Protein AF-A0A8C1YTW6-F1 (afdb_monomer)

Solvent-accessible surface area (backbone atoms only — not comparable to full-atom values): 27393 Å² total; per-residue (Å²): 134,82,88,84,87,88,88,83,82,86,83,86,79,90,76,94,68,85,80,75,81,76,72,83,77,84,70,56,96,55,48,64,56,38,46,74,73,62,38,57,69,71,49,34,52,55,51,37,53,41,43,73,69,62,79,46,56,80,86,48,50,44,72,66,43,57,54,58,47,62,77,43,56,71,69,58,38,44,52,41,50,50,55,55,68,74,44,89,55,91,40,35,84,53,51,27,63,34,50,49,39,45,46,52,42,51,58,53,34,64,76,66,73,58,76,89,70,82,79,67,78,68,77,62,60,71,50,46,50,52,47,31,67,74,65,58,42,54,58,42,46,48,53,51,33,40,32,40,38,63,72,44,40,70,90,81,47,80,72,76,86,58,62,95,62,9,32,25,35,38,32,63,41,60,47,88,62,48,66,65,65,49,48,71,62,51,50,77,37,35,64,59,26,28,36,39,40,33,33,32,57,84,70,69,33,42,67,24,37,34,39,38,31,20,64,38,47,66,26,25,55,40,32,30,71,70,45,36,66,33,71,80,47,96,95,40,48,26,43,39,39,78,36,77,78,62,16,40,32,30,36,33,68,44,69,35,79,56,51,63,68,59,49,50,57,58,49,55,78,76,33,63,58,75,71,48,68,52,70,49,55,32,92,92,40,74,81,27,35,64,28,40,39,32,43,32,27,79,36,48,66,41,29,51,51,37,49,53,50,46,63,62,72,80,45,56,63,95,83,33,72,50,47,73,46,76,40,82,74,79,82,77,70,55,69,76,58,57,71,70,51,28,35,35,34,37,32,55,45,32,84,83,66,48,59,68,57,49,49,66,67,52,44,81,46,38,64,64,76,44,74,47,65,74,71,47,33,34,41,42,31,33,77,41,52,66,29,41,51,50,41,42,72,70,46,42,65,38,73,47,90,90,25,56,24,45,54,44,77,45,78,76,88,56,66,68,56,56,52,51,50,51,52,52,51,51,49,52,52,50,51,52,50,50,52,51,53,51,51,52,51,52,50,51,53,51,53,50,50,50,52,50,52,51,51,51,50,52,53,49,50,52,49,51,51,52,51,51,54,51,51,54,52,54,53,51,56,52,55,60,60,61,71,70,75,116

Structure (mmCIF, N/CA/C/O backbone):
data_AF-A0A8C1YTW6-F1
#
_entry.id   AF-A0A8C1YTW6-F1
#
loop_
_atom_site.group_PDB
_atom_site.id
_atom_site.type_symbol
_atom_site.label_atom_id
_atom_site.label_alt_id
_atom_site.label_comp_id
_atom_site.label_asym_id
_atom_site.label_entity_id
_atom_site.label_seq_id
_atom_site.pdbx_PDB_ins_code
_atom_site.Cartn_x
_atom_site.Cartn_y
_atom_site.Cartn_z
_atom_site.occupancy
_atom_site.B_iso_or_equiv
_atom_site.auth_seq_id
_atom_site.auth_comp_id
_atom_site.auth_asym_id
_atom_site.auth_atom_id
_atom_site.pdbx_PDB_model_num
ATOM 1 N N . MET A 1 1 ? 42.750 31.427 -76.241 1.00 35.47 1 MET A N 1
ATOM 2 C CA . MET A 1 1 ? 43.604 32.323 -75.435 1.00 35.47 1 MET A CA 1
ATOM 3 C C . MET A 1 1 ? 44.108 31.563 -74.214 1.00 35.47 1 MET A C 1
ATOM 5 O O . MET A 1 1 ? 43.351 31.377 -73.280 1.00 35.47 1 MET A O 1
ATOM 9 N N . GLN A 1 2 ? 45.336 31.040 -74.332 1.00 31.22 2 GLN A N 1
ATOM 10 C CA . GLN A 1 2 ? 46.362 30.913 -73.280 1.00 31.22 2 GLN A CA 1
ATOM 11 C C . GLN A 1 2 ? 45.922 30.334 -71.916 1.00 31.22 2 GLN A C 1
ATOM 13 O O . GLN A 1 2 ? 45.273 31.005 -71.130 1.00 31.22 2 GLN A O 1
ATOM 18 N N . ALA A 1 3 ? 46.152 29.042 -71.655 1.00 28.44 3 ALA A N 1
ATOM 19 C CA . ALA A 1 3 ? 47.428 28.448 -71.211 1.00 28.44 3 ALA A CA 1
ATOM 20 C C . ALA A 1 3 ? 47.817 28.885 -69.793 1.00 28.44 3 ALA A C 1
ATOM 22 O O . ALA A 1 3 ? 48.071 30.060 -69.593 1.00 28.44 3 ALA A O 1
ATOM 23 N N . TYR A 1 4 ? 47.925 27.934 -68.861 1.00 31.52 4 TYR A N 1
ATOM 24 C CA . TYR A 1 4 ? 49.149 27.704 -68.086 1.00 31.52 4 TYR A CA 1
ATOM 25 C C . TYR A 1 4 ? 49.096 26.317 -67.434 1.00 31.52 4 TYR A C 1
ATOM 27 O O . TYR A 1 4 ? 48.138 25.955 -66.755 1.00 31.52 4 TYR A O 1
ATOM 35 N N . MET A 1 5 ? 50.133 25.537 -67.730 1.00 33.69 5 MET A N 1
ATOM 36 C CA . MET A 1 5 ? 50.450 24.250 -67.130 1.00 33.69 5 MET A CA 1
ATOM 37 C C . MET A 1 5 ? 51.163 24.451 -65.793 1.00 33.69 5 MET A C 1
ATOM 39 O O . MET A 1 5 ? 51.965 25.374 -65.672 1.00 33.69 5 MET A O 1
ATOM 43 N N . ALA A 1 6 ? 50.968 23.519 -64.863 1.00 31.36 6 ALA A N 1
ATOM 44 C CA . ALA A 1 6 ? 52.001 23.121 -63.912 1.00 31.36 6 ALA A CA 1
ATOM 45 C C . ALA A 1 6 ? 51.742 21.674 -63.466 1.00 31.36 6 ALA A C 1
ATOM 47 O O . ALA A 1 6 ? 50.793 21.385 -62.742 1.00 31.36 6 ALA A O 1
ATOM 48 N N . THR A 1 7 ? 52.583 20.768 -63.954 1.00 28.36 7 THR A N 1
ATOM 49 C CA . THR A 1 7 ? 52.774 19.402 -63.460 1.00 28.36 7 THR A CA 1
ATOM 50 C C . THR A 1 7 ? 54.086 19.372 -62.689 1.00 28.36 7 THR A C 1
ATOM 52 O O . THR A 1 7 ? 55.115 19.714 -63.269 1.00 28.36 7 THR A O 1
ATOM 55 N N . GLU A 1 8 ? 54.074 18.905 -61.442 1.00 29.70 8 GLU A N 1
ATOM 56 C CA . GLU A 1 8 ? 55.278 18.435 -60.751 1.00 29.70 8 GLU A CA 1
ATOM 57 C C . GLU A 1 8 ? 55.043 17.046 -60.150 1.00 29.70 8 GLU A C 1
ATOM 59 O O . GLU A 1 8 ? 53.951 16.696 -59.703 1.00 29.70 8 GLU A O 1
ATOM 64 N N . HIS A 1 9 ? 56.096 16.240 -60.239 1.00 29.41 9 HIS A N 1
ATOM 65 C CA . HIS A 1 9 ? 56.154 14.816 -59.959 1.00 29.41 9 HIS A CA 1
ATOM 66 C C . HIS A 1 9 ? 56.339 14.499 -58.463 1.00 29.41 9 HIS A C 1
ATOM 68 O O . HIS A 1 9 ? 57.165 15.098 -57.789 1.00 29.41 9 HIS A O 1
ATOM 74 N N . ILE A 1 10 ? 55.603 13.475 -58.019 1.00 31.27 10 ILE A N 1
ATOM 75 C CA . ILE A 1 10 ? 56.001 12.312 -57.198 1.00 31.27 10 ILE A CA 1
ATOM 76 C C . ILE A 1 10 ? 57.083 12.532 -56.121 1.00 31.27 10 ILE A C 1
ATOM 78 O O . ILE A 1 10 ? 58.268 12.626 -56.422 1.00 31.27 10 ILE A O 1
ATOM 82 N N . ASN A 1 11 ? 56.687 12.339 -54.860 1.00 30.56 11 ASN A N 1
ATOM 83 C CA . ASN A 1 11 ? 57.452 11.493 -53.942 1.00 30.56 11 ASN A CA 1
ATOM 84 C C . ASN A 1 11 ? 56.492 10.740 -53.017 1.00 30.56 11 ASN A C 1
ATOM 86 O O . ASN A 1 11 ? 55.753 11.339 -52.239 1.00 30.56 11 ASN A O 1
ATOM 90 N N . GLY A 1 12 ? 56.482 9.416 -53.158 1.00 31.84 12 GLY A N 1
ATOM 91 C CA . GLY A 1 12 ? 55.765 8.520 -52.268 1.00 31.84 12 GLY A CA 1
ATOM 92 C C . GLY A 1 12 ? 56.524 8.351 -50.960 1.00 31.84 12 GLY A C 1
ATOM 93 O O . GLY A 1 12 ? 57.737 8.159 -50.957 1.00 31.84 12 GLY A O 1
ATOM 94 N N . ASN A 1 13 ? 55.790 8.360 -49.856 1.00 30.56 13 ASN A N 1
ATOM 95 C CA . ASN A 1 13 ? 56.159 7.564 -48.703 1.00 30.56 13 ASN A CA 1
ATOM 96 C C . ASN A 1 13 ? 54.863 7.033 -48.095 1.00 30.56 13 ASN A C 1
ATOM 98 O O . ASN A 1 13 ? 54.037 7.800 -47.603 1.00 30.56 13 ASN A O 1
ATOM 102 N N . GLY A 1 14 ? 54.654 5.729 -48.253 1.00 32.44 14 GLY A N 1
ATOM 103 C CA . GLY A 1 14 ? 53.517 5.027 -47.689 1.00 32.44 14 GLY A CA 1
ATOM 104 C C . GLY A 1 14 ? 53.680 4.884 -46.183 1.00 32.44 14 GLY A C 1
ATOM 105 O O . GLY A 1 14 ? 54.730 4.471 -45.694 1.00 32.44 14 GLY A O 1
ATOM 106 N N . THR A 1 15 ? 52.608 5.179 -45.469 1.00 31.58 15 THR A N 1
ATOM 107 C CA . THR A 1 15 ? 52.301 4.561 -44.184 1.00 31.58 15 THR A CA 1
ATOM 108 C C . THR A 1 15 ? 50.869 4.072 -44.308 1.00 31.58 15 THR A C 1
ATOM 110 O O . THR A 1 15 ? 49.940 4.879 -44.342 1.00 31.58 15 THR A O 1
ATOM 113 N N . ASP A 1 16 ? 50.733 2.758 -44.490 1.00 35.62 16 ASP A N 1
ATOM 114 C CA . ASP A 1 16 ? 49.475 2.023 -44.413 1.00 35.62 16 ASP A CA 1
ATOM 115 C C . ASP A 1 16 ? 48.858 2.240 -43.025 1.00 35.62 16 ASP A C 1
ATOM 117 O O . ASP A 1 16 ? 49.250 1.605 -42.048 1.00 35.62 16 ASP A O 1
ATOM 121 N N . GLU A 1 17 ? 47.894 3.150 -42.940 1.00 35.75 17 GLU A N 1
ATOM 122 C CA . GLU A 1 17 ? 46.926 3.209 -41.848 1.00 35.75 17 GLU A CA 1
ATOM 123 C C . GLU A 1 17 ? 45.644 2.538 -42.365 1.00 35.75 17 GLU A C 1
ATOM 125 O O . GLU A 1 17 ? 45.154 2.907 -43.441 1.00 35.75 17 GLU A O 1
ATOM 130 N N . PRO A 1 18 ? 45.096 1.525 -41.670 1.00 37.06 18 PRO A N 1
ATOM 131 C CA . PRO A 1 18 ? 43.894 0.855 -42.127 1.00 37.06 18 PRO A CA 1
ATOM 132 C C . PRO A 1 18 ? 42.730 1.844 -42.050 1.00 37.06 18 PRO A C 1
ATOM 134 O O . PRO A 1 18 ? 42.347 2.301 -40.976 1.00 37.06 18 PRO A O 1
ATOM 137 N N . VAL A 1 19 ? 42.164 2.172 -43.210 1.00 36.97 19 VAL A N 1
ATOM 138 C CA . VAL A 1 19 ? 40.908 2.912 -43.317 1.00 36.97 19 VAL A CA 1
ATOM 139 C C . VAL A 1 19 ? 39.821 2.054 -42.674 1.00 36.97 19 VAL A C 1
ATOM 141 O O . VAL A 1 19 ? 39.296 1.132 -43.299 1.00 36.97 19 VAL A O 1
ATOM 144 N N . GLU A 1 20 ? 39.502 2.334 -41.409 1.00 37.69 20 GLU A N 1
ATOM 145 C CA . GLU A 1 20 ? 38.266 1.869 -40.792 1.00 37.69 20 GLU A CA 1
ATOM 146 C C . GLU A 1 20 ? 37.116 2.360 -41.669 1.00 37.69 20 GLU A C 1
ATOM 148 O O . GLU A 1 20 ? 36.866 3.558 -41.819 1.00 37.69 20 GLU A O 1
ATOM 153 N N . SER A 1 21 ? 36.442 1.405 -42.303 1.00 34.78 21 SER A N 1
ATOM 154 C CA . SER A 1 21 ? 35.217 1.625 -43.046 1.00 34.78 21 SER A CA 1
ATOM 155 C C . SER A 1 21 ? 34.184 2.240 -42.104 1.00 34.78 21 SER A C 1
ATOM 157 O O . SER A 1 21 ? 33.555 1.531 -41.314 1.00 34.78 21 SER A O 1
ATOM 159 N N . SER A 1 22 ? 34.013 3.559 -42.174 1.00 41.16 22 SER A N 1
ATOM 160 C CA . SER A 1 22 ? 32.929 4.261 -41.504 1.00 41.16 22 SER A CA 1
ATOM 161 C C . SER A 1 22 ? 31.615 3.842 -42.157 1.00 41.16 22 SER A C 1
ATOM 163 O O . SER A 1 22 ? 31.149 4.408 -43.146 1.00 41.16 22 SER A O 1
ATOM 165 N N . VAL A 1 23 ? 31.004 2.795 -41.607 1.00 41.78 23 VAL A N 1
ATOM 166 C CA . VAL A 1 23 ? 29.581 2.545 -41.817 1.00 41.78 23 VAL A CA 1
ATOM 167 C C . VAL A 1 23 ? 28.884 3.818 -41.352 1.00 41.78 23 VAL A C 1
ATOM 169 O O . VAL A 1 23 ? 29.011 4.195 -40.188 1.00 41.78 23 VAL A O 1
ATOM 172 N N . ALA A 1 24 ? 28.232 4.533 -42.267 1.00 45.06 24 ALA A N 1
ATOM 173 C CA . ALA A 1 24 ? 27.483 5.734 -41.933 1.00 45.06 24 ALA A CA 1
ATOM 174 C C . ALA A 1 24 ? 26.399 5.349 -40.918 1.00 45.06 24 ALA A C 1
ATOM 176 O O . ALA A 1 24 ? 25.388 4.749 -41.279 1.00 45.06 24 ALA A O 1
ATOM 177 N N . VAL A 1 25 ? 26.646 5.627 -39.636 1.00 58.00 25 VAL A N 1
ATOM 178 C CA . VAL A 1 25 ? 25.674 5.381 -38.573 1.00 58.00 25 VAL A CA 1
ATOM 179 C C . VAL A 1 25 ? 24.550 6.384 -38.789 1.00 58.00 25 VAL A C 1
ATOM 181 O O . VAL A 1 25 ? 24.727 7.589 -38.613 1.00 58.00 25 VAL A O 1
ATOM 184 N N . THR A 1 26 ? 23.408 5.896 -39.265 1.00 74.38 26 THR A N 1
ATOM 185 C CA . THR A 1 26 ? 22.200 6.703 -39.415 1.00 74.38 26 THR A CA 1
ATOM 186 C C . THR A 1 26 ? 21.686 7.029 -38.021 1.00 74.38 26 THR A C 1
ATOM 188 O O . THR A 1 26 ? 21.089 6.174 -37.373 1.00 74.38 26 THR A O 1
ATOM 191 N N . HIS A 1 27 ? 21.975 8.236 -37.551 1.00 82.12 27 HIS A N 1
ATOM 192 C CA . HIS A 1 27 ? 21.492 8.745 -36.273 1.00 82.12 27 HIS A CA 1
ATOM 193 C C . HIS A 1 27 ? 20.057 9.261 -36.388 1.00 82.12 27 HIS A C 1
ATOM 195 O O . HIS A 1 27 ? 19.658 9.729 -37.459 1.00 82.12 27 HIS A O 1
ATOM 201 N N . SER A 1 28 ? 19.284 9.208 -35.299 1.00 81.31 28 SER A N 1
ATOM 202 C CA . SER A 1 28 ? 17.970 9.860 -35.294 1.00 81.31 28 SER A CA 1
ATOM 203 C C . SER A 1 28 ? 18.116 11.386 -35.326 1.00 81.31 28 SER A C 1
ATOM 205 O O . SER A 1 28 ? 19.153 11.946 -34.961 1.00 81.31 28 SER A O 1
ATOM 207 N N . GLU A 1 29 ? 17.051 12.082 -35.729 1.00 81.88 29 GLU A N 1
ATOM 208 C CA . GLU A 1 29 ? 17.005 13.552 -35.807 1.00 81.88 29 GLU A CA 1
ATOM 209 C C . GLU A 1 29 ? 17.284 14.259 -34.466 1.00 81.88 29 GLU A C 1
ATOM 211 O O . GLU A 1 29 ? 17.653 15.430 -34.428 1.00 81.88 29 GLU A O 1
ATOM 216 N N . HIS A 1 30 ? 17.176 13.525 -33.362 1.00 82.19 30 HIS A N 1
ATOM 217 C CA . HIS A 1 30 ? 17.332 14.014 -31.997 1.00 82.19 30 HIS A CA 1
ATOM 218 C C . HIS A 1 30 ? 18.677 13.635 -31.356 1.00 82.19 30 HIS A C 1
ATOM 220 O O . HIS A 1 30 ? 18.929 13.976 -30.199 1.00 82.19 30 HIS A O 1
ATOM 226 N N . PHE A 1 31 ? 19.570 12.952 -32.081 1.00 88.62 31 PHE A N 1
ATOM 227 C CA . PHE A 1 31 ? 20.891 12.583 -31.565 1.00 88.62 31 PHE A CA 1
ATOM 228 C C . PHE A 1 31 ? 21.692 13.804 -31.090 1.00 88.62 31 PHE A C 1
ATOM 230 O O . PHE A 1 31 ? 22.331 13.762 -30.038 1.00 88.62 31 PHE A O 1
ATOM 237 N N . GLN A 1 32 ? 21.599 14.925 -31.814 1.00 89.12 32 GLN A N 1
ATOM 238 C CA . GLN A 1 32 ? 22.257 16.169 -31.412 1.00 89.12 32 GLN A CA 1
ATOM 239 C C . GLN A 1 32 ? 21.700 16.705 -30.085 1.00 89.12 32 GLN A C 1
ATOM 241 O O . GLN A 1 32 ? 22.471 17.123 -29.228 1.00 89.12 32 GLN A O 1
ATOM 246 N N . THR A 1 33 ? 20.389 16.597 -29.857 1.00 87.69 33 THR A N 1
ATOM 247 C CA . THR A 1 33 ? 19.748 17.002 -28.597 1.00 87.69 33 THR A CA 1
ATOM 248 C C . THR A 1 33 ? 20.271 16.202 -27.400 1.00 87.69 33 THR A C 1
ATOM 250 O O . THR A 1 33 ? 20.442 16.762 -26.320 1.00 87.69 33 THR A O 1
ATOM 253 N N . LEU A 1 34 ? 20.592 14.914 -27.579 1.00 89.00 34 LEU A N 1
ATOM 254 C CA . LEU A 1 34 ? 21.196 14.086 -26.524 1.00 89.00 34 LEU A CA 1
ATOM 255 C C . LEU A 1 34 ? 22.610 14.557 -26.151 1.00 89.00 34 LEU A C 1
ATOM 257 O O . LEU A 1 34 ? 22.974 14.551 -24.972 1.00 89.00 34 LEU A O 1
ATOM 261 N N . LEU A 1 35 ? 23.401 14.974 -27.144 1.00 90.69 35 LEU A N 1
ATOM 262 C CA . LEU A 1 35 ? 24.732 15.543 -26.920 1.00 90.69 35 LEU A CA 1
ATOM 263 C C . LEU A 1 35 ? 24.640 16.913 -26.241 1.00 90.69 35 LEU A C 1
ATOM 265 O O . LEU A 1 35 ? 25.367 17.166 -25.282 1.00 90.69 35 LEU A O 1
ATOM 269 N N . ASP A 1 36 ? 23.709 17.759 -26.684 1.00 89.06 36 ASP A N 1
ATOM 270 C CA . ASP A 1 36 ? 23.474 19.089 -26.115 1.00 89.06 36 ASP A CA 1
ATOM 271 C C . ASP A 1 36 ? 22.957 19.006 -24.665 1.00 89.06 36 ASP A C 1
ATOM 273 O O . ASP A 1 36 ? 23.284 19.855 -23.835 1.00 89.06 36 ASP A O 1
ATOM 277 N N . ALA A 1 37 ? 22.228 17.938 -24.316 1.00 86.88 37 ALA A N 1
ATOM 278 C CA . ALA A 1 37 ? 21.841 17.621 -22.938 1.00 86.88 37 ALA A CA 1
ATOM 279 C C . ALA A 1 37 ? 23.037 17.221 -22.042 1.00 86.88 37 ALA A C 1
ATOM 281 O O . ALA A 1 37 ? 22.910 17.149 -20.813 1.00 86.88 37 ALA A O 1
ATOM 282 N N . GLY A 1 38 ? 24.214 16.991 -22.633 1.00 89.38 38 GLY A N 1
ATOM 283 C CA . GLY A 1 38 ? 25.464 16.688 -21.940 1.00 89.38 38 GLY A CA 1
ATOM 284 C C . GLY A 1 38 ? 25.703 15.201 -21.684 1.00 89.38 38 GLY A C 1
ATOM 285 O O . GLY A 1 38 ? 26.458 14.867 -20.770 1.00 89.38 38 GLY A O 1
ATOM 286 N N . LEU A 1 39 ? 25.064 14.299 -22.440 1.00 91.19 39 LEU A N 1
ATOM 287 C CA . LEU A 1 39 ? 25.384 12.871 -22.375 1.00 91.19 39 LEU A CA 1
ATOM 288 C C . LEU A 1 39 ? 26.732 12.575 -23.062 1.00 91.19 39 LEU A C 1
ATOM 290 O O . LEU A 1 39 ? 27.011 13.131 -24.129 1.00 91.19 39 LEU A O 1
ATOM 294 N N . PRO A 1 40 ? 27.557 11.656 -22.517 1.00 93.44 40 PRO A N 1
ATOM 295 C CA . PRO A 1 40 ? 28.730 11.150 -23.225 1.00 93.44 40 PRO A CA 1
ATOM 296 C C . PRO A 1 40 ? 28.342 10.576 -24.592 1.00 93.44 40 PRO A C 1
ATOM 298 O O . PRO A 1 40 ? 27.305 9.922 -24.718 1.00 93.44 40 PRO A O 1
ATOM 301 N N . ARG A 1 41 ? 29.184 10.778 -25.614 1.00 92.62 41 ARG A N 1
ATOM 302 C CA . ARG A 1 41 ? 28.868 10.400 -27.004 1.00 92.62 41 ARG A CA 1
ATOM 303 C C . ARG A 1 41 ? 28.460 8.931 -27.137 1.00 92.62 41 ARG A C 1
ATOM 305 O O . ARG A 1 41 ? 27.486 8.635 -27.813 1.00 92.62 41 ARG A O 1
ATOM 312 N N . THR A 1 42 ? 29.167 8.022 -26.479 1.00 94.19 42 THR A N 1
ATOM 313 C CA . THR A 1 42 ? 28.877 6.576 -26.476 1.00 94.19 42 THR A CA 1
ATOM 314 C C . THR A 1 42 ? 27.512 6.250 -25.865 1.00 94.19 42 THR A C 1
ATOM 316 O O . THR A 1 42 ? 26.762 5.448 -26.417 1.00 94.19 42 THR A O 1
ATOM 319 N N . VAL A 1 43 ? 27.153 6.911 -24.762 1.00 94.25 43 VAL A N 1
ATOM 320 C CA . VAL A 1 43 ? 25.851 6.773 -24.094 1.00 94.25 43 VAL A CA 1
ATOM 321 C C . VAL A 1 43 ? 24.736 7.336 -24.974 1.00 94.25 43 VAL A C 1
ATOM 323 O O . VAL A 1 43 ? 23.698 6.694 -25.123 1.00 94.25 43 VAL A O 1
ATOM 326 N N . ALA A 1 44 ? 24.964 8.491 -25.607 1.00 93.69 44 ALA A N 1
ATOM 327 C CA . ALA A 1 44 ? 24.030 9.083 -26.560 1.00 93.69 44 ALA A CA 1
ATOM 328 C C . ALA A 1 44 ? 23.798 8.163 -27.768 1.00 93.69 44 ALA A C 1
ATOM 330 O O . ALA A 1 44 ? 22.650 7.950 -28.139 1.00 93.69 44 ALA A O 1
ATOM 331 N N . VAL A 1 45 ? 24.854 7.555 -28.328 1.00 94.25 45 VAL A N 1
ATOM 332 C CA . VAL A 1 45 ? 24.738 6.572 -29.425 1.00 94.25 45 VAL A CA 1
ATOM 333 C C . VAL A 1 45 ? 23.899 5.380 -28.979 1.00 94.25 45 VAL A C 1
ATOM 335 O O . VAL A 1 45 ? 22.999 4.955 -29.697 1.00 94.25 45 VAL A O 1
ATOM 338 N N . LYS A 1 46 ? 24.138 4.866 -27.768 1.00 94.12 46 LYS A N 1
ATOM 339 C CA . LYS A 1 46 ? 23.385 3.719 -27.260 1.00 94.12 46 LYS A CA 1
ATOM 340 C C . LYS A 1 46 ? 21.906 4.027 -27.054 1.00 94.12 46 LYS A C 1
ATOM 342 O O . LYS A 1 46 ? 21.069 3.174 -27.322 1.00 94.12 46 LYS A O 1
ATOM 347 N N . LEU A 1 47 ? 21.583 5.224 -26.575 1.00 93.62 47 LEU A N 1
ATOM 348 C CA . LEU A 1 47 ? 20.199 5.655 -26.420 1.00 93.62 47 LEU A CA 1
ATOM 349 C C . LEU A 1 47 ? 19.530 5.902 -27.785 1.00 93.62 47 LEU A C 1
ATOM 351 O O . LEU A 1 47 ? 18.380 5.521 -27.980 1.00 93.62 47 LEU A O 1
ATOM 355 N N . ASP A 1 48 ? 20.272 6.445 -28.749 1.00 93.12 48 ASP A N 1
ATOM 356 C CA . ASP A 1 48 ? 19.831 6.632 -30.135 1.00 93.12 48 ASP A CA 1
ATOM 357 C C . ASP A 1 48 ? 19.491 5.304 -30.829 1.00 93.12 48 ASP A C 1
ATOM 359 O O . ASP A 1 48 ? 18.450 5.193 -31.471 1.00 93.12 48 ASP A O 1
ATOM 363 N N . GLU A 1 49 ? 20.283 4.248 -30.605 1.00 92.62 49 GLU A N 1
ATOM 364 C CA . GLU A 1 49 ? 19.959 2.889 -31.068 1.00 92.62 49 GLU A CA 1
ATOM 365 C C . GLU A 1 49 ? 18.603 2.392 -30.542 1.00 92.62 49 GLU A C 1
ATOM 367 O O . GLU A 1 49 ? 17.891 1.679 -31.250 1.00 92.62 49 GLU A O 1
ATOM 372 N N . ILE A 1 50 ? 18.244 2.735 -29.300 1.00 92.31 50 ILE A N 1
ATOM 373 C CA . ILE A 1 50 ? 16.970 2.328 -28.690 1.00 92.31 50 ILE A CA 1
ATOM 374 C C . ILE A 1 50 ? 15.805 3.081 -29.352 1.00 92.31 50 ILE A C 1
ATOM 376 O O . ILE A 1 50 ? 14.767 2.469 -29.617 1.00 92.31 50 ILE A O 1
ATOM 380 N N . TYR A 1 51 ? 15.987 4.367 -29.671 1.00 92.81 51 TYR A N 1
ATOM 381 C CA . TYR A 1 51 ? 15.002 5.152 -30.421 1.00 92.81 51 TYR A CA 1
ATOM 382 C C . TYR A 1 51 ? 14.822 4.637 -31.853 1.00 92.81 51 TYR A C 1
ATOM 384 O O . TYR A 1 51 ? 13.694 4.445 -32.299 1.00 92.81 51 TYR A O 1
ATOM 392 N N . ILE A 1 52 ? 15.919 4.347 -32.559 1.00 91.25 52 ILE A N 1
ATOM 393 C CA . ILE A 1 52 ? 15.888 3.807 -33.928 1.00 91.25 52 ILE A CA 1
ATOM 394 C C . ILE A 1 52 ? 15.227 2.425 -33.964 1.00 91.25 52 ILE A C 1
ATOM 396 O O . ILE A 1 52 ? 14.480 2.121 -34.892 1.00 91.25 52 ILE A O 1
ATOM 400 N N . ALA A 1 53 ? 15.450 1.598 -32.938 1.00 89.50 53 ALA A N 1
ATOM 401 C CA . ALA A 1 53 ? 14.779 0.308 -32.795 1.00 89.50 53 ALA A CA 1
ATOM 402 C C . ALA A 1 53 ? 13.262 0.431 -32.539 1.00 89.50 53 ALA A C 1
ATOM 404 O O . ALA A 1 53 ? 12.568 -0.584 -32.541 1.00 89.50 53 ALA A O 1
ATOM 405 N N . GLY A 1 54 ? 12.746 1.642 -32.297 1.00 88.94 54 GLY A N 1
ATOM 406 C CA . GLY A 1 54 ? 11.330 1.895 -32.038 1.00 88.94 54 GLY A CA 1
ATOM 407 C C . GLY A 1 54 ? 10.845 1.383 -30.681 1.00 88.94 54 GLY A C 1
ATOM 408 O O . GLY A 1 54 ? 9.640 1.271 -30.472 1.00 88.94 54 GLY A O 1
ATOM 409 N N . LEU A 1 55 ? 11.757 1.061 -29.754 1.00 87.94 55 LEU A N 1
ATOM 410 C CA . LEU A 1 55 ? 11.400 0.573 -28.415 1.00 87.94 55 LEU A CA 1
ATOM 411 C C . LEU A 1 55 ? 10.776 1.676 -27.551 1.00 87.94 55 LEU A C 1
ATOM 413 O O . LEU A 1 55 ? 9.901 1.408 -26.725 1.00 87.94 55 LEU A O 1
ATOM 417 N N . VAL A 1 56 ? 11.241 2.911 -27.740 1.00 90.69 56 VAL A N 1
ATOM 418 C CA . VAL A 1 56 ? 10.681 4.133 -27.157 1.00 90.69 56 VAL A CA 1
ATOM 419 C C . VAL A 1 56 ? 10.790 5.279 -28.162 1.00 90.69 56 VAL A C 1
ATOM 421 O O . VAL A 1 56 ? 11.612 5.241 -29.075 1.00 90.69 56 VAL A O 1
ATOM 424 N N . THR A 1 57 ? 9.969 6.304 -27.982 1.00 90.19 57 THR A N 1
ATOM 425 C CA . THR A 1 57 ? 10.025 7.588 -28.689 1.00 90.19 57 THR A CA 1
ATOM 426 C C . THR A 1 57 ? 10.737 8.640 -27.838 1.00 90.19 57 THR A C 1
ATOM 428 O O . THR A 1 57 ? 10.853 8.495 -26.620 1.00 90.19 57 THR A O 1
ATOM 431 N N . HIS A 1 58 ? 11.174 9.743 -28.449 1.00 85.81 58 HIS A N 1
ATOM 432 C CA . HIS A 1 58 ? 11.828 10.843 -27.722 1.00 85.81 58 HIS A CA 1
ATOM 433 C C . HIS A 1 58 ? 10.941 11.480 -26.650 1.00 85.81 58 HIS A C 1
ATOM 435 O O . HIS A 1 58 ? 11.446 11.929 -25.629 1.00 85.81 58 HIS A O 1
ATOM 441 N N . SER A 1 59 ? 9.618 11.466 -26.829 1.00 88.94 59 SER A N 1
ATOM 442 C CA . SER A 1 59 ? 8.665 11.955 -25.825 1.00 88.94 59 SER A CA 1
ATOM 443 C C . SER A 1 59 ? 8.440 11.001 -24.647 1.00 88.94 59 SER A C 1
ATOM 445 O O . SER A 1 59 ? 7.877 11.417 -23.635 1.00 88.94 59 SER A O 1
ATOM 447 N N . ASP A 1 60 ? 8.855 9.735 -24.748 1.00 91.44 60 ASP A N 1
ATOM 448 C CA . ASP A 1 60 ? 8.653 8.745 -23.680 1.00 91.44 60 ASP A CA 1
ATOM 449 C C . ASP A 1 60 ? 9.647 8.907 -22.515 1.00 91.44 60 ASP A C 1
ATOM 451 O O . ASP A 1 60 ? 9.391 8.435 -21.392 1.00 91.44 60 ASP A O 1
ATOM 455 N N . LEU A 1 61 ? 10.788 9.557 -22.775 1.00 92.56 61 LEU A N 1
ATOM 456 C CA . LEU A 1 61 ? 11.853 9.821 -21.809 1.00 92.56 61 LEU A CA 1
ATOM 457 C C . LEU A 1 61 ? 11.916 11.317 -21.472 1.00 92.56 61 LEU A C 1
ATOM 459 O O . LEU A 1 61 ? 12.313 12.132 -22.294 1.00 92.56 61 LEU A O 1
ATOM 463 N N . ASP A 1 62 ? 11.527 11.671 -20.244 1.00 92.19 62 ASP A N 1
ATOM 464 C CA . ASP A 1 62 ? 11.555 13.048 -19.756 1.00 92.19 62 ASP A CA 1
ATOM 465 C C . ASP A 1 62 ? 12.983 13.515 -19.427 1.00 92.19 62 ASP A C 1
ATOM 467 O O . ASP A 1 62 ? 13.880 12.716 -19.135 1.00 92.19 62 ASP A O 1
ATOM 471 N N . ASP A 1 63 ? 13.186 14.835 -19.403 1.00 90.12 63 ASP A N 1
ATOM 472 C CA . ASP A 1 63 ? 14.493 15.444 -19.116 1.00 90.12 63 ASP A CA 1
ATOM 473 C C . ASP A 1 63 ? 15.089 14.962 -17.787 1.00 90.12 63 ASP A C 1
ATOM 475 O O . ASP A 1 63 ? 16.304 14.886 -17.627 1.00 90.12 63 ASP A O 1
ATOM 479 N N . ARG A 1 64 ? 14.244 14.594 -16.814 1.00 90.69 64 ARG A N 1
ATOM 480 C CA . ARG A 1 64 ? 14.703 14.091 -15.512 1.00 90.69 64 ARG A CA 1
ATOM 481 C C . ARG A 1 64 ? 15.310 12.698 -15.625 1.00 90.69 64 ARG A C 1
ATOM 483 O O . ARG A 1 64 ? 16.271 12.413 -14.913 1.00 90.69 64 ARG A O 1
ATOM 490 N N . ALA A 1 65 ? 14.760 11.827 -16.470 1.00 92.25 65 ALA A N 1
ATOM 491 C CA . ALA A 1 65 ? 15.341 10.522 -16.752 1.00 92.25 65 ALA A CA 1
ATOM 492 C C . ALA A 1 65 ? 16.687 10.670 -17.472 1.00 92.25 65 ALA A C 1
ATOM 494 O O . ALA A 1 65 ? 17.649 9.991 -17.110 1.00 92.25 65 ALA A O 1
ATOM 495 N N . ILE A 1 66 ? 16.781 11.603 -18.423 1.00 92.81 66 ILE A N 1
ATOM 496 C CA . ILE A 1 66 ? 18.037 11.911 -19.118 1.00 92.81 66 ILE A CA 1
ATOM 497 C C . ILE A 1 66 ? 19.078 12.485 -18.146 1.00 92.81 66 ILE A C 1
ATOM 499 O O . ILE A 1 66 ? 20.217 12.021 -18.113 1.00 92.81 66 ILE A O 1
ATOM 503 N N . GLU A 1 67 ? 18.685 13.414 -17.271 1.00 91.56 67 GLU A N 1
ATOM 504 C CA . GLU A 1 67 ? 19.581 13.978 -16.257 1.00 91.56 67 GLU A CA 1
ATOM 505 C C . GLU A 1 67 ? 20.063 12.916 -15.260 1.00 91.56 67 GLU A C 1
ATOM 507 O O . GLU A 1 67 ? 21.231 12.891 -14.876 1.00 91.56 67 GLU A O 1
ATOM 512 N N . ALA A 1 68 ? 19.198 11.970 -14.888 1.00 92.62 68 ALA A N 1
ATOM 513 C CA . ALA A 1 68 ? 19.577 10.873 -14.007 1.00 92.62 68 ALA A CA 1
ATOM 514 C C . ALA A 1 68 ? 20.633 9.936 -14.627 1.00 92.62 68 ALA A C 1
ATOM 516 O O . ALA A 1 68 ? 21.449 9.392 -13.878 1.00 92.62 68 ALA A O 1
ATOM 517 N N . LEU A 1 69 ? 20.658 9.762 -15.959 1.00 92.62 69 LEU A N 1
ATOM 518 C CA . LEU A 1 69 ? 21.704 8.989 -16.651 1.00 92.62 69 LEU A CA 1
ATOM 519 C C . LEU A 1 69 ? 23.078 9.655 -16.535 1.00 92.62 69 LEU A C 1
ATOM 521 O O . LEU A 1 69 ? 24.078 8.954 -16.401 1.00 92.62 69 LEU A O 1
ATOM 525 N N . LYS A 1 70 ? 23.134 10.992 -16.521 1.00 92.12 70 LYS A N 1
ATOM 526 C CA . LYS A 1 70 ? 24.389 11.759 -16.415 1.00 92.12 70 LYS A CA 1
ATOM 527 C C . LYS A 1 70 ? 25.093 11.589 -15.072 1.00 92.12 70 LYS A C 1
ATOM 529 O O . LYS A 1 70 ? 26.295 11.804 -14.974 1.00 92.12 70 LYS A O 1
ATOM 534 N N . GLU A 1 71 ? 24.365 11.190 -14.032 1.00 91.62 71 GLU A N 1
ATOM 535 C CA . GLU A 1 71 ? 24.950 10.900 -12.720 1.00 91.62 71 GLU A CA 1
ATOM 536 C C . GLU A 1 71 ? 25.762 9.585 -12.692 1.00 91.62 71 GLU A C 1
ATOM 538 O O . GLU A 1 71 ? 26.417 9.297 -11.688 1.00 91.62 71 GLU A O 1
ATOM 543 N N . PHE A 1 72 ? 25.689 8.756 -13.739 1.00 92.56 72 PHE A N 1
ATOM 544 C CA . PHE A 1 72 ? 26.463 7.518 -13.854 1.00 92.56 72 PHE A CA 1
ATOM 545 C C . PHE A 1 72 ? 27.797 7.767 -14.560 1.00 92.56 72 PHE A C 1
ATOM 547 O O . PHE A 1 72 ? 27.936 8.680 -15.370 1.00 92.56 72 PHE A O 1
ATOM 554 N N . ASN A 1 73 ? 28.782 6.912 -14.282 1.00 93.06 73 ASN A N 1
ATOM 555 C CA . ASN A 1 73 ? 29.930 6.800 -15.174 1.00 93.06 73 ASN A CA 1
ATOM 556 C C . ASN A 1 73 ? 29.493 6.182 -16.516 1.00 93.06 73 ASN A C 1
ATOM 558 O O . ASN A 1 73 ? 28.428 5.572 -16.626 1.00 93.06 73 ASN A O 1
ATOM 562 N N . GLU A 1 74 ? 30.330 6.339 -17.537 1.00 92.44 74 GLU A N 1
ATOM 563 C CA . GLU A 1 74 ? 30.017 5.915 -18.904 1.00 92.44 74 GLU A CA 1
ATOM 564 C C . GLU A 1 74 ? 29.664 4.422 -18.992 1.00 92.44 74 GLU A C 1
ATOM 566 O O . GLU A 1 74 ? 28.627 4.058 -19.544 1.00 92.44 74 GLU A O 1
ATOM 571 N N . GLU A 1 75 ? 30.465 3.561 -18.361 1.00 92.25 75 GLU A N 1
ATOM 572 C CA . GLU A 1 75 ? 30.228 2.115 -18.324 1.00 92.25 75 GLU A CA 1
ATOM 573 C C . GLU A 1 75 ? 28.890 1.762 -17.654 1.00 92.25 75 GLU A C 1
ATOM 575 O O . GLU A 1 75 ? 28.104 0.990 -18.203 1.00 92.25 75 GLU A O 1
ATOM 580 N N . GLY A 1 76 ? 28.582 2.368 -16.503 1.00 92.69 76 GLY A N 1
ATOM 581 C CA . GLY A 1 76 ? 27.333 2.118 -15.791 1.00 92.69 76 GLY A CA 1
ATOM 582 C C . GLY A 1 76 ? 26.105 2.602 -16.559 1.00 92.69 76 GLY A C 1
ATOM 583 O O . GLY A 1 76 ? 25.092 1.902 -16.595 1.00 92.69 76 GLY A O 1
ATOM 584 N N . ALA A 1 77 ? 26.194 3.754 -17.230 1.00 94.25 77 ALA A N 1
ATOM 585 C CA . ALA A 1 77 ? 25.123 4.254 -18.090 1.00 94.25 77 ALA A CA 1
ATOM 586 C C . ALA A 1 77 ? 24.850 3.301 -19.267 1.00 94.25 77 ALA A C 1
ATOM 588 O O . ALA A 1 77 ? 23.692 2.990 -19.551 1.00 94.25 77 ALA A O 1
ATOM 589 N N . LEU A 1 78 ? 25.901 2.773 -19.906 1.00 94.38 78 LEU A N 1
ATOM 590 C CA . LEU A 1 78 ? 25.768 1.794 -20.988 1.00 94.38 78 LEU A CA 1
ATOM 591 C C . LEU A 1 78 ? 25.116 0.489 -20.513 1.00 94.38 78 LEU A C 1
ATOM 593 O O . LEU A 1 78 ? 24.233 -0.030 -21.195 1.00 94.38 78 LEU A O 1
ATOM 597 N N . GLN A 1 79 ? 25.491 -0.018 -19.334 1.00 92.75 79 GLN A N 1
ATOM 598 C CA . GLN A 1 79 ? 24.878 -1.219 -18.750 1.00 92.75 79 GLN A CA 1
ATOM 599 C C . GLN A 1 79 ? 23.398 -1.009 -18.401 1.00 92.75 79 GLN A C 1
ATOM 601 O O . GLN A 1 79 ? 22.569 -1.886 -18.642 1.00 92.75 79 GLN A O 1
ATOM 606 N N . VAL A 1 80 ? 23.043 0.167 -17.873 1.00 94.19 80 VAL A N 1
ATOM 607 C CA . VAL A 1 80 ? 21.644 0.544 -17.616 1.00 94.19 80 VAL A CA 1
ATOM 608 C C . VAL A 1 80 ? 20.835 0.560 -18.912 1.00 94.19 80 VAL A C 1
ATOM 610 O O . VAL A 1 80 ? 19.742 -0.005 -18.946 1.00 94.19 80 VAL A O 1
ATOM 613 N N . LEU A 1 81 ? 21.354 1.190 -19.970 1.00 95.25 81 LEU A N 1
ATOM 614 C CA . LEU A 1 81 ? 20.670 1.270 -21.263 1.00 95.25 81 LEU A CA 1
ATOM 615 C C . LEU A 1 81 ? 20.550 -0.099 -21.936 1.00 95.25 81 LEU A C 1
ATOM 617 O O . LEU A 1 81 ? 19.511 -0.390 -22.523 1.00 95.25 81 LEU A O 1
ATOM 621 N N . LEU A 1 82 ? 21.565 -0.956 -21.807 1.00 92.00 82 LEU A N 1
ATOM 622 C CA . LEU A 1 82 ? 21.502 -2.334 -22.287 1.00 92.00 82 LEU A CA 1
ATOM 623 C C . LEU A 1 82 ? 20.394 -3.115 -21.569 1.00 92.00 82 LEU A C 1
ATOM 625 O O . LEU A 1 82 ? 19.522 -3.677 -22.221 1.00 92.00 82 LEU A O 1
ATOM 629 N N . GLN A 1 83 ? 20.351 -3.061 -20.233 1.00 89.81 83 GLN A N 1
ATOM 630 C CA . GLN A 1 83 ? 19.285 -3.710 -19.467 1.00 89.81 83 GLN A CA 1
ATOM 631 C C . GLN A 1 83 ? 17.895 -3.153 -19.824 1.00 89.81 83 GLN A C 1
ATOM 633 O O . GLN A 1 83 ? 16.920 -3.902 -19.859 1.00 89.81 83 GLN A O 1
ATOM 638 N N . PHE A 1 84 ? 17.783 -1.845 -20.064 1.00 92.56 84 PHE A N 1
ATOM 639 C CA . PHE A 1 84 ? 16.527 -1.221 -20.478 1.00 92.56 84 PHE A CA 1
ATOM 640 C C . PHE A 1 84 ? 16.076 -1.701 -21.864 1.00 92.56 84 PHE A C 1
ATOM 642 O O . PHE A 1 84 ? 14.900 -2.009 -22.031 1.00 92.56 84 PHE A O 1
ATOM 649 N N . LYS A 1 85 ? 17.009 -1.824 -22.816 1.00 90.69 85 LYS A N 1
ATOM 650 C CA . LYS A 1 85 ? 16.763 -2.360 -24.162 1.00 90.69 85 LYS A CA 1
ATOM 651 C C . LYS A 1 85 ? 16.285 -3.814 -24.134 1.00 90.69 85 LYS A C 1
ATOM 653 O O . LYS A 1 85 ? 15.377 -4.158 -24.879 1.00 90.69 85 LYS A O 1
ATOM 658 N N . ASP A 1 86 ? 16.883 -4.639 -23.279 1.00 88.31 86 ASP A N 1
ATOM 659 C CA . ASP A 1 86 ? 16.576 -6.074 -23.182 1.00 88.31 86 ASP A CA 1
ATOM 660 C C . ASP A 1 86 ? 15.314 -6.368 -22.343 1.00 88.31 86 ASP A C 1
ATOM 662 O O . ASP A 1 86 ? 14.912 -7.522 -22.192 1.00 88.31 86 ASP A O 1
ATOM 666 N N . SER A 1 87 ? 14.693 -5.340 -21.756 1.00 88.44 87 SER A N 1
ATOM 667 C CA . SER A 1 87 ? 13.458 -5.481 -20.981 1.00 88.44 87 SER A CA 1
ATOM 668 C C . SER A 1 87 ? 12.227 -5.483 -21.890 1.00 88.44 87 SER A C 1
ATOM 670 O O . SER A 1 87 ? 12.155 -4.712 -22.843 1.00 88.44 87 SER A O 1
ATOM 672 N N . ASP A 1 88 ? 11.201 -6.264 -21.539 1.00 86.56 88 ASP A N 1
ATOM 673 C CA . ASP A 1 88 ? 9.883 -6.130 -22.168 1.00 86.56 88 ASP A CA 1
ATOM 674 C C . ASP A 1 88 ? 9.215 -4.823 -21.715 1.00 86.56 88 ASP A C 1
ATOM 676 O O . ASP A 1 88 ? 8.857 -4.639 -20.545 1.00 86.56 88 ASP A O 1
ATOM 680 N N . LEU A 1 89 ? 9.062 -3.899 -22.663 1.00 88.44 89 LEU A N 1
ATOM 681 C CA . LEU A 1 89 ? 8.443 -2.599 -22.442 1.00 88.44 89 LEU A CA 1
ATOM 682 C C . LEU A 1 89 ? 6.969 -2.566 -22.860 1.00 88.44 89 LEU A C 1
ATOM 684 O O . LEU A 1 89 ? 6.332 -1.539 -22.635 1.00 88.44 89 LEU A O 1
ATOM 688 N N . SER A 1 90 ? 6.399 -3.634 -23.424 1.00 87.94 90 SER A N 1
ATOM 689 C CA . SER A 1 90 ? 5.059 -3.634 -24.044 1.00 87.94 90 SER A CA 1
ATOM 690 C C . SER A 1 90 ? 3.960 -3.161 -23.090 1.00 87.94 90 SER A C 1
ATOM 692 O O . SER A 1 90 ? 3.056 -2.422 -23.473 1.00 87.94 90 SER A O 1
ATOM 694 N N . HIS A 1 91 ? 4.090 -3.512 -21.811 1.00 89.88 91 HIS A N 1
ATOM 695 C CA . HIS A 1 91 ? 3.131 -3.180 -20.755 1.00 89.88 91 HIS A CA 1
ATOM 696 C C . HIS A 1 91 ? 3.624 -2.092 -19.789 1.00 89.88 91 HIS A C 1
ATOM 698 O O . HIS A 1 91 ? 3.054 -1.889 -18.721 1.00 89.88 91 HIS A O 1
ATOM 704 N N . VAL A 1 92 ? 4.699 -1.381 -20.132 1.00 91.25 92 VAL A N 1
ATOM 705 C CA . VAL A 1 92 ? 5.236 -0.286 -19.315 1.00 91.25 92 VAL A CA 1
ATOM 706 C C . VAL A 1 92 ? 4.582 1.024 -19.743 1.00 91.25 92 VAL A C 1
ATOM 708 O O . VAL A 1 92 ? 4.901 1.542 -20.815 1.00 91.25 92 VAL A O 1
ATOM 711 N N . GLN A 1 93 ? 3.709 1.597 -18.912 1.00 89.75 93 GLN A N 1
ATOM 712 C CA . GLN A 1 93 ? 3.036 2.859 -19.253 1.00 89.75 93 GLN A CA 1
ATOM 713 C C . GLN A 1 93 ? 3.972 4.072 -19.183 1.00 89.75 93 GLN A C 1
ATOM 715 O O . GLN A 1 93 ? 3.912 4.955 -20.030 1.00 89.75 93 GLN A O 1
ATOM 720 N N . ASN A 1 94 ? 4.853 4.124 -18.179 1.00 92.06 94 ASN A N 1
ATOM 721 C CA . ASN A 1 94 ? 5.778 5.240 -17.979 1.00 92.06 94 ASN A CA 1
ATOM 722 C C . ASN A 1 94 ? 7.231 4.779 -18.169 1.00 92.06 94 ASN A C 1
ATOM 724 O O . ASN A 1 94 ? 7.871 4.290 -17.230 1.00 92.06 94 ASN A O 1
ATOM 728 N N . LYS A 1 95 ? 7.748 4.941 -19.394 1.00 94.12 95 LYS A N 1
ATOM 729 C CA . LYS A 1 95 ? 9.101 4.504 -19.776 1.00 94.12 95 LYS A CA 1
ATOM 730 C C . LYS A 1 95 ? 10.188 5.222 -18.973 1.00 94.12 95 LYS A C 1
ATOM 732 O O . LYS A 1 95 ? 11.104 4.568 -18.478 1.00 94.12 95 LYS A O 1
ATOM 737 N N . SER A 1 96 ? 10.037 6.529 -18.743 1.00 94.38 96 SER A N 1
ATOM 738 C CA . SER A 1 96 ? 10.937 7.336 -17.899 1.00 94.38 96 SER A CA 1
ATOM 739 C C . SER A 1 96 ? 11.084 6.765 -16.486 1.00 94.38 96 SER A C 1
ATOM 741 O O . SER A 1 96 ? 12.191 6.570 -15.975 1.00 94.38 96 SER A O 1
ATOM 743 N N . ALA A 1 97 ? 9.957 6.456 -15.839 1.00 91.25 97 ALA A N 1
ATOM 744 C CA . ALA A 1 97 ? 9.936 5.909 -14.489 1.00 91.25 97 ALA A CA 1
ATOM 745 C C . ALA A 1 97 ? 10.532 4.497 -14.439 1.00 91.25 97 ALA A C 1
ATOM 747 O O . ALA A 1 97 ? 11.230 4.166 -13.474 1.00 91.25 97 ALA A O 1
ATOM 748 N N . PHE A 1 98 ? 10.290 3.685 -15.472 1.00 93.25 98 PHE A N 1
ATOM 749 C CA . PHE A 1 98 ? 10.879 2.357 -15.599 1.00 93.25 98 PHE A CA 1
ATOM 750 C C . PHE A 1 98 ? 12.400 2.433 -15.744 1.00 93.25 98 PHE A C 1
ATOM 752 O O . PHE A 1 98 ? 13.107 1.809 -14.952 1.00 93.25 98 PHE A O 1
ATOM 759 N N . LEU A 1 99 ? 12.909 3.268 -16.655 1.00 94.69 99 LEU A N 1
ATOM 760 C CA . LEU A 1 99 ? 14.342 3.511 -16.839 1.00 94.69 99 LEU A CA 1
ATOM 761 C C . LEU A 1 99 ? 15.000 4.019 -15.542 1.00 94.69 99 LEU A C 1
ATOM 763 O O . LEU A 1 99 ? 16.025 3.492 -15.105 1.00 94.69 99 LEU A O 1
ATOM 767 N N . CYS A 1 100 ? 14.365 4.960 -14.836 1.00 93.44 100 CYS A N 1
ATOM 768 C CA . CYS A 1 100 ? 14.813 5.387 -13.506 1.00 93.44 100 CYS A CA 1
ATOM 769 C C . CYS A 1 100 ? 14.813 4.235 -12.479 1.00 93.44 100 CYS A C 1
ATOM 771 O O . CYS A 1 100 ? 15.614 4.216 -11.541 1.00 93.44 100 CYS A O 1
ATOM 773 N N . GLY A 1 101 ? 13.893 3.279 -12.612 1.00 90.62 101 GLY A N 1
ATOM 774 C CA . GLY A 1 101 ? 13.860 2.044 -11.833 1.00 90.62 101 GLY A CA 1
ATOM 775 C C . GLY A 1 101 ? 15.050 1.130 -12.132 1.00 90.62 101 GLY A C 1
ATOM 776 O O . GLY A 1 101 ? 15.656 0.605 -11.193 1.00 90.62 101 GLY A O 1
ATOM 777 N N . VAL A 1 102 ? 15.422 0.984 -13.407 1.00 92.12 102 VAL A N 1
ATOM 778 C CA . VAL A 1 102 ? 16.607 0.229 -13.849 1.00 92.12 102 VAL A CA 1
ATOM 779 C C . VAL A 1 102 ? 17.873 0.861 -13.268 1.00 92.12 102 VAL A C 1
ATOM 781 O O . VAL A 1 102 ? 18.639 0.182 -12.586 1.00 92.12 102 VAL A O 1
ATOM 784 N N . MET A 1 103 ? 18.021 2.183 -13.388 1.00 94.19 103 MET A N 1
ATOM 785 C CA . MET A 1 103 ? 19.112 2.956 -12.777 1.00 94.19 103 MET A CA 1
ATOM 786 C C . MET A 1 103 ? 19.241 2.727 -11.264 1.00 94.19 103 MET A C 1
ATOM 788 O O . MET A 1 103 ? 20.332 2.480 -10.745 1.00 94.19 103 MET A O 1
ATOM 792 N N . LYS A 1 104 ? 18.125 2.784 -10.526 1.00 90.31 104 LYS A N 1
ATOM 793 C CA . LYS A 1 104 ? 18.121 2.532 -9.072 1.00 90.31 104 LYS A CA 1
ATOM 794 C C . LYS A 1 104 ? 18.577 1.115 -8.740 1.00 90.31 104 LYS A C 1
ATOM 796 O O . LYS A 1 104 ? 19.332 0.928 -7.786 1.00 90.31 104 LYS A O 1
ATOM 801 N N . THR A 1 105 ? 18.124 0.145 -9.526 1.00 88.38 105 THR A N 1
ATOM 802 C CA . THR A 1 105 ? 18.477 -1.269 -9.371 1.00 88.38 105 THR A CA 1
ATOM 803 C C . THR A 1 105 ? 19.968 -1.478 -9.624 1.00 88.38 105 THR A C 1
ATOM 805 O O . THR A 1 105 ? 20.635 -2.110 -8.808 1.00 88.38 105 THR A O 1
ATOM 808 N N . TYR A 1 106 ? 20.517 -0.869 -10.679 1.00 89.75 106 TYR A N 1
ATOM 809 C CA . TYR A 1 106 ? 21.948 -0.898 -10.980 1.00 89.75 106 TYR A CA 1
ATOM 810 C C . TYR A 1 106 ? 22.786 -0.335 -9.820 1.00 89.75 106 TYR A C 1
ATOM 812 O O . TYR A 1 106 ? 23.630 -1.045 -9.273 1.00 89.75 106 TYR A O 1
ATOM 820 N N . ARG A 1 107 ? 22.474 0.878 -9.327 1.00 90.00 107 ARG A N 1
ATOM 821 C CA . ARG A 1 107 ? 23.175 1.473 -8.164 1.00 90.00 107 ARG A CA 1
ATOM 822 C C . ARG A 1 107 ? 23.103 0.591 -6.920 1.00 90.00 107 ARG A C 1
ATOM 824 O O . ARG A 1 107 ? 24.016 0.585 -6.095 1.00 90.00 107 ARG A O 1
ATOM 831 N N . GLN A 1 108 ? 21.987 -0.113 -6.730 1.00 85.31 108 GLN A N 1
ATOM 832 C CA . GLN A 1 108 ? 21.817 -1.024 -5.605 1.00 85.31 108 GLN A CA 1
ATOM 833 C C . GLN A 1 108 ? 22.676 -2.290 -5.755 1.00 85.31 108 GLN A C 1
ATOM 835 O O . GLN A 1 108 ? 23.234 -2.737 -4.751 1.00 85.31 108 GLN A O 1
ATOM 840 N N . ARG A 1 109 ? 22.811 -2.838 -6.972 1.00 84.38 109 ARG A N 1
ATOM 841 C CA . ARG A 1 109 ? 23.684 -3.987 -7.274 1.00 84.38 109 ARG A CA 1
ATOM 842 C C . ARG A 1 109 ? 25.155 -3.650 -7.060 1.00 84.38 109 ARG A C 1
ATOM 844 O O . ARG A 1 109 ? 25.840 -4.411 -6.379 1.00 84.38 109 ARG A O 1
ATOM 851 N N . GLU A 1 110 ? 25.608 -2.491 -7.540 1.00 84.25 110 GLU A N 1
ATOM 852 C CA . GLU A 1 110 ? 26.996 -2.045 -7.350 1.00 84.25 110 GLU A CA 1
ATOM 853 C C . GLU A 1 110 ? 27.369 -1.954 -5.867 1.00 84.25 110 GLU A C 1
ATOM 855 O O . GLU A 1 110 ? 28.410 -2.456 -5.450 1.00 84.25 110 GLU A O 1
ATOM 860 N N . LYS A 1 111 ? 26.474 -1.410 -5.032 1.00 83.62 111 LYS A N 1
ATOM 861 C CA . LYS A 1 111 ? 26.686 -1.341 -3.576 1.00 83.62 111 LYS A CA 1
ATOM 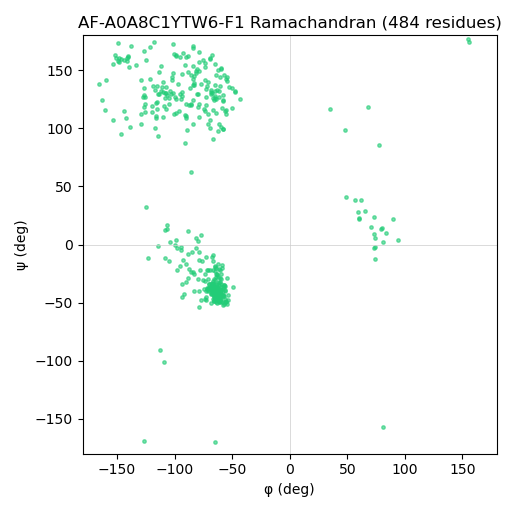862 C C . LYS A 1 111 ? 26.761 -2.710 -2.895 1.00 83.62 111 LYS A C 1
ATOM 864 O O . LYS A 1 111 ? 27.371 -2.811 -1.836 1.00 83.62 111 LYS A O 1
ATOM 869 N N . GLN A 1 112 ? 26.113 -3.734 -3.452 1.00 78.50 112 GLN A N 1
ATOM 870 C CA . GLN A 1 112 ? 26.082 -5.091 -2.893 1.00 78.50 112 GLN A CA 1
ATOM 871 C C . GLN A 1 112 ? 27.158 -6.014 -3.489 1.00 78.50 112 GLN A C 1
ATOM 873 O O . GLN A 1 112 ? 27.248 -7.168 -3.078 1.00 78.50 112 GLN A O 1
ATOM 878 N N . GLY A 1 113 ? 27.963 -5.544 -4.454 1.00 72.69 113 GLY A N 1
ATOM 879 C CA . GLY A 1 113 ? 29.009 -6.346 -5.103 1.00 72.69 113 GLY A CA 1
ATOM 880 C C . GLY A 1 113 ? 28.484 -7.596 -5.824 1.00 72.69 113 GLY A C 1
ATOM 881 O O . GLY A 1 113 ? 29.221 -8.563 -6.005 1.00 72.69 113 GLY A O 1
ATOM 882 N N . THR A 1 114 ? 27.199 -7.615 -6.189 1.00 64.50 114 THR A N 1
ATOM 883 C CA . THR A 1 114 ? 26.538 -8.783 -6.789 1.00 64.50 114 THR A CA 1
ATOM 884 C C . THR A 1 114 ? 26.665 -8.730 -8.311 1.00 64.50 114 THR A C 1
ATOM 886 O O . THR A 1 114 ? 26.216 -7.765 -8.928 1.00 64.50 114 THR A O 1
ATOM 889 N N . LYS A 1 115 ? 27.272 -9.759 -8.919 1.00 56.44 115 LYS A N 1
ATOM 890 C CA . LYS A 1 115 ? 27.358 -9.901 -10.384 1.00 56.44 115 LYS A CA 1
ATOM 891 C C . LYS A 1 115 ? 26.005 -10.300 -10.983 1.00 56.44 115 LYS A C 1
ATOM 893 O O . LYS A 1 115 ? 25.196 -10.942 -10.318 1.00 56.44 115 LYS A O 1
ATOM 898 N N . VAL A 1 116 ? 25.791 -9.918 -12.242 1.00 49.81 116 VAL A N 1
ATOM 899 C CA . VAL A 1 116 ? 24.611 -10.268 -13.047 1.00 49.81 116 VAL A CA 1
ATOM 900 C C . VAL A 1 116 ? 24.504 -11.792 -13.146 1.00 49.81 116 VAL A C 1
ATOM 902 O O . VAL A 1 116 ? 25.412 -12.439 -13.661 1.00 49.81 116 VAL A O 1
ATOM 905 N N . SER A 1 117 ? 23.428 -12.371 -12.616 1.00 48.41 117 SER A N 1
ATOM 906 C CA . SER A 1 117 ? 23.018 -13.731 -12.970 1.00 48.41 117 SER A CA 1
ATOM 907 C C . SER A 1 117 ? 22.137 -13.658 -14.210 1.00 48.41 117 SER A C 1
ATOM 909 O O . SER A 1 117 ? 21.226 -12.824 -14.232 1.00 48.41 117 SER A O 1
ATOM 911 N N . ASP A 1 118 ? 22.378 -14.527 -15.192 1.00 47.19 118 ASP A N 1
ATOM 912 C CA . ASP A 1 118 ? 21.521 -14.653 -16.372 1.00 47.19 118 ASP A CA 1
ATOM 913 C C . ASP A 1 118 ? 20.054 -14.805 -15.964 1.00 47.19 118 ASP A C 1
ATOM 915 O O . ASP A 1 118 ? 19.712 -15.512 -15.009 1.00 47.19 118 ASP A O 1
ATOM 919 N N . SER A 1 119 ? 19.201 -14.060 -16.661 1.00 49.31 119 SER A N 1
ATOM 920 C CA . SER A 1 119 ? 17.790 -13.890 -16.355 1.00 49.31 119 SER A CA 1
ATOM 921 C C . SER A 1 119 ? 17.066 -15.236 -16.275 1.00 49.31 119 SER A C 1
ATOM 923 O O . SER A 1 119 ? 16.909 -15.979 -17.243 1.00 49.31 119 SER A O 1
ATOM 925 N N . THR A 1 120 ? 16.569 -15.548 -15.080 1.00 54.12 120 THR A N 1
ATOM 926 C CA . THR A 1 120 ? 15.532 -16.565 -14.907 1.00 54.12 120 THR A CA 1
ATOM 927 C C . THR A 1 120 ? 14.301 -16.105 -15.690 1.00 54.12 120 THR A C 1
ATOM 929 O O . THR A 1 120 ? 13.873 -14.963 -15.521 1.00 54.12 120 THR A O 1
ATOM 932 N N . LYS A 1 121 ? 13.778 -16.976 -16.564 1.00 67.44 121 LYS A N 1
ATOM 933 C CA . LYS A 1 121 ? 12.675 -16.699 -17.498 1.00 67.44 121 LYS A CA 1
ATOM 934 C C . LYS A 1 121 ? 11.551 -15.903 -16.822 1.00 67.44 121 LYS A C 1
ATOM 936 O O . LYS A 1 121 ? 11.045 -16.316 -15.779 1.00 67.44 121 LYS A O 1
ATOM 941 N N . GLY A 1 122 ? 11.208 -14.763 -17.422 1.00 75.06 122 GLY A N 1
ATOM 942 C CA . GLY A 1 122 ? 10.051 -13.957 -17.047 1.00 75.06 122 GLY A CA 1
ATOM 943 C C . GLY A 1 122 ? 8.723 -14.691 -17.297 1.00 75.06 122 GLY A C 1
ATOM 944 O O . GLY A 1 122 ? 8.722 -15.896 -17.561 1.00 75.06 122 GLY A O 1
ATOM 945 N N . PRO A 1 123 ?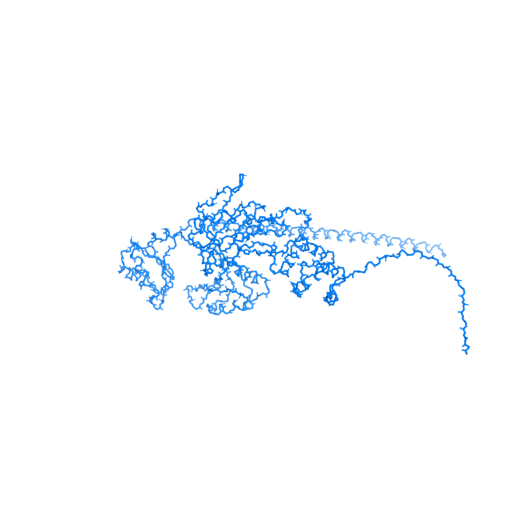 7.586 -13.988 -17.196 1.00 85.25 123 PRO A N 1
ATOM 946 C CA . PRO A 1 123 ? 6.282 -14.579 -17.476 1.00 85.25 123 PRO A CA 1
ATOM 947 C C . PRO A 1 123 ? 6.202 -15.103 -18.915 1.00 85.25 123 PRO A C 1
ATOM 949 O O . PRO A 1 123 ? 6.848 -14.579 -19.820 1.00 85.25 123 PRO A O 1
ATOM 952 N N . ASP A 1 124 ? 5.379 -16.127 -19.123 1.00 88.69 124 ASP A N 1
ATOM 953 C CA . ASP A 1 124 ? 5.066 -16.643 -20.455 1.00 88.69 124 ASP A CA 1
ATOM 954 C C . ASP A 1 124 ? 4.190 -15.627 -21.204 1.00 88.69 124 ASP A C 1
ATOM 956 O O . ASP A 1 124 ? 2.997 -15.486 -20.927 1.00 88.69 124 ASP A O 1
ATOM 960 N N . GLU A 1 125 ? 4.799 -14.891 -22.134 1.00 87.94 125 GLU A N 1
ATOM 961 C CA . GLU A 1 125 ? 4.155 -13.797 -22.866 1.00 87.94 125 GLU A CA 1
ATOM 962 C C . GLU A 1 125 ? 2.882 -14.243 -23.590 1.00 87.94 125 GLU A C 1
ATOM 964 O O . GLU A 1 125 ? 1.873 -13.543 -23.537 1.00 87.94 125 GLU A O 1
ATOM 969 N N . ALA A 1 126 ? 2.877 -15.437 -24.192 1.00 91.12 126 ALA A N 1
ATOM 970 C CA . ALA A 1 126 ? 1.713 -15.941 -24.914 1.00 91.12 126 ALA A CA 1
ATOM 971 C C . ALA A 1 126 ? 0.518 -16.160 -23.974 1.00 91.12 126 ALA A C 1
ATOM 973 O O . ALA A 1 126 ? -0.624 -15.860 -24.328 1.00 91.12 126 ALA A O 1
ATOM 974 N N . LYS A 1 127 ? 0.772 -16.636 -22.749 1.00 93.94 127 LYS A N 1
ATOM 975 C CA . LYS A 1 127 ? -0.280 -16.801 -21.737 1.00 93.94 127 LYS A CA 1
ATOM 976 C C . LYS A 1 127 ? -0.768 -15.473 -21.186 1.00 93.94 127 LYS A C 1
ATOM 978 O O . LYS A 1 127 ? -1.963 -15.337 -20.932 1.00 93.94 127 LYS A O 1
ATOM 983 N N . ILE A 1 128 ? 0.128 -14.504 -21.009 1.00 93.94 128 ILE A N 1
ATOM 984 C CA . ILE A 1 128 ? -0.257 -13.159 -20.579 1.00 93.94 128 ILE A CA 1
ATOM 985 C C . ILE A 1 128 ? -1.133 -12.501 -21.646 1.00 93.94 128 ILE A C 1
ATOM 987 O O . ILE A 1 128 ? -2.208 -12.015 -21.309 1.00 93.94 128 ILE A O 1
ATOM 991 N N . ILE A 1 129 ? -0.746 -12.555 -22.922 1.00 92.69 129 ILE A N 1
ATOM 992 C CA . ILE A 1 129 ? -1.552 -12.027 -24.033 1.00 92.69 129 ILE A CA 1
ATOM 993 C C . ILE A 1 129 ? -2.934 -12.690 -24.049 1.00 92.69 129 ILE A C 1
ATOM 995 O O . ILE A 1 129 ? -3.944 -11.992 -23.984 1.00 92.69 129 ILE A O 1
ATOM 999 N N . ALA A 1 130 ? -2.990 -14.026 -24.017 1.00 95.25 130 ALA A N 1
ATOM 1000 C CA . ALA A 1 130 ? -4.255 -14.760 -23.995 1.00 95.25 130 ALA A CA 1
ATOM 1001 C C . ALA A 1 130 ? -5.127 -14.404 -22.777 1.00 95.25 130 ALA A C 1
ATOM 1003 O O . ALA A 1 130 ? -6.352 -14.322 -22.886 1.00 95.25 130 ALA A O 1
ATOM 1004 N N . LEU A 1 131 ? -4.515 -14.171 -21.609 1.00 95.31 131 LEU A N 1
ATOM 1005 C CA . LEU A 1 131 ? -5.225 -13.716 -20.418 1.00 95.31 131 LEU A CA 1
ATOM 1006 C C . LEU A 1 131 ? -5.845 -12.332 -20.643 1.00 95.31 131 LEU A C 1
ATOM 1008 O O . LEU A 1 131 ? -7.032 -12.168 -20.364 1.00 95.31 131 LEU A O 1
ATOM 1012 N N . LEU A 1 132 ? -5.067 -11.359 -21.125 1.00 94.06 132 LEU A N 1
ATOM 1013 C CA . LEU A 1 132 ? -5.529 -9.982 -21.326 1.00 94.06 132 LEU A CA 1
ATOM 1014 C C . LEU A 1 132 ? -6.601 -9.895 -22.420 1.00 94.06 132 LEU A C 1
ATOM 1016 O O . LEU A 1 132 ? -7.584 -9.182 -22.243 1.00 94.06 132 LEU A O 1
ATOM 1020 N N . GLU A 1 133 ? -6.472 -10.664 -23.502 1.00 93.81 133 GLU A N 1
ATOM 1021 C CA . GLU A 1 133 ? -7.494 -10.759 -24.553 1.00 93.81 133 GLU A CA 1
ATOM 1022 C C . GLU A 1 133 ? -8.794 -11.380 -24.030 1.00 93.81 133 GLU A C 1
ATOM 1024 O O . GLU A 1 133 ? -9.880 -10.860 -24.287 1.00 93.81 133 GLU A O 1
ATOM 1029 N N . ARG A 1 134 ? -8.695 -12.467 -23.250 1.00 94.50 134 ARG A N 1
ATOM 1030 C CA . ARG A 1 134 ? -9.857 -13.151 -22.660 1.00 94.50 134 ARG A CA 1
ATOM 1031 C C . ARG A 1 134 ? -10.631 -12.238 -21.716 1.00 94.50 134 ARG A C 1
ATOM 1033 O O . ARG A 1 134 ? -11.858 -12.294 -21.682 1.00 94.50 134 ARG A O 1
ATOM 1040 N N . THR A 1 135 ? -9.926 -11.474 -20.886 1.00 92.88 135 THR A N 1
ATOM 1041 C CA . THR A 1 135 ? -10.555 -10.721 -19.796 1.00 92.88 135 THR A CA 1
ATOM 1042 C C . THR A 1 135 ? -10.819 -9.264 -20.150 1.00 92.88 135 THR A C 1
ATOM 1044 O O . THR A 1 135 ? -11.669 -8.644 -19.514 1.00 92.88 135 THR A O 1
ATOM 1047 N N . GLY A 1 136 ? -10.108 -8.707 -21.132 1.00 91.56 136 GLY A N 1
ATOM 1048 C CA . GLY A 1 136 ? -10.141 -7.291 -21.497 1.00 91.56 136 GLY A CA 1
ATOM 1049 C C . GLY A 1 136 ? -9.422 -6.369 -20.505 1.00 91.56 136 GLY A C 1
ATOM 1050 O O . GLY A 1 136 ? -9.568 -5.151 -20.591 1.00 91.56 136 GLY A O 1
ATOM 1051 N N . TYR A 1 137 ? -8.688 -6.919 -19.533 1.00 93.50 137 TYR A N 1
ATOM 1052 C CA . TYR A 1 137 ? -7.961 -6.130 -18.536 1.00 93.50 137 TYR A CA 1
ATOM 1053 C C . TYR A 1 137 ? -6.652 -5.581 -19.107 1.00 93.50 137 TYR A C 1
ATOM 1055 O O . TYR A 1 137 ? -6.069 -6.130 -20.038 1.00 93.50 137 TYR A O 1
ATOM 1063 N N . THR A 1 138 ? -6.156 -4.508 -18.497 1.00 93.06 138 THR A N 1
ATOM 1064 C CA . THR A 1 138 ? -4.827 -3.963 -18.781 1.00 93.06 138 THR A CA 1
ATOM 1065 C C . THR A 1 138 ? -3.766 -4.582 -17.873 1.00 93.06 138 THR A C 1
ATOM 1067 O O . THR A 1 138 ? -4.066 -5.126 -16.808 1.00 93.06 138 THR A O 1
ATOM 1070 N N . LEU A 1 139 ? -2.505 -4.462 -18.280 1.00 94.19 139 LEU A N 1
ATOM 1071 C CA . LEU A 1 139 ? -1.341 -4.790 -17.466 1.00 94.19 139 LEU A CA 1
ATOM 1072 C C . LEU A 1 139 ? -0.400 -3.580 -17.458 1.00 94.19 139 LEU A C 1
ATOM 1074 O O . LEU A 1 139 ? -0.053 -3.075 -18.522 1.00 94.19 139 LEU A O 1
ATOM 1078 N N . ASP A 1 140 ? -0.014 -3.121 -16.268 1.00 93.31 140 ASP A N 1
ATOM 1079 C CA . ASP A 1 140 ? 0.989 -2.072 -16.058 1.00 93.31 140 ASP A CA 1
ATOM 1080 C C . ASP A 1 140 ? 2.209 -2.650 -15.332 1.00 93.31 140 ASP A C 1
ATOM 1082 O O . ASP A 1 140 ? 2.100 -3.233 -14.245 1.00 93.31 140 ASP A O 1
ATOM 1086 N N . VAL A 1 141 ? 3.382 -2.517 -15.948 1.00 92.19 141 VAL A N 1
ATOM 1087 C CA . VAL A 1 141 ? 4.638 -3.102 -15.478 1.00 92.19 141 VAL A CA 1
ATOM 1088 C C . VAL A 1 141 ? 5.618 -2.009 -15.067 1.00 92.19 141 VAL A C 1
ATOM 1090 O O . VAL A 1 141 ? 5.949 -1.090 -15.811 1.00 92.19 141 VAL A O 1
ATOM 1093 N N . THR A 1 142 ? 6.154 -2.163 -13.861 1.00 90.69 142 THR A N 1
ATOM 1094 C CA . THR A 1 142 ? 7.272 -1.383 -13.327 1.00 90.69 142 THR A CA 1
ATOM 1095 C C . THR A 1 142 ? 8.358 -2.333 -12.830 1.00 90.69 142 THR A C 1
ATOM 1097 O O . THR A 1 142 ? 8.107 -3.517 -12.606 1.00 90.69 142 THR A O 1
ATOM 1100 N N . THR A 1 143 ? 9.562 -1.829 -12.555 1.00 87.56 143 THR A N 1
ATOM 1101 C CA . THR A 1 143 ? 10.663 -2.679 -12.063 1.00 87.56 143 THR A CA 1
ATOM 1102 C C . THR A 1 143 ? 10.368 -3.385 -10.734 1.00 87.56 143 THR A C 1
ATOM 1104 O O . THR A 1 143 ? 10.996 -4.392 -10.423 1.00 87.56 143 THR A O 1
ATOM 1107 N N . GLY A 1 144 ? 9.431 -2.872 -9.930 1.00 89.75 144 GLY A N 1
ATOM 1108 C CA . GLY A 1 144 ? 9.088 -3.427 -8.615 1.00 89.75 144 GLY A CA 1
ATOM 1109 C C . GLY A 1 144 ? 7.677 -4.000 -8.501 1.00 89.75 144 GLY A C 1
ATOM 1110 O O . GLY A 1 144 ? 7.306 -4.470 -7.423 1.00 89.75 144 GLY A O 1
ATOM 1111 N N . GLN A 1 145 ? 6.869 -3.933 -9.557 1.00 92.69 145 GLN A N 1
ATOM 1112 C CA . GLN A 1 145 ? 5.464 -4.326 -9.502 1.00 92.69 145 GLN A CA 1
ATOM 1113 C C . GLN A 1 145 ? 4.916 -4.617 -10.893 1.00 92.69 145 GLN A C 1
ATOM 1115 O O . GLN A 1 145 ? 5.188 -3.872 -11.831 1.00 92.69 145 GLN A O 1
ATOM 1120 N N . ARG A 1 146 ? 4.072 -5.643 -10.976 1.00 94.50 146 ARG A N 1
ATOM 1121 C CA . ARG A 1 146 ? 3.205 -5.921 -12.118 1.00 94.50 146 ARG A CA 1
ATOM 1122 C C . ARG A 1 146 ? 1.756 -5.806 -11.657 1.00 94.50 146 ARG A C 1
ATOM 1124 O O . ARG A 1 146 ? 1.368 -6.440 -10.671 1.00 94.50 146 ARG A O 1
ATOM 1131 N N . LYS A 1 147 ? 0.990 -4.921 -12.289 1.00 95.00 147 LYS A N 1
ATOM 1132 C CA . LYS A 1 147 ? -0.394 -4.613 -11.924 1.00 95.00 147 LYS A CA 1
ATOM 1133 C C . LYS A 1 147 ? -1.326 -5.016 -13.058 1.00 95.00 147 LYS A C 1
ATOM 1135 O O . LYS A 1 147 ? -1.368 -4.355 -14.087 1.00 95.00 147 LYS A O 1
ATOM 1140 N N . TYR A 1 148 ? -2.093 -6.071 -12.836 1.00 95.94 148 TYR A N 1
ATOM 1141 C CA . TYR A 1 148 ? -3.197 -6.475 -13.694 1.00 95.94 148 TYR A CA 1
ATOM 1142 C C . TYR A 1 148 ? -4.463 -5.713 -13.274 1.00 95.94 148 TYR A C 1
ATOM 1144 O O . TYR A 1 148 ? -4.894 -5.810 -12.123 1.00 95.94 148 TYR A O 1
ATOM 1152 N N . GLY A 1 149 ? -5.059 -4.951 -14.190 1.00 91.50 149 GLY A N 1
ATOM 1153 C CA . GLY A 1 149 ? -6.319 -4.238 -13.986 1.00 91.50 149 GLY A CA 1
ATOM 1154 C C . GLY A 1 149 ? -6.264 -2.903 -13.250 1.00 91.50 149 GLY A C 1
ATOM 1155 O O . GLY A 1 149 ? -5.240 -2.222 -13.164 1.00 91.50 149 GLY A O 1
ATOM 1156 N N . GLY A 1 150 ? -7.424 -2.555 -12.685 1.00 78.50 150 GLY A N 1
ATOM 1157 C CA . GLY A 1 150 ? -7.686 -1.335 -11.931 1.00 78.50 150 GLY A CA 1
ATOM 1158 C C . GLY A 1 150 ? -7.883 -0.106 -12.822 1.00 78.50 150 GLY A C 1
ATOM 1159 O O . GLY A 1 150 ? -6.911 0.643 -12.976 1.00 78.50 150 GLY A O 1
ATOM 1160 N N . PRO A 1 151 ? -9.107 0.165 -13.333 1.00 82.69 151 PRO A N 1
ATOM 1161 C CA . PRO A 1 151 ? -10.397 -0.505 -13.067 1.00 82.69 151 PRO A CA 1
ATOM 1162 C C . PRO A 1 151 ? -10.695 -1.719 -13.980 1.00 82.69 151 PRO A C 1
ATOM 1164 O O . PRO A 1 151 ? -10.069 -1.864 -15.030 1.00 82.69 151 PRO A O 1
ATOM 1167 N N . PRO A 1 152 ? -11.642 -2.599 -13.598 1.00 84.69 152 PRO A N 1
ATOM 1168 C CA . PRO A 1 152 ? -12.119 -3.682 -14.455 1.00 84.69 152 PRO A CA 1
ATOM 1169 C C . PRO A 1 152 ? -12.853 -3.139 -15.700 1.00 84.69 152 PRO A C 1
ATOM 1171 O O . PRO A 1 152 ? -13.406 -2.037 -15.650 1.00 84.69 152 PRO A O 1
ATOM 1174 N N . PRO A 1 153 ? -12.911 -3.897 -16.811 1.00 83.75 153 PRO A N 1
ATOM 1175 C CA . PRO A 1 153 ? -13.699 -3.525 -17.983 1.00 83.75 153 PRO A CA 1
ATOM 1176 C C . PRO A 1 153 ? -15.172 -3.332 -17.619 1.00 83.75 153 PRO A C 1
ATOM 1178 O O . PRO A 1 153 ? -15.713 -4.063 -16.784 1.00 83.75 153 PRO A O 1
ATOM 1181 N N . GLY A 1 154 ? -15.843 -2.384 -18.280 1.00 73.88 154 GLY A N 1
ATOM 1182 C CA . GLY A 1 154 ? -17.242 -2.043 -17.984 1.00 73.88 154 GLY A CA 1
ATOM 1183 C C . GLY A 1 154 ? -18.228 -3.212 -18.131 1.00 73.88 154 GLY A C 1
ATOM 1184 O O . GLY A 1 154 ? -19.295 -3.183 -17.526 1.00 73.88 154 GLY A O 1
ATOM 1185 N N . SER A 1 155 ? -17.859 -4.257 -18.878 1.00 69.94 155 SER A N 1
ATOM 1186 C CA . SER A 1 155 ? -18.599 -5.520 -18.987 1.00 69.94 155 SER A CA 1
ATOM 1187 C C . SER A 1 155 ? -18.547 -6.380 -17.718 1.00 69.94 155 SER A C 1
ATOM 1189 O O . SER A 1 155 ? -19.489 -7.122 -17.453 1.00 69.94 155 SER A O 1
ATOM 1191 N N . THR A 1 156 ? -17.469 -6.292 -16.938 1.00 75.25 156 THR A N 1
ATOM 1192 C CA . THR A 1 156 ? -17.234 -7.114 -15.741 1.00 75.25 156 THR A CA 1
ATOM 1193 C C . THR A 1 156 ? -17.770 -6.436 -14.485 1.00 75.25 156 THR A C 1
ATOM 1195 O O . THR A 1 156 ? -18.381 -7.086 -13.636 1.00 75.25 156 THR A O 1
ATOM 1198 N N . HIS A 1 157 ? -17.545 -5.128 -14.347 1.00 74.62 157 HIS A N 1
ATOM 1199 C CA . HIS A 1 157 ? -18.061 -4.347 -13.227 1.00 74.62 157 HIS A CA 1
ATOM 1200 C C . HIS A 1 157 ? -18.078 -2.854 -13.572 1.00 74.62 157 HIS A C 1
ATOM 1202 O O . HIS A 1 157 ? -17.032 -2.235 -13.752 1.00 74.62 157 HIS A O 1
ATOM 1208 N N . ALA A 1 158 ? -19.268 -2.259 -13.620 1.00 67.25 158 ALA A N 1
ATOM 1209 C CA . ALA A 1 158 ? -19.441 -0.814 -13.709 1.00 67.25 158 ALA A CA 1
ATOM 1210 C C . ALA A 1 158 ? -19.545 -0.249 -12.286 1.00 67.25 158 ALA A C 1
ATOM 1212 O O . ALA A 1 158 ? -20.636 -0.166 -11.725 1.00 67.25 158 ALA A O 1
ATOM 1213 N N . GLY A 1 159 ? -18.411 0.068 -11.661 1.00 65.38 159 GLY A N 1
ATOM 1214 C CA . GLY A 1 159 ? -18.407 0.497 -10.265 1.00 65.38 159 GLY A CA 1
ATOM 1215 C C . GLY A 1 159 ? -17.270 1.432 -9.889 1.00 65.38 159 GLY A C 1
ATOM 1216 O O . GLY A 1 159 ? -16.274 1.573 -10.595 1.00 65.38 159 GLY A O 1
ATOM 1217 N N . VAL A 1 160 ? -17.471 2.093 -8.751 1.00 76.00 160 VAL A N 1
ATOM 1218 C CA . VAL A 1 160 ? -16.501 2.970 -8.087 1.00 76.00 160 VAL A CA 1
ATOM 1219 C C . VAL A 1 160 ? -15.404 2.114 -7.446 1.00 76.00 160 VAL A C 1
ATOM 1221 O O . VAL A 1 160 ? -15.625 0.942 -7.143 1.00 76.00 160 VAL A O 1
ATOM 1224 N N . GLN A 1 161 ? -14.226 2.700 -7.231 1.00 79.38 161 GLN A N 1
ATOM 1225 C CA . GLN A 1 161 ? -13.102 2.038 -6.574 1.00 79.38 161 GLN A CA 1
ATOM 1226 C C . GLN A 1 161 ? -13.526 1.311 -5.275 1.00 79.38 161 GLN A C 1
ATOM 1228 O O . GLN A 1 161 ? -14.206 1.910 -4.436 1.00 79.38 161 GLN A O 1
ATOM 1233 N N . PRO A 1 162 ? -13.125 0.039 -5.087 1.00 82.75 162 PRO A N 1
ATOM 1234 C CA . PRO A 1 162 ? -13.510 -0.759 -3.934 1.00 82.75 162 PRO A CA 1
ATOM 1235 C C . PRO A 1 162 ? -13.043 -0.153 -2.611 1.00 82.75 162 PRO A C 1
ATOM 1237 O O . PRO A 1 162 ? -11.956 0.414 -2.502 1.00 82.75 162 PRO A O 1
ATOM 1240 N N . THR A 1 163 ? -13.871 -0.306 -1.577 1.00 75.38 163 THR A N 1
ATOM 1241 C CA . THR A 1 163 ? -13.607 0.231 -0.232 1.00 75.38 163 THR A CA 1
ATOM 1242 C C . THR A 1 163 ? -12.721 -0.699 0.605 1.00 75.38 163 THR A C 1
ATOM 1244 O O . THR A 1 163 ? -12.464 -1.847 0.241 1.00 75.38 163 THR A O 1
ATOM 1247 N N . VAL A 1 164 ? -12.261 -0.227 1.770 1.00 78.75 164 VAL A N 1
ATOM 1248 C CA . VAL A 1 164 ? -11.444 -1.013 2.715 1.00 78.75 164 VAL A CA 1
ATOM 1249 C C . VAL A 1 164 ? -12.108 -2.356 3.057 1.00 78.75 164 VAL A C 1
ATOM 1251 O O . VAL A 1 164 ? -13.303 -2.416 3.352 1.00 78.75 164 VAL A O 1
ATOM 1254 N N . GLY A 1 165 ? -11.315 -3.432 3.054 1.00 79.69 165 GLY A N 1
ATOM 1255 C CA . GLY A 1 165 ? -11.772 -4.802 3.326 1.00 79.69 165 GLY A CA 1
ATOM 1256 C C . GLY A 1 165 ? -12.138 -5.615 2.079 1.00 79.69 165 GLY A C 1
ATOM 1257 O O . GLY A 1 165 ? -12.595 -6.745 2.211 1.00 79.69 165 GLY A O 1
ATOM 1258 N N . THR A 1 166 ? -11.935 -5.060 0.883 1.00 89.81 166 THR A N 1
ATOM 1259 C CA . THR A 1 166 ? -12.088 -5.757 -0.410 1.00 89.81 166 THR A CA 1
ATOM 1260 C C . THR A 1 166 ? -10.777 -6.340 -0.942 1.00 89.81 166 THR A C 1
ATOM 1262 O O . THR A 1 166 ? -10.764 -7.025 -1.960 1.00 89.81 166 THR A O 1
ATOM 1265 N N . GLU A 1 167 ? -9.661 -6.089 -0.261 1.00 90.88 167 GLU A N 1
ATOM 1266 C CA . GLU A 1 167 ? -8.338 -6.552 -0.666 1.00 90.88 167 GLU A CA 1
ATOM 1267 C C . GLU A 1 167 ? -7.897 -7.760 0.165 1.00 90.88 167 GLU A C 1
ATOM 1269 O O . GLU A 1 167 ? -8.102 -7.805 1.379 1.00 90.88 167 GLU A O 1
ATOM 1274 N N . ILE A 1 168 ? -7.237 -8.721 -0.479 1.00 92.31 168 ILE A N 1
ATOM 1275 C CA . ILE A 1 168 ? -6.556 -9.848 0.161 1.00 92.31 168 ILE A CA 1
ATOM 1276 C C . ILE A 1 168 ? -5.042 -9.757 -0.033 1.00 92.31 168 ILE A C 1
ATOM 1278 O O . ILE A 1 168 ? -4.549 -9.278 -1.055 1.00 92.31 168 ILE A O 1
ATOM 1282 N N . PHE A 1 169 ? -4.303 -10.256 0.953 1.00 93.62 169 PHE A N 1
ATOM 1283 C CA . PHE A 1 169 ? -2.883 -10.551 0.837 1.00 93.62 169 PHE A CA 1
ATOM 1284 C C . PHE A 1 169 ? -2.712 -12.028 0.486 1.00 93.62 169 PHE A C 1
ATOM 1286 O O . PHE A 1 169 ? -3.246 -12.907 1.168 1.00 93.62 169 PHE A O 1
ATOM 1293 N N . VAL A 1 170 ? -1.921 -12.293 -0.549 1.00 95.19 170 VAL A N 1
ATOM 1294 C CA . V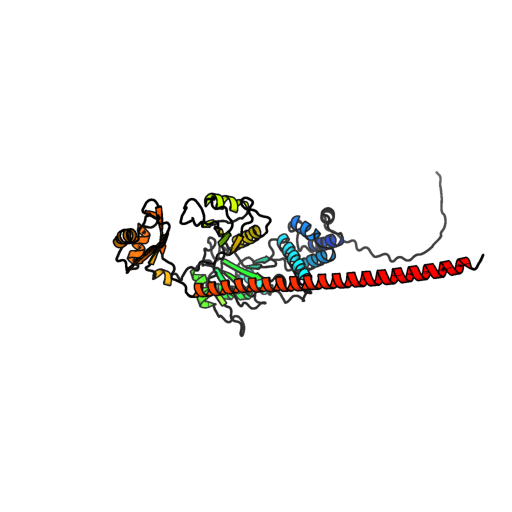AL A 1 170 ? -1.549 -13.639 -0.984 1.00 95.19 170 VAL A CA 1
ATOM 1295 C C . VAL A 1 170 ? -0.051 -13.793 -0.784 1.00 95.19 170 VAL A C 1
ATOM 1297 O O . VAL A 1 170 ? 0.728 -13.081 -1.404 1.00 95.19 170 VAL A O 1
ATOM 1300 N N . GLY A 1 171 ? 0.369 -14.702 0.088 1.00 94.00 171 GLY A N 1
ATOM 1301 C CA . GLY A 1 171 ? 1.770 -14.982 0.394 1.00 94.00 171 GLY A CA 1
ATOM 1302 C C . GLY A 1 171 ? 2.175 -16.413 0.056 1.00 94.00 171 GLY A C 1
ATOM 1303 O O . GLY A 1 171 ? 1.343 -17.250 -0.290 1.00 94.00 171 GLY A O 1
ATOM 1304 N N . LYS A 1 172 ? 3.473 -16.705 0.208 1.00 92.75 172 LYS A N 1
ATOM 1305 C CA . LYS A 1 172 ? 4.089 -17.999 -0.153 1.00 92.75 172 LYS A CA 1
ATOM 1306 C C . LYS A 1 172 ? 3.917 -18.353 -1.637 1.00 92.75 172 LYS A C 1
ATOM 1308 O O . LYS A 1 172 ? 3.907 -19.526 -2.000 1.00 92.75 172 LYS A O 1
ATOM 1313 N N . ILE A 1 173 ? 3.809 -17.336 -2.487 1.00 95.50 173 ILE A N 1
ATOM 1314 C CA . ILE A 1 173 ? 3.735 -17.513 -3.936 1.00 95.50 173 ILE A CA 1
ATOM 1315 C C . ILE A 1 173 ? 5.098 -18.048 -4.425 1.00 95.50 173 ILE A C 1
ATOM 1317 O O . ILE A 1 173 ? 6.136 -17.504 -4.028 1.00 95.50 173 ILE A O 1
ATOM 1321 N N . PRO A 1 174 ? 5.141 -19.120 -5.237 1.00 94.19 174 PRO A N 1
ATOM 1322 C CA . PRO A 1 174 ? 6.359 -19.534 -5.933 1.00 94.19 174 PRO A CA 1
ATOM 1323 C C . PRO A 1 174 ? 6.946 -18.377 -6.753 1.00 94.19 174 PRO A C 1
ATOM 1325 O O . PRO A 1 174 ? 6.206 -17.600 -7.344 1.00 94.19 174 PRO A O 1
ATOM 1328 N N . ARG A 1 175 ? 8.275 -18.234 -6.772 1.00 91.38 175 ARG A N 1
ATOM 1329 C CA . ARG A 1 175 ? 8.976 -17.040 -7.296 1.00 91.38 175 ARG A CA 1
ATOM 1330 C C . ARG A 1 175 ? 8.811 -16.802 -8.801 1.00 91.38 175 ARG A C 1
ATOM 1332 O O . ARG A 1 175 ? 9.023 -15.690 -9.270 1.00 91.38 175 ARG A O 1
ATOM 1339 N N . ASP A 1 176 ? 8.434 -17.848 -9.511 1.00 89.69 176 ASP A N 1
ATOM 1340 C CA . ASP A 1 176 ? 8.257 -17.962 -10.955 1.00 89.69 176 ASP A CA 1
ATOM 1341 C C . ASP A 1 176 ? 6.773 -18.024 -11.361 1.00 89.69 176 ASP A C 1
ATOM 1343 O O . ASP A 1 176 ? 6.447 -18.495 -12.444 1.00 89.69 176 ASP A O 1
ATOM 1347 N N . LEU A 1 177 ? 5.866 -17.632 -10.464 1.00 93.00 177 LEU A N 1
ATOM 1348 C CA . LEU A 1 177 ? 4.425 -17.642 -10.696 1.00 93.00 177 LEU A CA 1
ATOM 1349 C C . LEU A 1 177 ? 3.928 -16.215 -10.959 1.00 93.00 177 LEU A C 1
ATOM 1351 O O . LEU A 1 177 ? 4.282 -15.288 -10.223 1.00 93.00 177 LEU A O 1
ATOM 1355 N N . PHE A 1 178 ? 3.125 -16.043 -12.007 1.00 94.94 178 PHE A N 1
ATOM 1356 C CA . PHE A 1 178 ? 2.707 -14.737 -12.516 1.00 94.94 178 PHE A CA 1
ATOM 1357 C C . PHE A 1 178 ? 1.181 -14.623 -12.641 1.00 94.94 178 PHE A C 1
ATOM 1359 O O . PHE A 1 178 ? 0.422 -15.413 -12.073 1.00 94.94 178 PHE A O 1
ATOM 1366 N N . GLU A 1 179 ? 0.717 -13.563 -13.301 1.00 95.44 179 GLU A N 1
ATOM 1367 C CA . GLU A 1 179 ? -0.703 -13.228 -13.399 1.00 95.44 179 GLU A CA 1
ATOM 1368 C C . GLU A 1 179 ? -1.520 -14.313 -14.117 1.00 95.44 179 GLU A C 1
ATOM 1370 O O . GLU A 1 179 ? -2.671 -14.540 -13.749 1.00 95.44 179 GLU A O 1
ATOM 1375 N N . ASP A 1 180 ? -0.919 -15.018 -15.078 1.00 94.62 180 ASP A N 1
ATOM 1376 C CA . ASP A 1 180 ? -1.531 -16.108 -15.845 1.00 94.62 180 ASP A CA 1
ATOM 1377 C C . ASP A 1 180 ? -2.002 -17.278 -14.971 1.00 94.62 180 ASP A C 1
ATOM 1379 O O . ASP A 1 180 ? -3.034 -17.877 -15.259 1.00 94.62 180 ASP A O 1
ATOM 1383 N N . GLU A 1 181 ? -1.295 -17.576 -13.879 1.00 94.50 181 GLU A N 1
ATOM 1384 C CA . GLU A 1 181 ? -1.680 -18.623 -12.924 1.00 94.50 181 GLU A CA 1
ATOM 1385 C C . GLU A 1 181 ? -2.501 -18.071 -11.744 1.00 94.50 181 GLU A C 1
ATOM 1387 O O . GLU A 1 181 ? -3.398 -18.750 -11.237 1.00 94.50 181 GLU A O 1
ATOM 1392 N N . LEU A 1 182 ? -2.228 -16.838 -11.293 1.00 96.00 182 LEU A N 1
ATOM 1393 C CA . LEU A 1 182 ? -2.942 -16.242 -10.156 1.00 96.00 182 LEU A CA 1
ATOM 1394 C C . LEU A 1 182 ? -4.368 -15.820 -10.516 1.00 96.00 182 LEU A C 1
ATOM 1396 O O . LEU A 1 182 ? -5.295 -16.106 -9.758 1.00 96.00 182 LEU A O 1
ATOM 1400 N N . VAL A 1 183 ? -4.564 -15.133 -11.645 1.00 96.62 183 VAL A N 1
ATOM 1401 C CA . VAL A 1 183 ? -5.876 -14.574 -12.008 1.00 96.62 183 VAL A CA 1
ATOM 1402 C C . VAL A 1 183 ? -6.939 -15.677 -12.131 1.00 96.62 183 VAL A C 1
ATOM 1404 O O . VAL A 1 183 ? -7.961 -15.557 -11.449 1.00 96.62 183 VAL A O 1
ATOM 1407 N N . PRO A 1 184 ? -6.706 -16.799 -12.847 1.00 95.44 184 PRO A N 1
ATOM 1408 C CA . PRO A 1 184 ? -7.686 -17.885 -12.941 1.00 95.44 184 PRO A CA 1
ATOM 1409 C C . PRO A 1 184 ? -8.016 -18.570 -11.610 1.00 95.44 184 PRO A C 1
ATOM 1411 O O . PRO A 1 184 ? -9.091 -19.154 -11.454 1.00 95.44 184 PRO A O 1
ATOM 1414 N N . LEU A 1 185 ? -7.101 -18.539 -10.637 1.00 95.44 185 LEU A N 1
ATOM 1415 C CA . LEU A 1 185 ? -7.359 -19.089 -9.309 1.00 95.44 185 LEU A CA 1
ATOM 1416 C C . LEU A 1 185 ? -8.321 -18.194 -8.519 1.00 95.44 185 LEU A C 1
ATOM 1418 O O . LEU A 1 185 ? -9.285 -18.692 -7.938 1.00 95.44 185 LEU A O 1
ATOM 1422 N N . PHE A 1 186 ? -8.065 -16.886 -8.508 1.00 96.75 186 PHE A N 1
ATOM 1423 C CA . PHE A 1 186 ? -8.797 -15.938 -7.670 1.00 96.75 186 PHE A CA 1
ATOM 1424 C C . PHE A 1 186 ? -10.093 -15.420 -8.302 1.00 96.75 186 PHE A C 1
ATOM 1426 O O . PHE A 1 186 ? -11.017 -15.091 -7.560 1.00 96.75 186 PHE A O 1
ATOM 1433 N N . GLU A 1 187 ? -10.229 -15.433 -9.634 1.00 95.00 187 GLU A N 1
ATOM 1434 C CA . GLU A 1 187 ? -11.480 -15.047 -10.314 1.00 95.00 187 GLU A CA 1
ATOM 1435 C C . GLU A 1 187 ? -12.665 -15.961 -9.940 1.00 95.00 187 GLU A C 1
ATOM 1437 O O . GLU A 1 187 ? -13.818 -15.542 -9.994 1.00 95.00 187 GLU A O 1
ATOM 1442 N N . LYS A 1 188 ? -12.388 -17.181 -9.448 1.00 94.69 188 LYS A N 1
ATOM 1443 C CA . LYS A 1 188 ? -13.396 -18.120 -8.919 1.00 94.69 188 LYS A CA 1
ATOM 1444 C C . LYS A 1 188 ? -14.113 -17.610 -7.668 1.00 94.69 188 LYS A C 1
ATOM 1446 O O . LYS A 1 188 ? -15.216 -18.062 -7.376 1.00 94.69 188 LYS A O 1
ATOM 1451 N N . ALA A 1 189 ? -13.480 -16.723 -6.901 1.00 95.31 189 ALA A N 1
ATOM 1452 C CA . ALA A 1 189 ? -14.073 -16.144 -5.699 1.00 95.31 189 ALA A CA 1
ATOM 1453 C C . ALA A 1 189 ? -14.968 -14.932 -6.004 1.00 95.31 189 ALA A C 1
ATOM 1455 O O . ALA A 1 189 ? -15.858 -14.615 -5.216 1.00 95.31 189 ALA A O 1
ATOM 1456 N N . GLY A 1 190 ? -14.735 -14.262 -7.135 1.00 93.62 190 GLY A N 1
ATOM 1457 C CA . GLY A 1 190 ? -15.495 -13.103 -7.582 1.00 93.62 190 GLY A CA 1
ATOM 1458 C C . GLY A 1 190 ? -14.690 -12.189 -8.514 1.00 93.62 190 GLY A C 1
ATOM 1459 O O . GLY A 1 190 ? -13.504 -12.426 -8.754 1.00 93.62 190 GLY A O 1
ATOM 1460 N N . PRO A 1 191 ? -15.320 -11.121 -9.033 1.00 93.31 191 PRO A N 1
ATOM 1461 C CA . PRO A 1 191 ? -14.686 -10.207 -9.977 1.00 93.31 191 PRO A CA 1
ATOM 1462 C C . PRO A 1 191 ? -13.532 -9.432 -9.324 1.00 93.31 191 PRO A C 1
ATOM 1464 O O . PRO A 1 191 ? -13.706 -8.736 -8.315 1.00 93.31 191 PRO A O 1
ATOM 1467 N N . ILE A 1 192 ? -12.351 -9.539 -9.933 1.00 95.38 192 ILE A N 1
ATOM 1468 C CA . ILE A 1 192 ? -11.128 -8.857 -9.501 1.00 95.38 192 ILE A CA 1
ATOM 1469 C C . ILE A 1 192 ? -11.167 -7.406 -9.985 1.00 95.38 192 ILE A C 1
ATOM 1471 O O . ILE A 1 192 ? -11.384 -7.139 -11.163 1.00 95.38 192 ILE A O 1
ATOM 1475 N N . TRP A 1 193 ? -10.925 -6.461 -9.084 1.00 94.06 193 TRP A N 1
ATOM 1476 C CA . TRP A 1 193 ? -10.703 -5.062 -9.432 1.00 94.06 193 TRP A CA 1
ATOM 1477 C C . TRP A 1 193 ? -9.279 -4.844 -9.946 1.00 94.06 193 TRP A C 1
ATOM 1479 O O . TRP A 1 193 ? -9.084 -4.334 -11.049 1.00 94.06 193 TRP A O 1
ATOM 1489 N N . ASP A 1 194 ? -8.287 -5.264 -9.157 1.00 94.56 194 ASP A N 1
ATOM 1490 C CA . ASP A 1 194 ? -6.886 -5.318 -9.566 1.00 94.56 194 ASP A CA 1
ATOM 1491 C C . ASP A 1 194 ? -6.124 -6.453 -8.868 1.00 94.56 194 ASP A C 1
ATOM 1493 O O . ASP A 1 194 ? -6.516 -6.939 -7.805 1.00 94.56 194 ASP A O 1
ATOM 1497 N N . LEU A 1 195 ? -5.019 -6.872 -9.480 1.00 96.56 195 LEU A N 1
ATOM 1498 C CA . LEU A 1 195 ? -4.017 -7.746 -8.884 1.00 96.56 195 LEU A CA 1
ATOM 1499 C C . LEU A 1 195 ? -2.656 -7.065 -8.992 1.00 96.56 195 LEU A C 1
ATOM 1501 O O . LEU A 1 195 ? -2.227 -6.672 -10.073 1.00 96.56 195 LEU A O 1
ATOM 1505 N N . ARG A 1 196 ? -1.958 -6.940 -7.863 1.00 95.06 196 ARG A N 1
ATOM 1506 C CA . ARG A 1 196 ? -0.632 -6.325 -7.754 1.00 95.06 196 ARG A CA 1
ATOM 1507 C C . ARG A 1 196 ? 0.379 -7.355 -7.277 1.00 95.06 196 ARG A C 1
ATOM 1509 O O . ARG A 1 196 ? 0.483 -7.628 -6.078 1.00 95.06 196 ARG A O 1
ATOM 1516 N N . LEU A 1 197 ? 1.146 -7.900 -8.215 1.00 96.06 197 LEU A N 1
ATOM 1517 C CA . LEU A 1 197 ? 2.248 -8.811 -7.945 1.00 96.06 197 LEU A CA 1
ATOM 1518 C C . LEU A 1 197 ? 3.513 -7.999 -7.658 1.00 96.06 197 LEU A C 1
ATOM 1520 O O . LEU A 1 197 ? 3.956 -7.185 -8.472 1.00 96.06 197 LEU A O 1
ATOM 1524 N N . MET A 1 198 ? 4.085 -8.180 -6.468 1.00 93.38 198 MET A N 1
ATOM 1525 C CA . MET A 1 198 ? 5.274 -7.432 -6.069 1.00 93.38 198 MET A CA 1
ATOM 1526 C C . MET A 1 198 ? 6.518 -8.119 -6.616 1.00 93.38 198 MET A C 1
ATOM 1528 O O . MET A 1 198 ? 6.755 -9.285 -6.313 1.00 93.38 198 MET A O 1
ATOM 1532 N N . MET A 1 199 ? 7.333 -7.384 -7.369 1.00 91.69 199 MET A N 1
ATOM 1533 C CA . MET A 1 199 ? 8.539 -7.900 -8.016 1.00 91.69 199 MET A CA 1
ATOM 1534 C C . MET A 1 199 ? 9.785 -7.508 -7.237 1.00 91.69 199 MET A C 1
ATOM 1536 O O . MET A 1 199 ? 9.824 -6.471 -6.568 1.00 91.69 199 MET A O 1
ATOM 1540 N N . ASP A 1 200 ? 10.791 -8.372 -7.275 1.00 88.06 200 ASP A N 1
ATOM 1541 C CA . ASP A 1 200 ? 12.132 -8.038 -6.832 1.00 88.06 200 ASP A CA 1
ATOM 1542 C C . ASP A 1 200 ? 12.913 -7.487 -8.033 1.00 88.06 200 ASP A C 1
ATOM 1544 O O . ASP A 1 200 ? 13.245 -8.258 -8.936 1.00 88.06 200 ASP A O 1
ATOM 1548 N N . PRO A 1 201 ? 13.241 -6.181 -8.052 1.00 83.00 201 PRO A N 1
ATOM 1549 C CA . PRO A 1 201 ? 13.955 -5.583 -9.176 1.00 83.00 201 PRO A CA 1
ATOM 1550 C C . PRO A 1 201 ? 15.325 -6.228 -9.424 1.00 83.00 201 PRO A C 1
ATOM 1552 O O . PRO A 1 201 ? 15.836 -6.178 -10.540 1.00 83.00 201 PRO A O 1
ATOM 1555 N N . LEU A 1 202 ? 15.941 -6.820 -8.391 1.00 81.25 202 LEU A N 1
ATOM 1556 C CA . LEU A 1 202 ? 17.274 -7.409 -8.497 1.00 81.25 202 LEU A CA 1
ATOM 1557 C C . LEU A 1 202 ? 17.251 -8.767 -9.197 1.00 81.25 202 LEU A C 1
ATOM 1559 O O . LEU A 1 202 ? 18.072 -8.971 -10.088 1.00 81.25 202 LEU A O 1
ATOM 1563 N N . SER A 1 203 ? 16.341 -9.664 -8.813 1.00 81.19 203 SER A N 1
ATOM 1564 C CA . SER A 1 203 ? 16.237 -11.008 -9.401 1.00 81.19 203 SER A CA 1
ATOM 1565 C C . SER A 1 203 ? 15.306 -11.093 -10.613 1.00 81.19 203 SER A C 1
ATOM 1567 O O . SER A 1 203 ? 15.357 -12.087 -11.331 1.00 81.19 203 SER A O 1
ATOM 1569 N N . GLY A 1 204 ? 14.439 -10.098 -10.833 1.00 79.06 204 GLY A N 1
ATOM 1570 C CA . GLY A 1 204 ? 13.402 -10.135 -11.874 1.00 79.06 204 GLY A CA 1
ATOM 1571 C C . GLY A 1 204 ? 12.235 -11.080 -11.559 1.00 79.06 204 GLY A C 1
ATOM 1572 O O . GLY A 1 204 ? 11.260 -11.127 -12.303 1.00 79.06 204 GLY A O 1
ATOM 1573 N N . LEU A 1 205 ? 12.301 -11.803 -10.438 1.00 87.75 205 LEU A N 1
ATOM 1574 C CA . LEU A 1 205 ? 11.273 -12.724 -9.964 1.00 87.75 205 LEU A CA 1
ATOM 1575 C C . LEU A 1 205 ? 10.305 -12.029 -9.004 1.00 87.75 205 LEU A C 1
ATOM 1577 O O . LEU A 1 205 ? 10.585 -10.953 -8.462 1.00 87.75 205 LEU A O 1
ATOM 1581 N N . ASN A 1 206 ? 9.156 -12.651 -8.740 1.00 92.81 206 ASN A N 1
ATOM 1582 C CA . ASN A 1 206 ? 8.226 -12.093 -7.764 1.00 92.81 206 ASN A CA 1
ATOM 1583 C C . ASN A 1 206 ? 8.789 -12.191 -6.327 1.00 92.81 206 ASN A C 1
ATOM 1585 O O . ASN A 1 206 ? 9.677 -12.988 -6.008 1.00 92.81 206 ASN A O 1
ATOM 1589 N N . ARG A 1 207 ? 8.270 -11.375 -5.407 1.00 92.38 207 ARG A N 1
ATOM 1590 C CA . ARG A 1 207 ? 8.694 -11.317 -3.994 1.00 92.38 207 ARG A CA 1
ATOM 1591 C C . ARG A 1 207 ? 8.073 -12.406 -3.116 1.00 92.38 207 ARG A C 1
ATOM 1593 O O . ARG A 1 207 ? 8.281 -12.401 -1.903 1.00 92.38 207 ARG A O 1
ATOM 1600 N N . GLY A 1 208 ? 7.329 -13.332 -3.712 1.00 93.38 208 GLY A N 1
ATOM 1601 C CA . GLY A 1 208 ? 6.580 -14.384 -3.033 1.00 93.38 208 GLY A CA 1
ATOM 1602 C C . GLY A 1 208 ? 5.248 -13.922 -2.446 1.00 93.38 208 GLY A C 1
ATOM 1603 O O . GLY A 1 208 ? 4.683 -14.628 -1.605 1.00 93.38 208 GLY A O 1
ATOM 1604 N N . TYR A 1 209 ? 4.764 -12.741 -2.842 1.00 95.38 209 TYR A N 1
ATOM 1605 C CA . TYR A 1 209 ? 3.468 -12.231 -2.415 1.00 95.38 209 TYR A CA 1
ATOM 1606 C C . TYR A 1 209 ? 2.831 -11.259 -3.417 1.00 95.38 209 TYR A C 1
ATOM 1608 O O . TYR A 1 209 ? 3.523 -10.594 -4.192 1.00 95.38 209 TYR A O 1
ATOM 1616 N N . ALA A 1 210 ? 1.506 -11.162 -3.353 1.00 96.00 210 ALA A N 1
ATOM 1617 C CA . ALA A 1 210 ? 0.669 -10.276 -4.149 1.00 96.00 210 ALA A CA 1
ATOM 1618 C C . ALA A 1 210 ? -0.468 -9.697 -3.296 1.00 96.00 210 ALA A C 1
ATOM 1620 O O . ALA A 1 210 ? -0.808 -10.231 -2.237 1.00 96.00 210 ALA A O 1
ATOM 1621 N N . PHE A 1 211 ? -1.063 -8.614 -3.782 1.00 94.19 211 PHE A N 1
ATOM 1622 C CA . PHE A 1 211 ? -2.319 -8.076 -3.269 1.00 94.19 211 PHE A CA 1
ATOM 1623 C C . PHE A 1 211 ? -3.380 -8.188 -4.352 1.00 94.19 211 PHE A C 1
ATOM 1625 O O . PHE A 1 211 ? -3.090 -7.891 -5.509 1.00 94.19 211 PHE A O 1
ATOM 1632 N N . ILE A 1 212 ? -4.583 -8.617 -3.988 1.00 95.50 212 ILE A N 1
ATOM 1633 C CA . ILE A 1 212 ? -5.698 -8.734 -4.930 1.00 95.50 212 ILE A CA 1
ATOM 1634 C C . ILE A 1 212 ? -6.870 -7.966 -4.353 1.00 95.50 212 ILE A C 1
ATOM 1636 O O . ILE A 1 212 ? -7.353 -8.299 -3.272 1.00 95.50 212 ILE A O 1
ATOM 1640 N N . THR A 1 213 ? -7.307 -6.941 -5.069 1.00 93.44 213 THR A N 1
ATOM 1641 C CA . THR A 1 213 ? -8.487 -6.153 -4.730 1.00 93.44 213 THR A CA 1
ATOM 1642 C C . THR A 1 213 ? -9.672 -6.734 -5.487 1.00 93.44 213 THR A C 1
ATOM 1644 O O . THR A 1 213 ? -9.616 -6.855 -6.708 1.00 93.44 213 THR A O 1
ATOM 1647 N N . PHE A 1 214 ? -10.748 -7.090 -4.795 1.00 94.19 214 PHE A N 1
ATOM 1648 C CA . PHE A 1 214 ? -12.008 -7.519 -5.403 1.00 94.19 214 PHE A CA 1
ATOM 1649 C C . PHE A 1 214 ? -12.984 -6.353 -5.529 1.00 94.19 214 PHE A C 1
ATOM 1651 O O . PHE A 1 214 ? -12.865 -5.351 -4.830 1.00 94.19 214 PHE A O 1
ATOM 1658 N N . CYS A 1 215 ? -13.994 -6.493 -6.388 1.00 91.94 215 CYS A N 1
ATOM 1659 C CA . CYS A 1 215 ? -15.045 -5.477 -6.495 1.00 91.94 215 CYS A CA 1
ATOM 1660 C C . CYS A 1 215 ? -15.969 -5.450 -5.261 1.00 91.94 215 CYS A C 1
ATOM 1662 O O . CYS A 1 215 ? -16.616 -4.440 -4.998 1.00 91.94 215 CYS A O 1
ATOM 1664 N N . THR A 1 216 ? -16.034 -6.542 -4.489 1.00 90.62 216 THR A N 1
ATOM 1665 C CA . THR A 1 216 ? -16.907 -6.673 -3.311 1.00 90.62 216 THR A CA 1
ATOM 1666 C C . THR A 1 216 ? -16.165 -7.256 -2.107 1.00 90.62 216 THR A C 1
ATOM 1668 O O . THR A 1 216 ? -15.165 -7.966 -2.251 1.00 90.62 216 THR A O 1
ATOM 1671 N N . LYS A 1 217 ? -16.642 -6.954 -0.891 1.00 90.25 217 LYS A N 1
ATOM 1672 C CA . LYS A 1 217 ? -16.036 -7.470 0.353 1.00 90.25 217 LYS A CA 1
ATOM 1673 C C . LYS A 1 217 ? -16.290 -8.966 0.500 1.00 90.25 217 LYS A C 1
ATOM 1675 O O . LYS A 1 217 ? -15.436 -9.706 0.982 1.00 90.25 217 LYS A O 1
ATOM 1680 N N . GLU A 1 218 ? -17.447 -9.410 0.032 1.00 91.12 218 GLU A N 1
ATOM 1681 C CA . GLU A 1 218 ? -17.890 -10.797 0.045 1.00 91.12 218 GLU A CA 1
ATOM 1682 C C . GLU A 1 218 ? -16.958 -11.661 -0.810 1.00 91.12 218 GLU A C 1
ATOM 1684 O O . GLU A 1 218 ? -16.538 -12.725 -0.362 1.00 91.12 218 GLU A O 1
ATOM 1689 N N . ALA A 1 219 ? -16.550 -11.175 -1.990 1.00 94.50 219 ALA A N 1
ATOM 1690 C CA . ALA A 1 219 ? -15.591 -11.870 -2.847 1.00 94.50 219 ALA A CA 1
ATOM 1691 C C . ALA A 1 219 ? -14.209 -11.996 -2.182 1.00 94.50 219 ALA A C 1
ATOM 1693 O O . ALA A 1 219 ? -13.604 -13.067 -2.220 1.00 94.50 219 ALA A O 1
ATOM 1694 N N . ALA A 1 220 ? -13.737 -10.952 -1.492 1.00 92.69 220 ALA A N 1
ATOM 1695 C CA . ALA A 1 220 ? -12.481 -11.005 -0.742 1.00 92.69 220 ALA A CA 1
ATOM 1696 C C . ALA A 1 220 ? -12.526 -12.042 0.395 1.00 92.69 220 ALA A C 1
ATOM 1698 O O . ALA A 1 220 ? -11.605 -12.847 0.555 1.00 92.69 220 ALA A O 1
ATOM 1699 N N . GLN A 1 221 ? -13.619 -12.079 1.162 1.00 91.00 221 GLN A N 1
ATOM 1700 C CA . GLN A 1 221 ? -13.824 -13.086 2.207 1.00 91.00 221 GLN A CA 1
ATOM 1701 C C . GLN A 1 221 ? -13.936 -14.499 1.630 1.00 91.00 221 GLN A C 1
ATOM 1703 O O . GLN A 1 221 ? -13.352 -15.441 2.173 1.00 91.00 221 GLN A O 1
ATOM 1708 N N . GLN A 1 222 ? -14.649 -14.652 0.515 1.00 93.56 222 GLN A N 1
ATOM 1709 C CA . GLN A 1 222 ? -14.783 -15.923 -0.181 1.00 93.56 222 GLN A CA 1
ATOM 1710 C C . GLN A 1 222 ? -13.428 -16.413 -0.703 1.00 93.56 222 GLN A C 1
ATOM 1712 O O . GLN A 1 222 ? -13.109 -17.591 -0.557 1.00 93.56 222 GLN A O 1
ATOM 1717 N N . ALA A 1 223 ? -12.585 -15.519 -1.220 1.00 94.88 223 ALA A N 1
ATOM 1718 C CA . ALA A 1 223 ? -11.240 -15.852 -1.671 1.00 94.88 223 ALA A CA 1
ATOM 1719 C C . ALA A 1 223 ? -10.369 -16.397 -0.533 1.00 94.88 223 ALA A C 1
ATOM 1721 O O . ALA A 1 223 ? -9.662 -17.383 -0.726 1.00 94.88 223 ALA A O 1
ATOM 1722 N N . VAL A 1 224 ? -10.456 -15.822 0.672 1.00 92.00 224 VAL A N 1
ATOM 1723 C CA . VAL A 1 224 ? -9.763 -16.363 1.855 1.00 92.00 224 VAL A CA 1
ATOM 1724 C C . VAL A 1 224 ? -10.265 -17.768 2.188 1.00 92.00 224 VAL A C 1
ATOM 1726 O O . VAL A 1 224 ? -9.454 -18.658 2.426 1.00 92.00 224 VAL A O 1
ATOM 1729 N N . LYS A 1 225 ? -11.584 -17.991 2.177 1.00 90.25 225 LYS A N 1
ATOM 1730 C CA . LYS A 1 225 ? -12.177 -19.304 2.486 1.00 90.25 225 LYS A CA 1
ATOM 1731 C C . LYS A 1 225 ? -11.797 -20.375 1.460 1.00 90.25 225 LYS A C 1
ATOM 1733 O O . LYS A 1 225 ? -11.527 -21.505 1.849 1.00 90.25 225 LYS A O 1
ATOM 1738 N N . LEU A 1 226 ? -11.777 -20.022 0.175 1.00 92.25 226 LEU A N 1
ATOM 1739 C CA . LEU A 1 226 ? -11.521 -20.957 -0.923 1.00 92.25 226 LEU A CA 1
ATOM 1740 C C . LEU A 1 226 ? -10.032 -21.206 -1.178 1.00 92.25 226 LEU A C 1
ATOM 1742 O O . LEU A 1 226 ? -9.647 -22.326 -1.492 1.00 92.25 226 LEU A O 1
ATOM 1746 N N . CYS A 1 227 ? -9.201 -20.164 -1.099 1.00 92.81 227 CYS A N 1
ATOM 1747 C CA . CYS A 1 227 ? -7.835 -20.201 -1.629 1.00 92.81 227 CYS A CA 1
ATOM 1748 C C . CYS A 1 227 ? -6.753 -20.251 -0.543 1.00 92.81 227 CYS A C 1
ATOM 1750 O O . CYS A 1 227 ? -5.584 -20.482 -0.861 1.00 92.81 227 CYS A O 1
ATOM 1752 N N . ASN A 1 228 ? -7.085 -20.023 0.733 1.00 92.06 228 ASN A N 1
ATOM 1753 C CA . ASN A 1 228 ? -6.084 -20.111 1.793 1.00 92.06 228 ASN A CA 1
ATOM 1754 C C . ASN A 1 228 ? -5.617 -21.558 1.988 1.00 92.06 228 ASN A C 1
ATOM 1756 O O . ASN A 1 228 ? -6.429 -22.465 2.144 1.00 92.06 228 ASN A O 1
ATOM 1760 N N . ASN A 1 229 ? -4.298 -21.753 2.028 1.00 91.25 229 ASN A N 1
ATOM 1761 C CA . ASN A 1 229 ? -3.656 -23.065 2.056 1.00 91.25 229 ASN A CA 1
ATOM 1762 C C . ASN A 1 229 ? -3.991 -23.936 0.831 1.00 91.25 229 ASN A C 1
ATOM 1764 O O . ASN A 1 229 ? -3.870 -25.155 0.904 1.00 91.25 229 ASN A O 1
ATOM 1768 N N . ASN A 1 230 ? -4.392 -23.328 -0.291 1.00 91.69 230 ASN A N 1
ATOM 1769 C CA . ASN A 1 230 ? -4.570 -24.048 -1.545 1.00 91.69 230 ASN A CA 1
ATOM 1770 C C . ASN A 1 230 ? -3.207 -24.442 -2.132 1.00 91.69 230 ASN A C 1
ATOM 1772 O O . ASN A 1 230 ? -2.270 -23.636 -2.159 1.00 91.69 230 ASN A O 1
ATOM 1776 N N . GLU A 1 231 ? -3.106 -25.674 -2.620 1.00 94.00 231 GLU A N 1
ATOM 1777 C CA . GLU A 1 231 ? -1.926 -26.165 -3.323 1.00 94.00 231 GLU A CA 1
ATOM 1778 C C . GLU A 1 231 ? -1.948 -25.644 -4.765 1.00 94.00 231 GLU A C 1
ATOM 1780 O O . GLU A 1 231 ? -2.793 -26.032 -5.567 1.00 94.00 231 GLU A O 1
ATOM 1785 N N . ILE A 1 232 ? -1.046 -24.713 -5.086 1.00 92.62 232 ILE A N 1
ATOM 1786 C CA . ILE A 1 232 ? -0.980 -24.111 -6.428 1.00 92.62 232 ILE A CA 1
ATOM 1787 C C . ILE A 1 232 ? -0.082 -24.916 -7.371 1.00 92.62 232 ILE A C 1
ATOM 1789 O O . ILE A 1 232 ? -0.292 -24.936 -8.577 1.00 92.62 232 ILE A O 1
ATOM 1793 N N . ARG A 1 233 ? 0.917 -25.601 -6.808 1.00 92.25 233 ARG A N 1
ATOM 1794 C CA . ARG A 1 233 ? 1.833 -26.520 -7.493 1.00 92.25 233 ARG A CA 1
ATOM 1795 C C . ARG A 1 233 ? 2.214 -27.643 -6.521 1.00 92.25 233 ARG A C 1
ATOM 1797 O O . ARG A 1 233 ? 2.126 -27.406 -5.316 1.00 92.25 233 ARG A O 1
ATOM 1804 N N . PRO A 1 234 ? 2.702 -28.806 -6.994 1.00 92.94 234 PRO A N 1
ATOM 1805 C CA . PRO A 1 234 ? 3.049 -29.931 -6.125 1.00 92.94 234 PRO A CA 1
ATOM 1806 C C . PRO A 1 234 ? 3.946 -29.525 -4.940 1.00 92.94 234 PRO A C 1
ATOM 1808 O O . PRO A 1 234 ? 5.060 -29.026 -5.116 1.00 92.94 234 PRO A O 1
ATOM 1811 N N . GLY A 1 235 ? 3.440 -29.697 -3.720 1.00 92.50 235 GLY A N 1
ATOM 1812 C CA . GLY A 1 235 ? 4.090 -29.344 -2.458 1.00 92.50 235 GLY A CA 1
ATOM 1813 C C . GLY A 1 235 ? 4.149 -27.843 -2.136 1.00 92.50 235 GLY A C 1
ATOM 1814 O O . GLY A 1 235 ? 4.776 -27.454 -1.145 1.00 92.50 235 GLY A O 1
ATOM 1815 N N . LYS A 1 236 ? 3.528 -26.969 -2.935 1.00 93.25 236 LYS A N 1
ATOM 1816 C CA . LYS A 1 236 ? 3.555 -25.506 -2.768 1.00 93.25 236 LYS A CA 1
ATOM 1817 C C . LYS A 1 236 ? 2.161 -24.971 -2.469 1.00 93.25 236 LYS A C 1
ATOM 1819 O O . LYS A 1 236 ? 1.295 -24.918 -3.337 1.00 93.25 236 LYS A O 1
ATOM 1824 N N . HIS A 1 237 ? 1.990 -24.508 -1.236 1.00 94.00 237 HIS A N 1
ATOM 1825 C CA . HIS A 1 237 ? 0.728 -23.981 -0.733 1.00 94.00 237 HIS A CA 1
ATOM 1826 C C . HIS A 1 237 ? 0.814 -22.468 -0.558 1.00 94.00 237 HIS A C 1
ATOM 1828 O O . HIS A 1 237 ? 1.744 -21.966 0.087 1.00 94.00 237 HIS A O 1
ATOM 1834 N N . ILE A 1 238 ? -0.170 -21.753 -1.095 1.00 94.50 238 ILE A N 1
ATOM 1835 C CA . ILE A 1 238 ? -0.285 -20.305 -0.915 1.00 94.50 238 ILE A CA 1
ATOM 1836 C C . ILE A 1 238 ? -1.024 -19.984 0.386 1.00 94.50 238 ILE A C 1
ATOM 1838 O O . ILE A 1 238 ? -1.916 -20.711 0.817 1.00 94.50 238 ILE A O 1
ATOM 1842 N N . GLY A 1 239 ? -0.641 -18.892 1.041 1.00 92.31 239 GLY A N 1
ATOM 1843 C CA . GLY A 1 239 ? -1.363 -18.358 2.196 1.00 92.31 239 GLY A CA 1
ATOM 1844 C C . GLY A 1 239 ? -2.209 -17.171 1.771 1.00 92.31 239 GLY A C 1
ATOM 1845 O O . GLY A 1 239 ? -1.681 -16.268 1.130 1.00 92.31 239 GLY A O 1
ATOM 1846 N N . VAL A 1 240 ? -3.486 -17.147 2.140 1.00 92.56 240 VAL A N 1
ATOM 1847 C CA . VAL A 1 240 ? -4.405 -16.056 1.793 1.00 92.56 240 VAL A CA 1
ATOM 1848 C C . VAL A 1 240 ? -5.057 -15.523 3.059 1.00 92.56 240 VAL A C 1
ATOM 1850 O O . VAL A 1 240 ? -5.600 -16.284 3.857 1.00 92.56 240 VAL A O 1
ATOM 1853 N N . CYS A 1 241 ? -5.012 -14.210 3.255 1.00 89.44 241 CYS A N 1
ATOM 1854 C CA . CYS A 1 241 ? -5.725 -13.536 4.335 1.00 89.44 241 CYS A CA 1
ATOM 1855 C C . CYS A 1 241 ? -6.298 -12.202 3.858 1.00 89.44 241 CYS A C 1
ATOM 1857 O O . CYS A 1 241 ? -5.852 -11.653 2.852 1.00 89.44 241 CYS A O 1
ATOM 1859 N N . ILE A 1 242 ? -7.284 -11.669 4.585 1.00 87.38 242 ILE A N 1
ATOM 1860 C CA . ILE A 1 242 ? -7.764 -10.305 4.339 1.00 87.38 242 ILE A CA 1
ATOM 1861 C C . ILE A 1 242 ? -6.584 -9.347 4.494 1.00 87.38 242 ILE A C 1
ATOM 1863 O O . ILE A 1 242 ? -5.847 -9.405 5.486 1.00 87.38 242 ILE A O 1
ATOM 1867 N N . SER A 1 243 ? -6.389 -8.495 3.490 1.00 85.00 243 SER A N 1
ATOM 1868 C CA . SER A 1 243 ? -5.337 -7.496 3.512 1.00 85.00 243 SER A CA 1
ATOM 1869 C C . SER A 1 243 ? -5.668 -6.466 4.572 1.00 85.00 243 SER A C 1
ATOM 1871 O O . SER A 1 243 ? -6.785 -5.956 4.679 1.00 85.00 243 SER A O 1
ATOM 1873 N N . VAL A 1 244 ? -4.661 -6.156 5.369 1.00 75.75 244 VAL A N 1
ATOM 1874 C CA . VAL A 1 244 ? -4.763 -5.107 6.361 1.00 75.75 244 VAL A CA 1
ATOM 1875 C C . VAL A 1 244 ? -4.305 -3.818 5.695 1.00 75.75 244 VAL A C 1
ATOM 1877 O O . VAL A 1 244 ? -3.126 -3.671 5.367 1.00 75.75 244 VAL A O 1
ATOM 1880 N N . ALA A 1 245 ? -5.242 -2.891 5.490 1.00 70.44 245 ALA A N 1
ATOM 1881 C CA . ALA A 1 245 ? -4.961 -1.610 4.859 1.00 70.44 245 ALA A CA 1
ATOM 1882 C C . ALA A 1 245 ? -3.950 -0.813 5.701 1.00 70.44 245 ALA A C 1
ATOM 1884 O O . ALA A 1 245 ? -4.271 -0.237 6.738 1.00 70.44 245 ALA A O 1
ATOM 1885 N N . ASN A 1 246 ? -2.697 -0.782 5.250 1.00 77.19 246 ASN A N 1
ATOM 1886 C CA . ASN A 1 246 ? -1.656 0.071 5.817 1.00 77.19 246 ASN A CA 1
ATOM 1887 C C . ASN A 1 246 ? -1.718 1.454 5.161 1.00 77.19 246 ASN A C 1
ATOM 1889 O O . ASN A 1 246 ? -0.782 1.859 4.478 1.00 77.19 246 ASN A O 1
ATOM 1893 N N . ASN A 1 247 ? -2.827 2.167 5.320 1.00 87.12 247 ASN A N 1
ATOM 1894 C CA . ASN A 1 247 ? -3.002 3.532 4.811 1.00 87.12 247 ASN A CA 1
ATOM 1895 C C . ASN A 1 247 ? -2.783 4.602 5.896 1.00 87.12 247 ASN A C 1
ATOM 1897 O O . ASN A 1 247 ? -2.866 5.797 5.627 1.00 87.12 247 ASN A O 1
ATOM 1901 N N . ARG A 1 248 ? -2.483 4.182 7.131 1.00 90.31 248 ARG A N 1
ATOM 1902 C CA . ARG A 1 248 ? -2.308 5.076 8.274 1.00 90.31 248 ARG A CA 1
ATOM 1903 C C . ARG A 1 248 ? -0.848 5.198 8.694 1.00 90.31 248 ARG A C 1
ATOM 1905 O O . ARG A 1 248 ? -0.160 4.202 8.933 1.00 90.31 248 ARG A O 1
ATOM 1912 N N . LEU A 1 249 ? -0.387 6.433 8.846 1.00 93.00 249 LEU A N 1
ATOM 1913 C CA . LEU A 1 249 ? 0.940 6.766 9.353 1.00 93.00 249 LEU A CA 1
ATOM 1914 C C . LEU A 1 249 ? 0.838 7.339 10.760 1.00 93.00 249 LEU A C 1
ATOM 1916 O O . LEU A 1 249 ? 0.011 8.205 11.022 1.00 93.00 249 LEU A O 1
ATOM 1920 N N . PHE A 1 250 ? 1.705 6.882 11.656 1.00 94.56 250 PHE A N 1
ATOM 1921 C CA . PHE A 1 250 ? 1.994 7.583 12.898 1.00 94.56 250 PHE A CA 1
ATOM 1922 C C . PHE A 1 250 ? 2.984 8.705 12.603 1.00 94.56 250 PHE A C 1
ATOM 1924 O O . PHE A 1 250 ? 4.037 8.454 12.009 1.00 94.56 250 PHE A O 1
ATOM 1931 N N . VAL A 1 251 ? 2.674 9.917 13.061 1.00 94.69 251 VAL A N 1
ATOM 1932 C CA . VAL A 1 251 ? 3.572 11.063 12.956 1.00 94.69 251 VAL A CA 1
ATOM 1933 C C . VAL A 1 251 ? 3.801 11.682 14.327 1.00 94.69 251 VAL A C 1
ATOM 1935 O O . VAL A 1 251 ? 2.886 12.218 14.946 1.00 94.69 251 VAL A O 1
ATOM 1938 N N . GLY A 1 252 ? 5.037 11.594 14.807 1.00 93.31 252 GLY A N 1
ATOM 1939 C CA . GLY A 1 252 ? 5.494 12.183 16.061 1.00 93.31 252 GLY A CA 1
ATOM 1940 C C . GLY A 1 252 ? 6.283 13.474 15.858 1.00 93.31 252 GLY A C 1
ATOM 1941 O O . GLY A 1 252 ? 6.652 13.835 14.739 1.00 93.31 252 GLY A O 1
ATOM 1942 N N . SER A 1 253 ? 6.586 14.136 16.975 1.00 91.06 253 SER A N 1
ATOM 1943 C CA . SER A 1 253 ? 7.339 15.399 17.018 1.00 91.06 253 SER A CA 1
ATOM 1944 C C . SER A 1 253 ? 6.601 16.575 16.368 1.00 91.06 253 SER A C 1
ATOM 1946 O O . SER A 1 253 ? 7.226 17.516 15.881 1.00 91.06 253 SER A O 1
ATOM 1948 N N . ILE A 1 254 ? 5.263 16.544 16.381 1.00 93.31 254 ILE A N 1
ATOM 1949 C CA . ILE A 1 254 ? 4.452 17.695 15.970 1.00 93.31 254 ILE A CA 1
ATOM 1950 C C . ILE A 1 254 ? 4.344 18.710 17.124 1.00 93.31 254 ILE A C 1
ATOM 1952 O O . ILE A 1 254 ? 4.331 18.312 18.296 1.00 93.31 254 ILE A O 1
ATOM 1956 N N . PRO A 1 255 ? 4.249 20.023 16.846 1.00 93.12 255 PRO A N 1
ATOM 1957 C CA . PRO A 1 255 ? 4.079 21.014 17.901 1.00 93.12 255 PRO A CA 1
ATOM 1958 C C . PRO A 1 255 ? 2.737 20.836 18.628 1.00 93.12 255 PRO A C 1
ATOM 1960 O O . PRO A 1 255 ? 1.679 20.742 18.003 1.00 93.12 255 PRO A O 1
ATOM 1963 N N . LYS A 1 256 ? 2.771 20.840 19.968 1.00 93.62 256 LYS A N 1
ATOM 1964 C CA . LYS A 1 256 ? 1.599 20.562 20.823 1.00 93.62 256 LYS A CA 1
ATOM 1965 C C . LYS A 1 256 ? 0.472 21.593 20.728 1.00 93.62 256 LYS A C 1
ATOM 1967 O O . LYS A 1 256 ? -0.643 21.306 21.141 1.00 93.62 256 LYS A O 1
ATOM 1972 N N . SER A 1 257 ? 0.762 22.784 20.215 1.00 93.06 257 SER A N 1
ATOM 1973 C CA . SER A 1 257 ? -0.200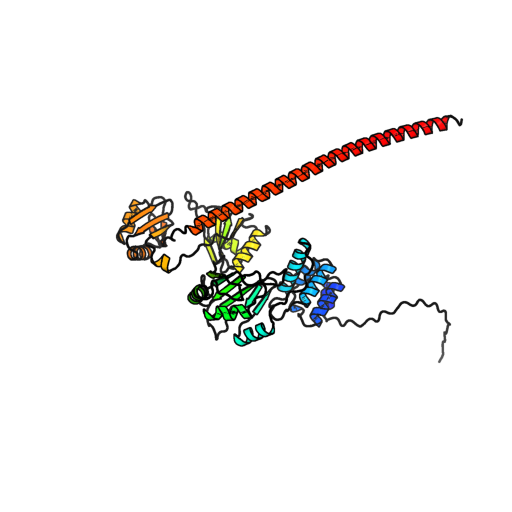 23.879 20.056 1.00 93.06 257 SER A CA 1
ATOM 1974 C C . SER A 1 257 ? -1.021 23.806 18.767 1.00 93.06 257 SER A C 1
ATOM 1976 O O . SER A 1 257 ? -1.903 24.637 18.580 1.00 93.06 257 SER A O 1
ATOM 1978 N N . LYS A 1 258 ? -0.716 22.870 17.857 1.00 93.00 258 LYS A N 1
ATOM 1979 C CA . LYS A 1 258 ? -1.379 22.789 16.549 1.00 93.00 258 LYS A CA 1
ATOM 1980 C C . LYS A 1 258 ? -2.698 22.031 16.621 1.00 93.00 258 LYS A C 1
ATOM 1982 O O . LYS A 1 258 ? -2.768 20.978 17.263 1.00 93.00 258 LYS A O 1
ATOM 1987 N N . THR A 1 259 ? -3.709 22.569 15.943 1.00 92.12 259 THR A N 1
ATOM 1988 C CA . THR A 1 259 ? -5.039 21.956 15.813 1.00 92.12 259 THR A CA 1
ATOM 1989 C C . THR A 1 259 ? -5.069 20.931 14.680 1.00 92.12 259 THR A C 1
ATOM 1991 O O . THR A 1 259 ? -4.136 20.854 13.876 1.00 92.12 259 THR A O 1
ATOM 1994 N N . LYS A 1 260 ? -6.146 20.140 14.601 1.00 91.56 260 LYS A N 1
ATOM 1995 C CA . LYS A 1 260 ? -6.341 19.151 13.532 1.00 91.56 260 LYS A CA 1
ATOM 1996 C C . LYS A 1 260 ? -6.304 19.815 12.152 1.00 91.56 260 LYS A C 1
ATOM 1998 O O . LYS A 1 260 ? -5.605 19.331 11.271 1.00 91.56 260 LYS A O 1
ATOM 2003 N N . GLU A 1 261 ? -6.977 20.947 11.996 1.00 92.56 261 GLU A N 1
ATOM 2004 C CA . GLU A 1 261 ? -7.108 21.690 10.737 1.00 92.56 261 GLU A CA 1
ATOM 2005 C C . GLU A 1 261 ? -5.745 22.205 10.265 1.00 92.56 261 GLU A C 1
ATOM 2007 O O . GLU A 1 261 ? -5.370 22.022 9.110 1.00 92.56 261 GLU A O 1
ATOM 2012 N N . GLN A 1 262 ? -4.954 22.765 11.187 1.00 94.31 262 GLN A N 1
ATOM 2013 C CA . GLN A 1 262 ? -3.595 23.224 10.891 1.00 94.31 262 GLN A CA 1
ATOM 2014 C C . GLN A 1 262 ? -2.675 22.069 10.483 1.00 94.31 262 GLN A C 1
ATOM 2016 O O . GLN A 1 262 ? -1.800 22.245 9.638 1.00 94.31 262 GLN A O 1
ATOM 2021 N N . ILE A 1 263 ? -2.849 20.890 11.091 1.00 94.31 263 ILE A N 1
ATOM 2022 C CA . ILE A 1 263 ? -2.097 19.688 10.720 1.00 94.31 263 ILE A CA 1
ATOM 2023 C C . ILE A 1 263 ? -2.491 19.231 9.314 1.00 94.31 263 ILE A C 1
ATOM 2025 O O . ILE A 1 263 ? -1.603 18.992 8.502 1.00 94.31 263 ILE A O 1
ATOM 2029 N N . VAL A 1 264 ? -3.787 19.158 9.002 1.00 94.75 264 VAL A N 1
ATOM 2030 C CA . VAL A 1 264 ? -4.266 18.811 7.653 1.00 94.75 264 VAL A CA 1
ATOM 2031 C C . VAL A 1 264 ? -3.642 19.737 6.607 1.00 94.75 264 VAL A C 1
ATOM 2033 O O . VAL A 1 264 ? -3.031 19.255 5.656 1.00 94.75 264 VAL A O 1
ATOM 2036 N N . GLU A 1 265 ? -3.729 21.052 6.816 1.00 93.44 265 GLU A N 1
ATOM 2037 C CA . GLU A 1 265 ? -3.215 22.049 5.873 1.00 93.44 265 GLU A CA 1
ATOM 2038 C C . GLU A 1 265 ? -1.702 21.909 5.647 1.00 93.44 265 GLU A C 1
ATOM 2040 O O . GLU A 1 265 ? -1.224 21.961 4.515 1.00 93.44 265 GLU A O 1
ATOM 2045 N N . GLU A 1 266 ? -0.927 21.705 6.714 1.00 94.25 266 GLU A N 1
ATOM 2046 C CA . GLU A 1 266 ? 0.528 21.626 6.604 1.00 94.25 266 GLU A CA 1
ATOM 2047 C C . GLU A 1 266 ? 0.994 20.335 5.916 1.00 94.25 266 GLU A C 1
ATOM 2049 O O . GLU A 1 266 ? 1.906 20.373 5.088 1.00 94.25 266 GLU A O 1
ATOM 2054 N N . PHE A 1 267 ? 0.365 19.191 6.206 1.00 93.75 267 PHE A N 1
ATOM 2055 C CA . PHE A 1 267 ? 0.716 17.928 5.549 1.00 93.75 267 PHE A CA 1
ATOM 2056 C C . PHE A 1 267 ? 0.233 17.869 4.094 1.00 93.75 267 PHE A C 1
ATOM 2058 O O . PHE A 1 267 ? 0.939 17.300 3.257 1.00 93.75 267 PHE A O 1
ATOM 2065 N N . ALA A 1 268 ? -0.884 18.516 3.756 1.00 91.56 268 ALA A N 1
ATOM 2066 C CA . ALA A 1 268 ? -1.363 18.621 2.376 1.00 91.56 268 ALA A CA 1
ATOM 2067 C C . ALA A 1 268 ? -0.392 19.389 1.453 1.00 91.56 268 ALA A C 1
ATOM 2069 O O . ALA A 1 268 ? -0.332 19.122 0.258 1.00 91.56 268 ALA A O 1
ATOM 2070 N N . LYS A 1 269 ? 0.441 20.295 1.991 1.00 91.62 269 LYS A N 1
ATOM 2071 C CA . LYS A 1 269 ? 1.483 21.002 1.210 1.00 91.62 269 LYS A CA 1
ATOM 2072 C C . LYS A 1 269 ? 2.627 20.091 0.760 1.00 91.62 269 LYS A C 1
ATOM 2074 O O . LYS A 1 269 ? 3.380 20.435 -0.149 1.00 91.62 269 LYS A O 1
ATOM 2079 N N . VAL A 1 270 ? 2.822 18.961 1.441 1.00 90.56 270 VAL A N 1
ATOM 2080 C CA . VAL A 1 270 ? 4.005 18.103 1.266 1.00 90.56 270 VAL A CA 1
ATOM 2081 C C . VAL A 1 270 ? 3.670 16.665 0.893 1.00 90.56 270 VAL A C 1
ATOM 2083 O O . VAL A 1 270 ? 4.578 15.923 0.517 1.00 90.56 270 VAL A O 1
ATOM 2086 N N . THR A 1 271 ? 2.407 16.263 0.991 1.00 92.81 271 THR A N 1
ATOM 2087 C CA . THR A 1 271 ? 1.913 14.918 0.681 1.00 92.81 271 THR A CA 1
ATOM 2088 C C . THR A 1 271 ? 0.572 15.006 -0.037 1.00 92.81 271 THR A C 1
ATOM 2090 O O . THR A 1 271 ? -0.164 15.967 0.150 1.00 92.81 271 THR A O 1
ATOM 2093 N N . GLU A 1 272 ? 0.262 13.998 -0.847 1.00 91.94 272 GLU A N 1
ATOM 2094 C CA . GLU A 1 272 ? -0.979 13.903 -1.622 1.00 91.94 272 GLU A CA 1
ATOM 2095 C C . GLU A 1 272 ? -1.847 12.756 -1.084 1.00 91.94 272 GLU A C 1
ATOM 2097 O O . GLU A 1 272 ? -1.320 11.802 -0.503 1.00 91.94 272 GLU A O 1
ATOM 2102 N N . GLY A 1 273 ? -3.167 12.851 -1.271 1.00 90.19 273 GLY A N 1
ATOM 2103 C CA . GLY A 1 273 ? -4.119 11.804 -0.877 1.00 90.19 273 GLY A CA 1
ATOM 2104 C C . GLY A 1 273 ? -4.357 11.682 0.633 1.00 90.19 273 GLY A C 1
ATOM 2105 O O . GLY A 1 273 ? -4.708 10.601 1.107 1.00 90.19 273 GLY A O 1
ATOM 2106 N N . LEU A 1 274 ? -4.114 12.748 1.409 1.00 93.62 274 LEU A N 1
ATOM 2107 C CA . LEU A 1 274 ? -4.440 12.794 2.838 1.00 93.62 274 LEU A CA 1
ATOM 2108 C C . LEU A 1 274 ? -5.961 12.930 3.017 1.00 93.62 274 LEU A C 1
ATOM 2110 O O . LEU A 1 274 ? -6.527 13.963 2.670 1.00 93.62 274 LEU A O 1
ATOM 2114 N N . ASN A 1 275 ? -6.594 11.913 3.600 1.00 89.31 275 ASN A N 1
ATOM 2115 C CA . ASN A 1 275 ? -8.041 11.862 3.815 1.00 89.31 275 ASN A CA 1
ATOM 2116 C C . ASN A 1 275 ? -8.455 12.376 5.194 1.00 89.31 275 ASN A C 1
ATOM 2118 O O . ASN A 1 275 ? -9.425 13.120 5.303 1.00 89.31 275 ASN A O 1
ATOM 2122 N N . ASP A 1 276 ? -7.751 11.967 6.254 1.00 88.69 276 ASP A N 1
ATOM 2123 C CA . ASP A 1 276 ? -8.087 12.378 7.620 1.00 88.69 276 ASP A CA 1
ATOM 2124 C C . ASP A 1 276 ? -6.856 12.478 8.532 1.00 88.69 276 ASP A C 1
ATOM 2126 O O . ASP A 1 276 ? -5.792 11.902 8.283 1.00 88.69 276 ASP A O 1
ATOM 2130 N N . VAL A 1 277 ? -7.016 13.222 9.627 1.00 93.25 277 VAL A N 1
ATOM 2131 C CA . VAL A 1 277 ? -6.040 13.362 10.706 1.00 93.25 277 VAL A CA 1
ATOM 2132 C C . VAL A 1 277 ? -6.698 13.024 12.037 1.00 93.25 277 VAL A C 1
ATOM 2134 O O . VAL A 1 277 ? -7.624 13.694 12.494 1.00 93.25 277 VAL A O 1
ATOM 2137 N N . ILE A 1 278 ? -6.154 12.019 12.718 1.00 89.75 278 ILE A N 1
ATOM 2138 C CA . ILE A 1 278 ? -6.591 11.620 14.055 1.00 89.75 278 ILE A CA 1
ATOM 2139 C C . ILE A 1 278 ? -5.634 12.236 15.071 1.00 89.75 278 ILE A C 1
ATOM 2141 O O . ILE A 1 278 ? -4.451 11.879 15.143 1.00 89.75 278 ILE A O 1
ATOM 2145 N N . LEU A 1 279 ? -6.161 13.161 15.869 1.00 90.00 279 LEU A N 1
ATOM 2146 C CA . LEU A 1 279 ? -5.417 13.911 16.872 1.00 90.00 279 LEU A CA 1
ATOM 2147 C C . LEU A 1 279 ? -5.910 13.555 18.274 1.00 90.00 279 LEU A C 1
ATOM 2149 O O . LEU A 1 279 ? -7.104 13.613 18.555 1.00 90.00 279 LEU A O 1
ATOM 2153 N N . TYR A 1 280 ? -4.984 13.212 19.167 1.00 84.88 280 TYR A N 1
ATOM 2154 C CA . TYR A 1 280 ? -5.297 12.980 20.575 1.00 84.88 280 TYR A CA 1
ATOM 2155 C C . TYR A 1 280 ? -4.861 14.181 21.413 1.00 84.88 280 TYR A C 1
ATOM 2157 O O . TYR A 1 280 ? -3.702 14.605 21.346 1.00 84.88 280 TYR A O 1
ATOM 2165 N N . HIS A 1 281 ? -5.772 14.685 22.244 1.00 84.50 281 HIS A N 1
ATOM 2166 C CA . HIS A 1 281 ? -5.515 15.790 23.166 1.00 84.50 281 HIS A CA 1
ATOM 2167 C C . HIS A 1 281 ? -4.883 15.306 24.475 1.00 84.50 281 HIS A C 1
ATOM 2169 O O . HIS A 1 281 ? -5.021 14.139 24.873 1.00 84.50 281 HIS A O 1
ATOM 2175 N N . GLN A 1 282 ? -4.122 16.177 25.138 1.00 83.00 282 GLN A N 1
ATOM 2176 C CA . GLN A 1 282 ? -3.606 15.875 26.468 1.00 83.00 282 GLN A CA 1
ATOM 2177 C C . GLN A 1 282 ? -4.787 15.758 27.448 1.00 83.00 282 GLN A C 1
ATOM 2179 O O . GLN A 1 282 ? -5.685 16.593 27.394 1.00 83.00 282 GLN A O 1
ATOM 2184 N N . PRO A 1 283 ? -4.797 14.755 28.349 1.00 73.44 283 PRO A N 1
ATOM 2185 C CA . PRO A 1 283 ? -5.866 14.622 29.343 1.00 73.44 283 PRO A CA 1
ATOM 2186 C C . PRO A 1 283 ? -6.020 15.868 30.223 1.00 73.44 283 PRO A C 1
ATOM 2188 O O . PRO A 1 283 ? -7.134 16.219 30.589 1.00 73.44 283 PRO A O 1
ATOM 2191 N N . ASP A 1 284 ? -4.898 16.526 30.531 1.00 79.56 284 ASP A N 1
ATOM 2192 C CA . ASP A 1 284 ? -4.843 17.664 31.454 1.00 79.56 284 ASP A CA 1
ATOM 2193 C C . ASP A 1 284 ? -5.105 19.013 30.758 1.00 79.56 284 ASP A C 1
ATOM 2195 O O . ASP A 1 284 ? -5.451 19.992 31.410 1.00 79.56 284 ASP A O 1
ATOM 2199 N N . ASP A 1 285 ? -4.925 19.082 29.434 1.00 81.75 285 ASP A N 1
ATOM 2200 C CA . ASP A 1 285 ? -5.091 20.305 28.645 1.00 81.75 285 ASP A CA 1
ATOM 2201 C C . ASP A 1 285 ? -5.633 19.958 27.255 1.00 81.75 285 ASP A C 1
ATOM 2203 O O . ASP A 1 285 ? -4.877 19.645 26.328 1.00 81.75 285 ASP A O 1
ATOM 2207 N N . LYS A 1 286 ? -6.960 20.037 27.103 1.00 78.31 286 LYS A N 1
ATOM 2208 C CA . LYS A 1 286 ? -7.643 19.755 25.834 1.00 78.31 286 LYS A CA 1
ATOM 2209 C C . LYS A 1 286 ? -7.245 20.713 24.704 1.00 78.31 286 LYS A C 1
ATOM 2211 O O . LYS A 1 286 ? -7.442 20.373 23.545 1.00 78.31 286 LYS A O 1
ATOM 2216 N N . LYS A 1 287 ? -6.637 21.871 25.000 1.00 83.81 287 LYS A N 1
ATOM 2217 C CA . LYS A 1 287 ? -6.136 22.802 23.970 1.00 83.81 287 LYS A CA 1
ATOM 2218 C C . LYS A 1 287 ? -4.804 22.351 23.374 1.00 83.81 287 LYS A C 1
ATOM 2220 O O . LYS A 1 287 ? -4.374 22.901 22.362 1.00 83.81 287 LYS A O 1
ATOM 2225 N N . LYS A 1 288 ? -4.131 21.378 23.996 1.00 88.25 288 LYS A N 1
ATOM 2226 C CA . LYS A 1 288 ? -2.855 20.841 23.525 1.00 88.25 288 LYS A CA 1
ATOM 2227 C C . LYS A 1 288 ? -3.012 19.419 23.019 1.00 88.25 288 LYS A C 1
ATOM 2229 O O . LYS A 1 288 ? -3.601 18.556 23.669 1.00 88.25 288 LYS A O 1
ATOM 2234 N N . ASN A 1 289 ? -2.399 19.138 21.877 1.00 91.88 289 ASN A N 1
ATOM 2235 C CA . ASN A 1 289 ? -2.253 17.773 21.395 1.00 91.88 289 ASN A CA 1
ATOM 2236 C C . ASN A 1 289 ? -1.110 17.038 22.124 1.00 91.88 289 ASN A C 1
ATOM 2238 O O . ASN A 1 289 ? -0.259 17.637 22.788 1.00 91.88 289 ASN A O 1
ATOM 2242 N N . ARG A 1 290 ? -1.063 15.709 21.998 1.00 91.12 290 ARG A N 1
ATOM 2243 C CA . ARG A 1 290 ? -0.050 14.861 22.658 1.00 91.12 290 ARG A CA 1
ATOM 2244 C C . ARG A 1 290 ? 1.338 14.871 21.997 1.00 91.12 290 ARG A C 1
ATOM 2246 O O . ARG A 1 290 ? 2.199 14.094 22.402 1.00 91.12 290 ARG A O 1
ATOM 2253 N N . GLY A 1 291 ? 1.587 15.739 21.018 1.00 91.44 291 GLY A N 1
ATOM 2254 C CA . GLY A 1 291 ? 2.842 15.802 20.259 1.00 91.44 291 GLY A CA 1
ATOM 2255 C C . GLY A 1 291 ? 2.958 14.739 19.164 1.00 91.44 291 GLY A C 1
ATOM 2256 O O . GLY A 1 291 ? 4.046 14.518 18.629 1.00 91.44 291 GLY A O 1
ATOM 2257 N N . PHE A 1 292 ? 1.849 14.073 18.836 1.00 94.31 292 PHE A N 1
ATOM 2258 C CA . PHE A 1 292 ? 1.740 13.133 17.726 1.00 94.31 292 PHE A CA 1
ATOM 2259 C C . PHE A 1 292 ? 0.327 13.153 17.135 1.00 94.31 292 PHE A C 1
ATOM 2261 O O . PHE A 1 292 ? -0.639 13.501 17.819 1.00 94.31 292 PHE A O 1
ATOM 2268 N N . CYS A 1 293 ? 0.209 12.727 15.885 1.00 94.81 293 CYS A N 1
ATOM 2269 C CA . CYS A 1 293 ? -1.057 12.467 15.214 1.00 94.81 293 CYS A CA 1
ATOM 2270 C C . CYS A 1 293 ? -0.966 11.181 14.387 1.00 94.81 293 CYS A C 1
ATOM 2272 O O . CYS A 1 293 ? 0.112 10.603 14.210 1.00 94.81 293 CYS A O 1
ATOM 2274 N N . PHE A 1 294 ? -2.111 10.732 13.883 1.00 94.50 294 PHE A N 1
ATOM 2275 C CA . PHE A 1 294 ? -2.152 9.752 12.810 1.00 94.50 294 PHE A CA 1
ATOM 2276 C C . PHE A 1 294 ? -2.691 10.405 11.547 1.00 94.50 294 PHE A C 1
ATOM 2278 O O . PHE A 1 294 ? -3.711 11.084 11.600 1.00 94.50 294 PHE A O 1
ATOM 2285 N N . LEU A 1 295 ? -2.003 10.182 10.435 1.00 94.38 295 LEU A N 1
ATOM 2286 C CA . LEU A 1 295 ? -2.437 10.599 9.108 1.00 94.38 295 LEU A CA 1
ATOM 2287 C C . LEU A 1 295 ? -3.056 9.394 8.411 1.00 94.38 295 LEU A C 1
ATOM 2289 O O . LEU A 1 295 ? -2.419 8.341 8.352 1.00 94.38 295 LEU A O 1
ATOM 2293 N N . GLU A 1 296 ? -4.268 9.535 7.902 1.00 90.88 296 GLU A N 1
ATOM 2294 C CA . GLU A 1 296 ? -4.978 8.507 7.151 1.00 90.88 296 GLU A CA 1
ATOM 2295 C C . GLU A 1 296 ? -5.052 8.920 5.687 1.00 90.88 296 GLU A C 1
ATOM 2297 O O . GLU A 1 296 ? -5.586 9.977 5.361 1.00 90.88 296 GLU A O 1
ATOM 2302 N N . TYR A 1 297 ? -4.471 8.101 4.818 1.00 91.06 297 TYR A N 1
ATOM 2303 C CA . TYR A 1 297 ? -4.454 8.325 3.378 1.00 91.06 297 TYR A CA 1
ATOM 2304 C C . TYR A 1 297 ? -5.534 7.496 2.687 1.00 91.06 297 TYR A C 1
ATOM 2306 O O . TYR A 1 297 ? -6.040 6.516 3.244 1.00 91.06 297 TYR A O 1
ATOM 2314 N N . GLU A 1 298 ? -5.858 7.873 1.454 1.00 83.75 298 GLU A N 1
ATOM 2315 C CA . GLU A 1 298 ? -6.818 7.149 0.617 1.00 83.75 298 GLU A CA 1
ATOM 2316 C C . GLU A 1 298 ? -6.438 5.690 0.382 1.00 83.75 298 GLU A C 1
ATOM 2318 O O . GLU A 1 298 ? -7.290 4.806 0.466 1.00 83.75 298 GLU A O 1
ATOM 2323 N N . ASP A 1 299 ? -5.154 5.418 0.167 1.00 78.94 299 ASP A N 1
ATOM 2324 C CA . ASP A 1 299 ? -4.676 4.085 -0.140 1.00 78.94 299 ASP A CA 1
ATOM 2325 C C . ASP A 1 299 ? -3.253 3.848 0.388 1.00 78.94 299 ASP A C 1
ATOM 2327 O O . ASP A 1 299 ? -2.570 4.723 0.932 1.00 78.94 299 ASP A O 1
ATOM 2331 N N . HIS A 1 300 ? -2.790 2.604 0.268 1.00 82.44 300 HIS A N 1
ATOM 2332 C CA . HIS A 1 300 ? -1.451 2.234 0.716 1.00 82.44 300 HIS A CA 1
ATOM 2333 C C . HIS A 1 300 ? -0.338 2.900 -0.112 1.00 82.44 300 HIS A C 1
ATOM 2335 O O . HIS A 1 300 ? 0.749 3.155 0.413 1.00 82.44 300 HIS A O 1
ATOM 2341 N N . LYS A 1 301 ? -0.572 3.165 -1.404 1.00 81.25 301 LYS A N 1
ATOM 2342 C CA . LYS A 1 301 ? 0.424 3.745 -2.314 1.00 81.25 301 LYS A CA 1
ATOM 2343 C C . LYS A 1 301 ? 0.714 5.186 -1.906 1.00 81.25 301 LYS A C 1
ATOM 2345 O O . LYS A 1 301 ? 1.889 5.518 -1.724 1.00 81.25 301 LYS A O 1
ATOM 2350 N N . THR A 1 302 ? -0.313 6.006 -1.707 1.00 88.94 302 THR A N 1
ATOM 2351 C CA . THR A 1 302 ? -0.182 7.391 -1.239 1.00 88.94 302 THR A CA 1
ATOM 2352 C C . THR A 1 302 ? 0.410 7.444 0.164 1.00 88.94 302 THR A C 1
ATOM 2354 O O . THR A 1 302 ? 1.399 8.152 0.372 1.00 88.94 302 THR A O 1
ATOM 2357 N N . ALA A 1 303 ? -0.030 6.578 1.084 1.00 90.56 303 ALA A N 1
ATOM 2358 C CA . ALA A 1 303 ? 0.586 6.461 2.409 1.00 90.56 303 ALA A CA 1
ATOM 2359 C C . ALA A 1 303 ? 2.087 6.108 2.341 1.00 90.56 303 ALA A C 1
ATOM 2361 O O . ALA A 1 303 ? 2.916 6.684 3.050 1.00 90.56 303 ALA A O 1
ATOM 2362 N N . ALA A 1 304 ? 2.481 5.173 1.470 1.00 88.06 304 ALA A N 1
ATOM 2363 C CA . ALA A 1 304 ? 3.876 4.757 1.327 1.00 88.06 304 ALA A CA 1
ATOM 2364 C C . ALA A 1 304 ? 4.752 5.861 0.718 1.00 88.06 304 ALA A C 1
ATOM 2366 O O . ALA A 1 304 ? 5.903 6.043 1.138 1.00 88.06 304 ALA A O 1
ATOM 2367 N N . GLN A 1 305 ? 4.220 6.605 -0.255 1.00 88.94 305 GLN A N 1
ATOM 2368 C CA . GLN A 1 305 ? 4.893 7.758 -0.851 1.00 88.94 305 GLN A CA 1
ATOM 2369 C C . GLN A 1 305 ? 5.062 8.887 0.165 1.00 88.94 305 GLN A C 1
ATOM 2371 O O . GLN A 1 305 ? 6.182 9.374 0.345 1.00 88.94 305 GLN A O 1
ATOM 2376 N N . ALA A 1 306 ? 3.994 9.232 0.883 1.00 93.12 306 ALA A N 1
ATOM 2377 C CA . ALA A 1 306 ? 4.018 10.212 1.957 1.00 93.12 306 ALA A CA 1
ATOM 2378 C C . ALA A 1 306 ? 5.054 9.849 3.022 1.00 93.12 306 ALA A C 1
ATOM 2380 O O . ALA A 1 306 ? 5.928 10.653 3.348 1.00 93.12 306 ALA A O 1
ATOM 2381 N N . ARG A 1 307 ? 5.052 8.593 3.487 1.00 93.62 307 ARG A N 1
ATOM 2382 C CA . ARG A 1 307 ? 6.051 8.092 4.434 1.00 93.62 307 ARG A CA 1
ATOM 2383 C C . ARG A 1 307 ? 7.473 8.259 3.904 1.00 93.62 307 ARG A C 1
ATOM 2385 O O . ARG A 1 307 ? 8.333 8.770 4.617 1.00 93.62 307 ARG A O 1
ATOM 2392 N N . ARG A 1 308 ? 7.747 7.842 2.663 1.00 89.00 308 ARG A N 1
ATOM 2393 C CA . ARG A 1 308 ? 9.082 7.978 2.051 1.00 89.00 308 ARG A CA 1
ATOM 2394 C C . ARG A 1 308 ? 9.519 9.442 1.978 1.00 89.00 308 ARG A C 1
ATOM 2396 O O . ARG A 1 308 ? 10.672 9.744 2.274 1.00 89.00 308 ARG A O 1
ATOM 2403 N N . ARG A 1 309 ? 8.607 10.334 1.593 1.00 90.69 309 ARG A N 1
ATOM 2404 C CA . ARG A 1 309 ? 8.867 11.768 1.456 1.00 90.69 309 ARG A CA 1
ATOM 2405 C C . ARG A 1 309 ? 9.165 12.420 2.804 1.00 90.69 309 ARG A C 1
ATOM 2407 O O .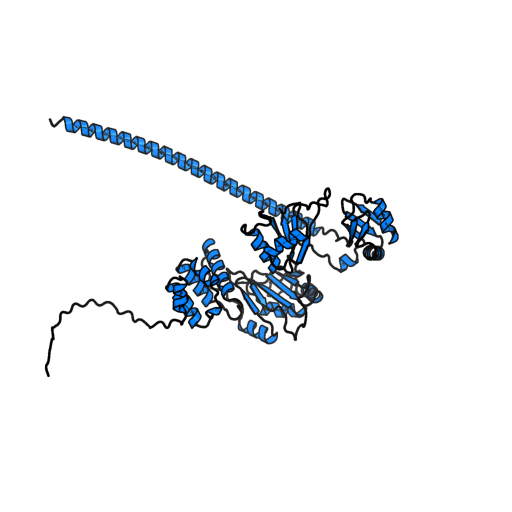 ARG A 1 309 ? 10.185 13.094 2.931 1.00 90.69 309 ARG A O 1
ATOM 2414 N N . LEU A 1 310 ? 8.345 12.152 3.815 1.00 91.06 310 LEU A N 1
ATOM 2415 C CA . LEU A 1 310 ? 8.505 12.711 5.159 1.00 91.06 310 LEU A CA 1
ATOM 2416 C C . LEU A 1 310 ? 9.752 12.171 5.882 1.00 91.06 310 LEU A C 1
ATOM 2418 O O . LEU A 1 310 ? 10.419 12.918 6.588 1.00 91.06 310 LEU A O 1
ATOM 2422 N N . MET A 1 311 ? 10.135 10.910 5.654 1.00 88.50 311 MET A N 1
ATOM 2423 C CA . MET A 1 311 ? 11.367 10.332 6.219 1.00 88.50 311 MET A CA 1
ATOM 2424 C C . MET A 1 311 ? 12.652 10.740 5.482 1.00 88.50 311 MET A C 1
ATOM 2426 O O . MET A 1 311 ? 13.741 10.389 5.926 1.00 88.50 311 MET A O 1
ATOM 2430 N N . SER A 1 312 ? 12.562 11.448 4.352 1.00 84.25 312 SER A N 1
ATOM 2431 C CA . SER A 1 312 ? 13.743 11.799 3.545 1.00 84.25 312 SER A CA 1
ATOM 2432 C C . SER A 1 312 ? 14.707 12.770 4.241 1.00 84.25 312 SER A C 1
ATOM 2434 O O . SER A 1 312 ? 15.814 12.979 3.750 1.00 84.25 312 SER A O 1
ATOM 2436 N N . GLY A 1 313 ? 14.273 13.422 5.327 1.00 78.19 313 GLY A N 1
ATOM 2437 C CA . GLY A 1 313 ? 15.009 14.484 6.022 1.00 78.19 313 GLY A CA 1
ATOM 2438 C C . GLY A 1 313 ? 15.028 15.829 5.284 1.00 78.19 313 GLY A C 1
ATOM 2439 O O . GLY A 1 313 ? 15.369 16.847 5.882 1.00 78.19 313 GLY A O 1
ATOM 2440 N N . LYS A 1 314 ? 14.627 15.859 4.004 1.00 80.00 314 LYS A N 1
ATOM 2441 C CA . LYS A 1 314 ? 14.538 17.082 3.188 1.00 80.00 314 LYS A CA 1
ATOM 2442 C C . LYS A 1 314 ? 13.276 17.889 3.482 1.00 80.00 314 LYS A C 1
ATOM 2444 O O . LYS A 1 314 ? 13.271 19.105 3.334 1.00 80.00 314 LYS A O 1
ATOM 2449 N N . VAL A 1 315 ? 12.208 17.206 3.886 1.00 84.81 315 VAL A N 1
ATOM 2450 C CA . VAL A 1 315 ? 10.916 17.820 4.197 1.00 84.81 315 VAL A CA 1
ATOM 2451 C C . VAL A 1 315 ? 10.849 18.120 5.688 1.00 84.81 315 VAL A C 1
ATOM 2453 O O . VAL A 1 315 ? 11.084 17.240 6.515 1.00 84.81 315 VAL A O 1
ATOM 2456 N N . LYS A 1 316 ? 10.518 19.367 6.022 1.00 86.12 316 LYS A N 1
ATOM 2457 C CA . LYS A 1 316 ? 10.311 19.832 7.394 1.00 86.12 316 LYS A CA 1
ATOM 2458 C C . LYS A 1 316 ? 8.881 20.331 7.537 1.00 86.12 316 LYS A C 1
ATOM 2460 O O . LYS A 1 316 ? 8.408 21.060 6.674 1.00 86.12 316 LYS A O 1
ATOM 2465 N N . VAL A 1 317 ? 8.229 19.964 8.632 1.00 86.50 317 VAL A N 1
ATOM 2466 C CA . VAL A 1 317 ? 6.863 20.383 8.969 1.00 86.50 317 VAL A CA 1
ATOM 2467 C C . VAL A 1 317 ? 6.983 21.382 10.117 1.00 86.50 317 VAL A C 1
ATOM 2469 O O . VAL A 1 317 ? 7.539 21.045 11.165 1.00 86.50 317 VAL A O 1
ATOM 2472 N N . TRP A 1 318 ? 6.574 22.637 9.899 1.00 89.69 318 TRP A N 1
ATOM 2473 C CA . TRP A 1 318 ? 6.882 23.764 10.801 1.00 89.69 318 TRP A CA 1
ATOM 2474 C C . TRP A 1 318 ? 8.369 23.868 11.188 1.00 89.69 318 TRP A C 1
ATOM 2476 O O . TRP A 1 318 ? 8.711 24.095 12.347 1.00 89.69 318 TRP A O 1
ATOM 2486 N N . GLY A 1 319 ? 9.271 23.643 10.230 1.00 83.69 319 GLY A N 1
ATOM 2487 C CA . GLY A 1 319 ? 10.719 23.693 10.469 1.00 83.69 319 GLY A CA 1
ATOM 2488 C C . GLY A 1 319 ? 11.294 22.495 11.237 1.00 83.69 319 GLY A C 1
ATOM 2489 O O . GLY A 1 319 ? 12.515 22.400 11.366 1.00 83.69 319 GLY A O 1
ATOM 2490 N N . ASN A 1 320 ? 10.457 21.545 11.663 1.00 83.88 320 ASN A N 1
ATOM 2491 C CA . ASN A 1 320 ? 10.870 20.357 12.402 1.00 83.88 320 ASN A CA 1
ATOM 2492 C C . ASN A 1 320 ? 10.910 19.118 11.505 1.00 83.88 320 ASN A C 1
ATOM 2494 O O . ASN A 1 320 ? 10.069 18.929 10.623 1.00 83.88 320 ASN A O 1
ATOM 2498 N N . VAL A 1 321 ? 11.882 18.242 11.760 1.00 86.81 321 VAL A N 1
ATOM 2499 C CA . VAL A 1 321 ? 11.879 16.888 11.199 1.00 86.81 321 VAL A CA 1
ATOM 2500 C C . VAL A 1 321 ? 10.913 16.049 12.026 1.00 86.81 321 VAL A C 1
ATOM 2502 O O . VAL A 1 321 ? 11.073 15.920 13.240 1.00 86.81 321 VAL A O 1
ATOM 2505 N N . VAL A 1 322 ? 9.897 15.503 11.367 1.00 91.62 322 VAL A N 1
ATOM 2506 C CA . VAL A 1 322 ? 8.880 14.670 12.011 1.00 91.62 322 VAL A CA 1
ATOM 2507 C C . VAL A 1 322 ? 9.301 13.205 12.031 1.00 91.62 322 VAL A C 1
ATOM 2509 O O . VAL A 1 322 ? 9.968 12.716 11.118 1.00 91.62 322 VAL A O 1
ATOM 2512 N N . THR A 1 323 ? 8.880 12.482 13.067 1.00 91.50 323 THR A N 1
ATOM 2513 C CA . THR A 1 323 ? 9.093 11.032 13.151 1.00 91.50 323 THR A CA 1
ATOM 2514 C C . THR A 1 323 ? 7.936 10.333 12.461 1.00 91.50 323 THR A C 1
ATOM 2516 O O . THR A 1 323 ? 6.805 10.497 12.905 1.00 91.50 323 THR A O 1
ATOM 2519 N N . VAL A 1 324 ? 8.191 9.537 11.419 1.00 92.94 324 VAL A N 1
ATOM 2520 C CA . VAL A 1 324 ? 7.124 8.846 10.674 1.00 92.94 324 VAL A CA 1
ATOM 2521 C C . VAL A 1 324 ? 7.297 7.334 10.721 1.00 92.94 324 VAL A C 1
ATOM 2523 O O . VAL A 1 324 ? 8.276 6.782 10.219 1.00 92.94 324 VAL A O 1
ATOM 2526 N N . GLU A 1 325 ? 6.302 6.649 11.273 1.00 91.19 325 GLU A N 1
ATOM 2527 C CA . GLU A 1 325 ? 6.212 5.189 11.283 1.00 91.19 325 GLU A CA 1
ATOM 2528 C C . GLU A 1 325 ? 4.883 4.736 10.672 1.00 91.19 325 GLU A C 1
ATOM 2530 O O . GLU A 1 325 ? 3.916 5.494 10.607 1.00 91.19 325 GLU A O 1
ATOM 2535 N N . TRP A 1 326 ? 4.820 3.487 10.207 1.00 89.69 326 TRP A N 1
ATOM 2536 C CA . TRP A 1 326 ? 3.523 2.875 9.929 1.00 89.69 326 TRP A CA 1
ATOM 2537 C C . TRP A 1 326 ? 2.736 2.807 11.234 1.00 89.69 326 TRP A C 1
ATOM 2539 O O . TRP A 1 326 ? 3.283 2.384 12.255 1.00 89.69 326 TRP A O 1
ATOM 2549 N N . ALA A 1 327 ? 1.476 3.236 11.209 1.00 88.06 327 ALA A N 1
ATOM 2550 C CA . ALA A 1 327 ? 0.619 3.038 12.363 1.00 88.06 327 ALA A CA 1
ATOM 2551 C C . ALA A 1 327 ? 0.422 1.536 12.584 1.00 88.06 327 ALA A C 1
ATOM 2553 O O . ALA A 1 327 ? 0.362 0.759 11.628 1.00 88.06 327 ALA A O 1
ATOM 2554 N N . ASP A 1 328 ? 0.311 1.123 13.848 1.00 80.06 328 ASP A N 1
ATOM 2555 C CA . ASP A 1 328 ? -0.123 -0.238 14.137 1.00 80.06 328 ASP A CA 1
ATOM 2556 C C . ASP A 1 328 ? -1.500 -0.436 13.499 1.00 80.06 328 ASP A C 1
ATOM 2558 O O . ASP A 1 328 ? -2.417 0.338 13.809 1.00 80.06 328 ASP A O 1
ATOM 2562 N N . PRO A 1 329 ? -1.663 -1.447 12.634 1.00 71.19 329 PRO A N 1
ATOM 2563 C CA . PRO A 1 329 ? -2.930 -1.635 11.976 1.00 71.19 329 PRO A CA 1
ATOM 2564 C C . PRO A 1 329 ? -4.023 -1.889 12.997 1.00 71.19 329 PRO A C 1
ATOM 2566 O O . PRO A 1 329 ? -3.846 -2.634 13.970 1.00 71.19 329 PRO A O 1
ATOM 2569 N N . ILE A 1 330 ? -5.158 -1.244 12.780 1.00 69.94 330 ILE A N 1
ATOM 2570 C CA . ILE A 1 330 ? -6.329 -1.488 13.596 1.00 69.94 330 ILE A CA 1
ATOM 2571 C C . ILE A 1 330 ? -7.076 -2.623 12.912 1.00 69.94 330 ILE A C 1
ATOM 2573 O O . ILE A 1 330 ? -7.789 -2.392 11.947 1.00 69.94 330 ILE A O 1
ATOM 2577 N N . GLU A 1 331 ? -6.884 -3.849 13.399 1.00 63.00 331 GLU A N 1
ATOM 2578 C CA . GLU A 1 331 ? -7.704 -4.977 12.957 1.00 63.00 331 GLU A CA 1
ATOM 2579 C C . GLU A 1 331 ? -9.175 -4.640 13.255 1.00 63.00 331 GLU A C 1
ATOM 2581 O O . GLU A 1 331 ? -9.545 -4.253 14.377 1.00 63.00 331 GLU A O 1
ATOM 2586 N N . ASP A 1 332 ? -10.007 -4.701 12.222 1.00 66.00 332 ASP A N 1
ATOM 2587 C CA . ASP A 1 332 ? -11.447 -4.725 12.396 1.00 66.00 332 ASP A CA 1
ATOM 2588 C C . ASP A 1 332 ? -11.823 -6.155 12.777 1.00 66.00 332 ASP A C 1
ATOM 2590 O O . ASP A 1 332 ? -11.505 -7.086 12.033 1.00 66.00 332 ASP A O 1
ATOM 2594 N N . PRO A 1 333 ? -12.409 -6.363 13.971 1.00 68.94 333 PRO A N 1
ATOM 2595 C CA . PRO A 1 333 ? -12.865 -7.685 14.356 1.00 68.94 333 PRO A CA 1
ATOM 2596 C C . PRO A 1 333 ? -13.909 -8.171 13.351 1.00 68.94 333 PRO A C 1
ATOM 2598 O O . PRO A 1 333 ? -14.624 -7.362 12.756 1.00 68.94 333 PRO A O 1
ATOM 2601 N N . ASP A 1 334 ? -14.001 -9.489 13.195 1.00 68.75 334 ASP A N 1
ATOM 2602 C CA . ASP A 1 334 ? -14.989 -10.126 12.327 1.00 68.75 334 ASP A CA 1
ATOM 2603 C C . ASP A 1 334 ? -16.396 -9.529 12.573 1.00 68.75 334 ASP A C 1
ATOM 2605 O O . ASP A 1 334 ? -16.791 -9.390 13.742 1.00 68.75 334 ASP A O 1
ATOM 2609 N N . PRO A 1 335 ? -17.153 -9.157 11.521 1.00 77.19 335 PRO A N 1
ATOM 2610 C CA . PRO A 1 335 ? -18.518 -8.657 11.661 1.00 77.19 335 PRO A CA 1
ATOM 2611 C C . PRO A 1 335 ? -19.409 -9.540 12.546 1.00 77.19 335 PRO A C 1
ATOM 2613 O O . PRO A 1 335 ? -20.190 -9.012 13.338 1.00 77.19 335 PRO A O 1
ATOM 2616 N N . GLU A 1 336 ? -19.254 -10.866 12.493 1.00 78.69 336 GLU A N 1
ATOM 2617 C CA . GLU A 1 336 ? -19.999 -11.811 13.333 1.00 78.69 336 GLU A CA 1
ATOM 2618 C C . GLU A 1 336 ? -19.626 -11.699 14.817 1.00 78.69 336 GLU A C 1
ATOM 2620 O O . GLU A 1 336 ? -20.469 -11.874 15.702 1.00 78.69 336 GLU A O 1
ATOM 2625 N N . VAL A 1 337 ? -18.361 -11.390 15.115 1.00 82.88 337 VAL A N 1
ATOM 2626 C CA . VAL A 1 337 ? -17.900 -11.139 16.485 1.00 82.88 337 VAL A CA 1
ATOM 2627 C C . VAL A 1 337 ? -18.428 -9.790 16.967 1.00 82.88 337 VAL A C 1
ATOM 2629 O O . VAL A 1 337 ? -18.965 -9.709 18.072 1.00 82.88 337 VAL A O 1
ATOM 2632 N N . MET A 1 338 ? -18.341 -8.745 16.138 1.00 83.94 338 MET A N 1
ATOM 2633 C CA . MET A 1 338 ? -18.869 -7.411 16.458 1.00 83.94 338 MET A CA 1
ATOM 2634 C C . MET A 1 338 ? -20.387 -7.413 16.670 1.00 83.94 338 MET A C 1
ATOM 2636 O O . MET A 1 338 ? -20.890 -6.678 17.524 1.00 83.94 338 MET A O 1
ATOM 2640 N N . ALA A 1 339 ? -21.122 -8.272 15.959 1.00 84.69 339 ALA A N 1
ATOM 2641 C CA . ALA A 1 339 ? -22.561 -8.444 16.140 1.00 84.69 339 ALA A CA 1
ATOM 2642 C C . ALA A 1 339 ? -22.923 -8.897 17.567 1.00 84.69 339 ALA A C 1
ATOM 2644 O O . ALA A 1 339 ? -23.963 -8.502 18.090 1.00 84.69 339 ALA A O 1
ATOM 2645 N N . LYS A 1 340 ? -22.036 -9.641 18.241 1.00 87.19 340 LYS A N 1
ATOM 2646 C CA . LYS A 1 340 ? -22.247 -10.170 19.601 1.00 87.19 340 LYS A CA 1
ATOM 2647 C C . LYS A 1 340 ? -21.806 -9.211 20.716 1.00 87.19 340 LYS A C 1
ATOM 2649 O O . LYS A 1 340 ? -22.062 -9.484 21.887 1.00 87.19 340 LYS A O 1
ATOM 2654 N N . VAL A 1 341 ? -21.140 -8.099 20.393 1.00 90.06 341 VAL A N 1
ATOM 2655 C CA . VAL A 1 341 ? -20.586 -7.171 21.394 1.00 90.06 341 VAL A CA 1
ATOM 2656 C C . VAL A 1 341 ? -21.686 -6.364 22.080 1.00 90.06 341 VAL A C 1
ATOM 2658 O O . VAL A 1 341 ? -22.366 -5.564 21.447 1.00 90.06 341 VAL A O 1
ATOM 2661 N N . LYS A 1 342 ? -21.792 -6.500 23.405 1.00 94.50 342 LYS A N 1
ATOM 2662 C CA . LYS A 1 342 ? -22.745 -5.759 24.255 1.00 94.50 342 LYS A CA 1
ATOM 2663 C C . LYS A 1 342 ? -22.136 -4.544 24.970 1.00 94.50 342 LYS A C 1
ATOM 2665 O O . LYS A 1 342 ? -22.783 -3.906 25.795 1.00 94.50 342 LYS A O 1
ATOM 2670 N N . VAL A 1 343 ? -20.869 -4.242 24.687 1.00 94.81 343 VAL A N 1
ATOM 2671 C CA . VAL A 1 343 ? -20.097 -3.211 25.389 1.00 94.81 343 VAL A CA 1
ATOM 2672 C C . VAL A 1 343 ? -19.915 -1.989 24.497 1.00 94.81 343 VAL A C 1
ATOM 2674 O O . VAL A 1 343 ? -19.446 -2.107 23.362 1.00 94.81 343 VAL A O 1
ATOM 2677 N N . LEU A 1 344 ? -20.239 -0.812 25.026 1.00 95.75 344 LEU A N 1
ATOM 2678 C CA . LEU A 1 344 ? -19.982 0.472 24.379 1.00 95.75 344 LEU A CA 1
ATOM 2679 C C . LEU A 1 344 ? -18.692 1.093 24.911 1.00 95.75 344 LEU A C 1
ATOM 2681 O O . LEU A 1 344 ? -18.426 1.077 26.112 1.00 95.75 344 LEU A O 1
ATOM 2685 N N . PHE A 1 345 ? -17.900 1.652 24.003 1.00 95.25 345 PHE A N 1
ATOM 2686 C CA . PHE A 1 345 ? -16.773 2.526 24.294 1.00 95.25 345 PHE A CA 1
ATOM 2687 C C . PHE A 1 345 ? -17.220 3.971 24.075 1.00 95.25 345 PHE A C 1
ATOM 2689 O O . PHE A 1 345 ? -17.507 4.368 22.945 1.00 95.25 345 PHE A O 1
ATOM 2696 N N . VAL A 1 346 ? -17.290 4.733 25.162 1.00 94.12 346 VAL A N 1
ATOM 2697 C CA . VAL A 1 346 ? -17.694 6.143 25.173 1.00 94.12 346 VAL A CA 1
ATOM 2698 C C . VAL A 1 346 ? -16.445 6.991 25.367 1.00 94.12 346 VAL A C 1
ATOM 2700 O O . VAL A 1 346 ? -15.752 6.824 26.368 1.00 94.12 346 VAL A O 1
ATOM 2703 N N . ARG A 1 347 ? -16.135 7.882 24.425 1.00 91.19 347 ARG A N 1
ATOM 2704 C CA . ARG A 1 347 ? -14.955 8.763 24.450 1.00 91.19 347 ARG A CA 1
ATOM 2705 C C . ARG A 1 347 ? -15.352 10.238 24.404 1.00 91.19 347 ARG A C 1
ATOM 2707 O O . ARG A 1 347 ? -16.509 10.564 24.163 1.00 91.19 347 ARG A O 1
ATOM 2714 N N . ASN A 1 348 ? -14.360 11.100 24.624 1.00 88.25 348 ASN A N 1
ATOM 2715 C CA . ASN A 1 34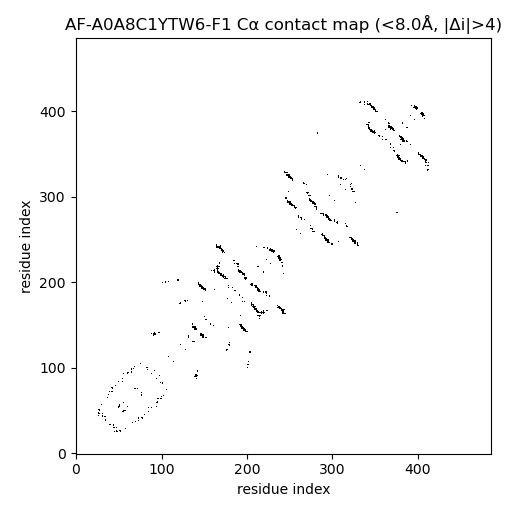8 ? -14.517 12.547 24.782 1.00 88.25 348 ASN A CA 1
ATOM 2716 C C . ASN A 1 348 ? -15.383 12.941 25.992 1.00 88.25 348 ASN A C 1
ATOM 2718 O O . ASN A 1 348 ? -16.153 13.891 25.953 1.00 88.25 348 ASN A O 1
ATOM 2722 N N . LEU A 1 349 ? -15.248 12.209 27.100 1.00 90.25 349 LEU A N 1
ATOM 2723 C CA . LEU A 1 349 ? -15.918 12.574 28.345 1.00 90.25 349 LEU A CA 1
ATOM 2724 C C . LEU A 1 349 ? -15.270 13.820 28.961 1.00 90.25 349 LEU A C 1
ATOM 2726 O O . LEU A 1 349 ? -14.038 13.939 28.992 1.00 90.25 349 LEU A O 1
ATOM 2730 N N . ALA A 1 350 ? -16.089 14.720 29.508 1.00 87.38 350 ALA A N 1
ATOM 2731 C CA . ALA A 1 350 ? -15.594 15.783 30.374 1.00 87.38 350 ALA A CA 1
ATOM 2732 C C . ALA A 1 350 ? -14.948 15.182 31.637 1.00 87.38 350 ALA A C 1
ATOM 2734 O O . ALA A 1 350 ? -15.332 14.109 32.116 1.00 87.38 350 ALA A O 1
ATOM 2735 N N . SER A 1 351 ? -13.955 15.873 32.200 1.00 85.75 351 SER A N 1
ATOM 2736 C CA . SER A 1 351 ? -13.277 15.420 33.423 1.00 85.75 351 SER A CA 1
ATOM 2737 C C . SER A 1 351 ? -14.231 15.330 34.620 1.00 85.75 351 SER A C 1
ATOM 2739 O O . SER A 1 351 ? -14.028 14.475 35.483 1.00 85.75 351 SER A O 1
ATOM 2741 N N . THR A 1 352 ? -15.284 16.153 34.625 1.00 88.81 352 THR A N 1
ATOM 2742 C CA . THR A 1 352 ? -16.345 16.221 35.641 1.00 88.81 352 THR A CA 1
ATOM 2743 C C . THR A 1 352 ? -17.302 15.030 35.621 1.00 88.81 352 THR A C 1
ATOM 2745 O O . THR A 1 352 ? -17.914 14.737 36.643 1.00 88.81 352 THR A O 1
ATOM 2748 N N . VAL A 1 353 ? -17.417 14.305 34.502 1.00 92.38 353 VAL A N 1
ATOM 2749 C CA . VAL A 1 353 ? -18.331 13.158 34.382 1.00 92.38 353 VAL A CA 1
ATOM 2750 C C . VAL A 1 353 ? -17.901 12.042 35.338 1.00 92.38 353 VAL A C 1
ATOM 2752 O O . VAL A 1 353 ? -16.752 11.600 35.301 1.00 92.38 353 VAL A O 1
ATOM 2755 N N . THR A 1 354 ? -18.809 11.542 36.174 1.00 93.94 354 THR A N 1
ATOM 2756 C CA . THR A 1 354 ? -18.560 10.421 37.101 1.00 93.94 354 THR A CA 1
ATOM 2757 C C . THR A 1 354 ? -19.120 9.100 36.565 1.00 93.94 354 THR A C 1
ATOM 2759 O O . THR A 1 354 ? -19.930 9.089 35.638 1.00 93.94 354 THR A O 1
ATOM 2762 N N . GLU A 1 355 ? -18.687 7.966 37.130 1.00 95.12 355 GLU A N 1
ATOM 2763 C CA . GLU A 1 355 ? -19.278 6.652 36.810 1.00 95.12 355 GLU A CA 1
ATOM 2764 C C . GLU A 1 355 ? -20.771 6.612 37.152 1.00 95.12 355 GLU A C 1
ATOM 2766 O O . GLU A 1 355 ? -21.560 6.133 36.349 1.00 95.12 355 GLU A O 1
ATOM 2771 N N . GLU A 1 356 ? -21.169 7.215 38.272 1.00 94.81 356 GLU A N 1
ATOM 2772 C CA . GLU A 1 356 ? -22.567 7.324 38.707 1.00 94.81 356 GLU A CA 1
ATOM 2773 C C . GLU A 1 356 ? -23.433 8.095 37.697 1.00 94.81 356 GLU A C 1
ATOM 2775 O O . GLU A 1 356 ? -24.552 7.686 37.384 1.00 94.81 356 GLU A O 1
ATOM 2780 N N . LEU A 1 357 ? -22.911 9.197 37.140 1.00 94.94 357 LEU A N 1
ATOM 2781 C CA . LEU A 1 357 ? -23.610 9.954 36.100 1.00 94.94 357 LEU A CA 1
ATOM 2782 C C . LEU A 1 357 ? -23.781 9.114 34.830 1.00 94.94 357 LEU A C 1
ATOM 2784 O O . LEU A 1 357 ? -24.849 9.134 34.217 1.00 94.94 357 LEU A O 1
ATOM 2788 N N . LEU A 1 358 ? -22.751 8.359 34.443 1.00 95.69 358 LEU A N 1
ATOM 2789 C CA . LEU A 1 358 ? -22.821 7.448 33.301 1.00 95.69 358 LEU A CA 1
ATOM 2790 C C . LEU A 1 358 ? -23.829 6.321 33.551 1.00 95.69 358 LEU A C 1
ATOM 2792 O O . LEU A 1 358 ? -24.643 6.041 32.678 1.00 95.69 358 LEU A O 1
ATOM 2796 N N . GLU A 1 359 ? -23.841 5.716 34.736 1.00 95.81 359 GLU A N 1
ATOM 2797 C CA . GLU A 1 359 ? -24.830 4.697 35.097 1.00 95.81 359 GLU A CA 1
ATOM 2798 C C . GLU A 1 359 ? -26.251 5.245 35.005 1.00 95.81 359 GLU A C 1
ATOM 2800 O O . GLU A 1 359 ? -27.087 4.660 34.318 1.00 95.81 359 GLU A O 1
ATOM 2805 N N . LYS A 1 360 ? -26.506 6.412 35.605 1.00 95.25 360 LYS A N 1
ATOM 2806 C CA . LYS A 1 360 ? -27.812 7.078 35.551 1.00 95.25 360 LYS A CA 1
ATOM 2807 C C . LYS A 1 360 ? -28.237 7.426 34.122 1.00 95.25 360 LYS A C 1
ATOM 2809 O O . LYS A 1 360 ? -29.410 7.313 33.784 1.00 95.25 360 LYS A O 1
ATOM 2814 N N . THR A 1 361 ? -27.294 7.857 33.289 1.00 95.00 361 THR A N 1
ATOM 2815 C CA . THR A 1 361 ? -27.578 8.267 31.908 1.00 95.00 361 THR A CA 1
ATOM 2816 C C . THR A 1 361 ? -27.845 7.067 31.007 1.00 95.00 361 THR A C 1
ATOM 2818 O O . THR A 1 361 ? -28.705 7.134 30.136 1.00 95.00 361 THR A O 1
ATOM 2821 N N . PHE A 1 362 ? -27.120 5.961 31.187 1.00 95.81 362 PHE A N 1
ATOM 2822 C CA . PHE A 1 362 ? -27.196 4.816 30.281 1.00 95.81 362 PHE A CA 1
ATOM 2823 C C . PHE A 1 362 ? -28.172 3.722 30.736 1.00 95.81 362 PHE A C 1
ATOM 2825 O O . PHE A 1 362 ? -28.622 2.942 29.895 1.00 95.81 362 PHE A O 1
ATOM 2832 N N . CYS A 1 363 ? -28.570 3.688 32.013 1.00 94.94 363 CYS A N 1
ATOM 2833 C CA . CYS A 1 363 ? -29.538 2.705 32.513 1.00 94.94 363 CYS A CA 1
ATOM 2834 C C . CYS A 1 363 ? -30.938 2.868 31.902 1.00 94.94 363 CYS A C 1
ATOM 2836 O O . CYS A 1 363 ? -31.692 1.901 31.818 1.00 94.94 363 CYS A O 1
ATOM 2838 N N . GLN A 1 364 ? -31.272 4.061 31.398 1.00 95.25 364 GLN A N 1
ATOM 2839 C CA . GLN A 1 364 ? -32.545 4.323 30.719 1.00 95.25 364 GLN A CA 1
ATOM 2840 C C . GLN A 1 364 ? -32.722 3.521 29.415 1.00 95.25 364 GLN A C 1
ATOM 2842 O O . GLN A 1 364 ? -33.844 3.335 28.954 1.00 95.25 364 GLN A O 1
ATOM 2847 N N . PHE A 1 365 ? -31.632 3.020 28.820 1.00 95.69 365 PHE A N 1
ATOM 2848 C CA . PHE A 1 365 ? -31.671 2.219 27.589 1.00 95.69 365 PHE A CA 1
ATOM 2849 C C . PHE A 1 365 ? -31.739 0.708 27.850 1.00 95.69 365 PHE A C 1
ATOM 2851 O O . PHE A 1 365 ? -32.019 -0.076 26.936 1.00 95.69 365 PHE A O 1
ATOM 2858 N N . GLY A 1 366 ? -31.476 0.287 29.086 1.00 94.12 366 GLY A N 1
ATOM 2859 C CA . GLY A 1 366 ? -31.489 -1.107 29.505 1.00 94.12 366 GLY A CA 1
ATOM 2860 C C . GLY A 1 366 ? -30.623 -1.367 30.729 1.00 94.12 366 GLY A C 1
ATOM 2861 O O . GLY A 1 366 ? -29.897 -0.495 31.206 1.00 94.12 366 GLY A O 1
ATOM 2862 N N . LYS A 1 367 ? -30.686 -2.603 31.227 1.00 95.06 367 LYS A N 1
ATOM 2863 C CA . LYS A 1 367 ? -29.938 -3.020 32.412 1.00 95.06 367 LYS A CA 1
ATOM 2864 C C . LYS A 1 367 ? -28.433 -3.056 32.127 1.00 95.06 367 LYS A C 1
ATOM 2866 O O . LYS A 1 367 ? -27.984 -3.635 31.133 1.00 95.06 367 LYS A O 1
ATOM 2871 N N . LEU A 1 368 ? -27.675 -2.404 33.006 1.00 95.81 368 LEU A N 1
ATOM 2872 C CA . LEU A 1 368 ? -26.220 -2.324 32.946 1.00 95.81 368 LEU A CA 1
ATOM 2873 C C . LEU A 1 368 ? -25.616 -3.434 33.809 1.00 95.81 368 LEU A C 1
ATOM 2875 O O . LEU A 1 368 ? -25.985 -3.582 34.970 1.00 95.81 368 LEU A O 1
ATOM 2879 N N . GLU A 1 369 ? -24.660 -4.179 33.258 1.00 95.44 369 GLU A N 1
ATOM 2880 C CA . GLU A 1 369 ? -23.836 -5.115 34.032 1.00 95.44 369 GLU A CA 1
ATOM 2881 C C . GLU A 1 369 ? -22.742 -4.369 34.794 1.00 95.44 369 GLU A C 1
ATOM 2883 O O . GLU A 1 369 ? -22.385 -4.726 35.917 1.00 95.44 369 GLU A O 1
ATOM 2888 N N . ARG A 1 370 ? -22.147 -3.364 34.140 1.00 94.88 370 ARG A N 1
ATOM 2889 C CA . ARG A 1 370 ? -20.979 -2.653 34.652 1.00 94.88 370 ARG A CA 1
ATOM 2890 C C . ARG A 1 370 ? -20.725 -1.359 33.893 1.00 94.88 370 ARG A C 1
ATOM 2892 O O . ARG A 1 370 ? -20.688 -1.356 32.663 1.00 94.88 370 ARG A O 1
ATOM 2899 N N . VAL A 1 371 ? -20.389 -0.302 34.622 1.00 96.25 371 VAL A N 1
ATOM 2900 C CA . VAL A 1 371 ? -19.733 0.885 34.069 1.00 96.25 371 VAL A CA 1
ATOM 2901 C C . VAL A 1 371 ? -18.298 0.942 34.578 1.00 96.25 371 VAL A C 1
ATOM 2903 O O . VAL A 1 371 ? -17.998 0.570 35.710 1.00 96.25 371 VAL A O 1
ATOM 2906 N N . LYS A 1 372 ? -17.371 1.315 33.697 1.00 95.38 372 LYS A N 1
ATOM 2907 C CA . LYS A 1 372 ? -15.970 1.528 34.056 1.00 95.38 372 LYS A CA 1
ATOM 2908 C C . LYS A 1 372 ? -15.439 2.762 33.348 1.00 95.38 372 LYS A C 1
ATOM 2910 O O . LYS A 1 372 ? -15.084 2.695 32.168 1.00 95.38 372 LYS A O 1
ATOM 2915 N N . LYS A 1 373 ? -15.348 3.872 34.067 1.00 92.88 373 LYS A N 1
ATOM 2916 C CA . LYS A 1 373 ? -14.670 5.088 33.630 1.00 92.88 373 LYS A CA 1
ATOM 2917 C C . LYS A 1 373 ? -13.183 4.972 33.929 1.00 92.88 373 LYS A C 1
ATOM 2919 O O . LYS A 1 373 ? -12.755 4.403 34.929 1.00 92.88 373 LYS A O 1
ATOM 2924 N N . LEU A 1 374 ? -12.371 5.498 33.021 1.00 88.62 374 LEU A N 1
ATOM 2925 C CA . LEU A 1 374 ? -10.948 5.679 33.273 1.00 88.62 374 LEU A CA 1
ATOM 2926 C C . LEU A 1 374 ? -10.630 7.169 33.343 1.00 88.62 374 LEU A C 1
ATOM 2928 O O . LEU A 1 374 ? -10.689 7.763 34.413 1.00 88.62 374 LEU A O 1
ATOM 2932 N N . LYS A 1 375 ? -10.277 7.776 32.212 1.00 84.38 375 LYS A N 1
ATOM 2933 C CA . LYS A 1 375 ? -9.929 9.198 32.133 1.00 84.38 375 LYS A CA 1
ATOM 2934 C C . LYS A 1 375 ? -11.028 9.953 31.391 1.00 84.38 375 LYS A C 1
ATOM 2936 O O . LYS A 1 375 ? -12.097 10.204 31.934 1.00 84.38 375 LYS A O 1
ATOM 2941 N N . ASP A 1 376 ? -10.762 10.227 30.127 1.00 85.56 376 ASP A N 1
ATOM 2942 C CA . ASP A 1 376 ? -11.595 10.887 29.126 1.00 85.56 376 ASP A CA 1
ATOM 2943 C C . ASP A 1 376 ? -12.501 9.902 28.362 1.00 85.56 376 ASP A C 1
ATOM 2945 O O . ASP A 1 376 ? -13.088 10.245 27.336 1.00 85.56 376 ASP A O 1
ATOM 2949 N N . TYR A 1 377 ? -12.607 8.660 28.842 1.00 92.44 377 TYR A N 1
ATOM 2950 C CA . TYR A 1 377 ? -13.432 7.614 28.245 1.00 92.44 377 TYR A CA 1
ATOM 2951 C C . TYR A 1 377 ? -13.931 6.603 29.285 1.00 92.44 377 TYR A C 1
ATOM 2953 O O . TYR A 1 377 ? -13.353 6.463 30.372 1.00 92.44 377 TYR A O 1
ATOM 2961 N N . ALA A 1 378 ? -14.981 5.869 28.920 1.00 95.19 378 ALA A N 1
ATOM 2962 C CA . ALA A 1 378 ? -15.593 4.821 29.722 1.00 95.19 378 ALA A CA 1
ATOM 2963 C C . ALA A 1 378 ? -16.032 3.617 28.876 1.00 95.19 378 ALA A C 1
ATOM 2965 O O . ALA A 1 378 ? -16.261 3.724 27.670 1.00 95.19 378 ALA A O 1
ATOM 2966 N N . PHE A 1 379 ? -16.162 2.471 29.539 1.00 96.38 379 PHE A N 1
ATOM 2967 C CA . PHE A 1 379 ? -16.796 1.273 29.001 1.00 96.38 379 PHE A CA 1
ATOM 2968 C C . PHE A 1 379 ? -18.124 1.029 29.707 1.00 96.38 379 PHE A C 1
ATOM 2970 O O . PHE A 1 379 ? -18.179 1.043 30.938 1.00 96.38 379 PHE A O 1
ATOM 2977 N N . ILE A 1 380 ? -19.171 0.788 28.923 1.00 96.69 380 ILE A N 1
ATOM 2978 C CA . ILE A 1 380 ? -20.530 0.551 29.413 1.00 96.69 380 ILE A CA 1
ATOM 2979 C C . ILE A 1 380 ? -20.961 -0.832 28.949 1.00 96.69 380 ILE A C 1
ATOM 2981 O O . ILE A 1 380 ? -21.080 -1.079 27.749 1.00 96.69 380 ILE A O 1
ATOM 2985 N N . HIS A 1 381 ? -21.145 -1.739 29.899 1.00 96.25 381 HIS A N 1
ATOM 2986 C CA . HIS A 1 381 ? -21.542 -3.118 29.662 1.00 96.25 381 HIS A CA 1
ATOM 2987 C C . HIS A 1 381 ? -23.056 -3.237 29.823 1.00 96.25 381 HIS A C 1
ATOM 2989 O O . HIS A 1 381 ? -23.571 -3.035 30.922 1.00 96.25 381 HIS A O 1
ATOM 2995 N N . PHE A 1 382 ? -23.757 -3.563 28.739 1.00 97.00 382 PHE A N 1
ATOM 2996 C CA . PHE A 1 382 ? -25.181 -3.888 28.781 1.00 97.00 382 PHE A CA 1
ATOM 2997 C C . PHE A 1 382 ? -25.392 -5.395 28.910 1.00 97.00 382 PHE A C 1
ATOM 2999 O O . PHE A 1 382 ? -24.647 -6.176 28.318 1.00 97.00 382 PHE A O 1
ATOM 3006 N N . GLU A 1 383 ? -26.460 -5.792 29.606 1.00 94.88 383 GLU A N 1
ATOM 3007 C CA . GLU A 1 383 ? -26.908 -7.193 29.616 1.00 94.88 383 GLU A CA 1
ATOM 3008 C C . GLU A 1 383 ? -27.387 -7.634 28.228 1.00 94.88 383 GLU A C 1
ATOM 3010 O O . GLU A 1 383 ? -27.153 -8.771 27.816 1.00 94.88 383 GLU A O 1
ATOM 3015 N N . GLU A 1 384 ? -27.993 -6.716 27.467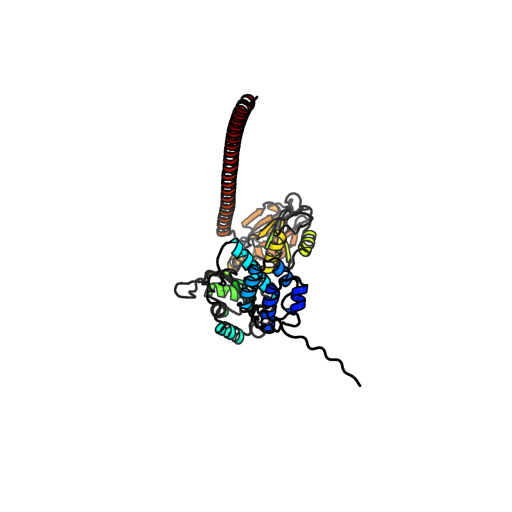 1.00 95.38 384 GLU A N 1
ATOM 3016 C CA . GLU A 1 384 ? -28.583 -6.998 26.161 1.00 95.38 384 GLU A CA 1
ATOM 3017 C C . GLU A 1 384 ? -27.989 -6.160 25.029 1.00 95.38 384 GLU A C 1
ATOM 3019 O O . GLU A 1 384 ? -27.702 -4.966 25.160 1.00 95.38 384 GLU A O 1
ATOM 3024 N N . ARG A 1 385 ? -27.839 -6.803 23.864 1.00 93.88 385 ARG A N 1
ATOM 3025 C CA . ARG A 1 385 ? -27.266 -6.181 22.661 1.00 93.88 385 ARG A CA 1
ATOM 3026 C C . ARG A 1 385 ? -28.127 -5.027 22.156 1.00 93.88 385 ARG A C 1
ATOM 3028 O O . ARG A 1 385 ? -27.577 -4.001 21.751 1.00 93.88 385 ARG A O 1
ATOM 3035 N N . ASP A 1 386 ? -29.443 -5.197 22.200 1.00 95.38 386 ASP A N 1
ATOM 3036 C CA . ASP A 1 386 ? -30.421 -4.222 21.715 1.00 95.38 386 ASP A CA 1
ATOM 3037 C C . ASP A 1 386 ? -30.388 -2.931 22.532 1.00 95.38 386 ASP A C 1
ATOM 3039 O O . ASP A 1 386 ? -30.475 -1.839 21.972 1.00 95.38 386 ASP A O 1
ATOM 3043 N N . SER A 1 387 ? -30.182 -3.033 23.847 1.00 96.62 387 SER A N 1
ATOM 3044 C CA . SER A 1 387 ? -29.992 -1.871 24.719 1.00 96.62 387 SER A CA 1
ATOM 3045 C C . SER A 1 387 ? -28.755 -1.068 24.329 1.00 96.62 387 SER A C 1
ATOM 3047 O O . SER A 1 387 ? -28.817 0.158 24.250 1.00 96.62 387 SER A O 1
ATOM 3049 N N . ALA A 1 388 ? -27.659 -1.748 23.983 1.00 94.50 388 ALA A N 1
ATOM 3050 C CA . ALA A 1 388 ? -26.456 -1.086 23.493 1.00 94.50 388 ALA A CA 1
ATOM 3051 C C . ALA A 1 388 ? -26.660 -0.429 22.111 1.00 94.50 388 ALA A C 1
ATOM 3053 O O . ALA A 1 388 ? -26.123 0.653 21.879 1.00 94.50 388 ALA A O 1
ATOM 3054 N N . VAL A 1 389 ? -27.447 -1.029 21.200 1.00 95.38 389 VAL A N 1
ATOM 3055 C CA . VAL A 1 389 ? -27.822 -0.385 19.917 1.00 95.38 389 VAL A CA 1
ATOM 3056 C C . VAL A 1 389 ? -28.620 0.891 20.168 1.00 95.38 389 VAL A C 1
ATOM 3058 O O . VAL A 1 389 ? -28.300 1.926 19.590 1.00 95.38 389 VAL A O 1
ATOM 3061 N N . LYS A 1 390 ? -29.632 0.832 21.041 1.00 96.00 390 LYS A N 1
ATOM 3062 C CA . LYS A 1 390 ? -30.479 1.986 21.375 1.00 96.00 390 LYS A CA 1
ATOM 3063 C C . LYS A 1 390 ? -29.667 3.114 22.003 1.00 96.00 390 LYS A C 1
ATOM 3065 O O . LYS A 1 390 ? -29.765 4.252 21.560 1.00 96.00 390 LYS A O 1
ATOM 3070 N N . ALA A 1 391 ? -28.823 2.790 22.981 1.00 96.06 391 ALA A N 1
ATOM 3071 C CA . ALA A 1 391 ? -27.940 3.762 23.616 1.00 96.06 391 ALA A CA 1
ATOM 3072 C C . ALA A 1 391 ? -26.965 4.395 22.614 1.00 96.06 391 ALA A C 1
ATOM 3074 O O . ALA A 1 391 ? -26.761 5.603 22.646 1.00 96.06 391 ALA A O 1
ATOM 3075 N N . LEU A 1 392 ? -26.386 3.603 21.704 1.00 95.62 392 LEU A N 1
ATOM 3076 C CA . LEU A 1 392 ? -25.528 4.122 20.639 1.00 95.62 392 LEU A CA 1
ATOM 3077 C C . LEU A 1 392 ? -26.293 5.095 19.733 1.00 95.62 392 LEU A C 1
ATOM 3079 O O . LEU A 1 392 ? -25.803 6.189 19.489 1.00 95.62 392 LEU A O 1
ATOM 3083 N N . ALA A 1 393 ? -27.473 4.707 19.252 1.00 94.94 393 ALA A N 1
ATOM 3084 C CA . ALA A 1 393 ? -28.266 5.529 18.343 1.00 94.94 393 ALA A CA 1
ATOM 3085 C C . ALA A 1 393 ? -28.711 6.854 18.985 1.00 94.94 393 ALA A C 1
ATOM 3087 O O . ALA A 1 393 ? -28.719 7.881 18.317 1.00 94.94 393 ALA A O 1
ATOM 3088 N N . GLU A 1 394 ? -29.049 6.833 20.277 1.00 95.19 394 GLU A N 1
ATOM 3089 C CA . GLU A 1 394 ? -29.622 7.991 20.966 1.00 95.19 394 GLU A CA 1
ATOM 3090 C C . GLU A 1 394 ? -28.572 8.906 21.608 1.00 95.19 394 GLU A C 1
ATOM 3092 O O . GLU A 1 394 ? -28.803 10.106 21.725 1.00 95.19 394 GLU A O 1
ATOM 3097 N N . MET A 1 395 ? -27.443 8.368 22.081 1.00 94.94 395 MET A N 1
ATOM 3098 C CA . MET A 1 395 ? -26.454 9.136 22.854 1.00 94.94 395 MET A CA 1
ATOM 3099 C C . MET A 1 395 ? -25.193 9.494 22.068 1.00 94.94 395 MET A C 1
ATOM 3101 O O . MET A 1 395 ? -24.420 10.333 22.528 1.00 94.94 395 MET A O 1
ATOM 3105 N N . HIS A 1 396 ? -24.951 8.881 20.908 1.00 94.12 396 HIS A N 1
ATOM 3106 C CA . HIS A 1 396 ? -23.798 9.235 20.085 1.00 94.12 396 HIS A CA 1
ATOM 3107 C C . HIS A 1 396 ? -23.911 10.684 19.588 1.00 94.12 396 HIS A C 1
ATOM 3109 O O . HIS A 1 396 ? -24.900 11.053 18.964 1.00 94.12 396 HIS A O 1
ATOM 3115 N N . GLY A 1 397 ? -22.889 11.498 19.863 1.00 91.06 397 GLY A N 1
ATOM 3116 C CA . GLY A 1 397 ? -22.831 12.911 19.487 1.00 91.06 397 GLY A CA 1
ATOM 3117 C C . GLY A 1 397 ? -23.586 13.859 20.424 1.00 91.06 397 GLY A C 1
ATOM 3118 O O . GLY A 1 397 ? -23.617 15.056 20.155 1.00 91.06 397 GLY A O 1
ATOM 3119 N N . LYS A 1 398 ? -24.193 13.369 21.516 1.00 92.81 398 LYS A N 1
ATOM 3120 C CA . LYS A 1 398 ? -24.874 14.237 22.490 1.00 92.81 398 LYS A CA 1
ATOM 3121 C C . LYS A 1 398 ? -23.897 14.916 23.442 1.00 92.81 398 LYS A C 1
ATOM 3123 O O . LYS A 1 398 ? -22.878 14.344 23.818 1.00 92.81 398 LYS A O 1
ATOM 3128 N N . ASP A 1 399 ? -24.261 16.112 23.887 1.00 92.19 399 ASP A N 1
ATOM 3129 C CA . ASP A 1 399 ? -23.533 16.820 24.933 1.00 92.19 399 ASP A CA 1
ATOM 3130 C C . ASP A 1 399 ? -23.762 16.178 26.307 1.00 92.19 399 ASP A C 1
ATOM 3132 O O . ASP A 1 399 ? -24.898 15.999 26.754 1.00 92.19 399 ASP A O 1
ATOM 3136 N N . LEU A 1 400 ? -22.666 15.863 26.996 1.00 90.88 400 LEU A N 1
ATOM 3137 C CA . LEU A 1 400 ? -22.646 15.423 28.386 1.00 90.88 400 LEU A CA 1
ATOM 3138 C C . LEU A 1 400 ? -21.631 16.279 29.150 1.00 90.88 400 LEU A C 1
ATOM 3140 O O . LEU A 1 400 ? -20.430 16.190 28.902 1.00 90.88 400 LEU A O 1
ATOM 3144 N N . GLU A 1 401 ? -22.120 17.114 30.073 1.00 88.62 401 GLU A N 1
ATOM 3145 C CA . GLU A 1 401 ? -21.293 18.059 30.849 1.00 88.62 401 GLU A CA 1
ATOM 3146 C C . GLU A 1 401 ? -20.477 19.031 29.964 1.00 88.62 401 GLU A C 1
ATOM 3148 O O . GLU A 1 401 ? -19.329 19.359 30.261 1.00 88.62 401 GLU A O 1
ATOM 3153 N N . GLY A 1 402 ? -21.076 19.495 28.858 1.00 83.88 402 GLY A N 1
ATOM 3154 C CA . GLY A 1 402 ? -20.477 20.482 27.947 1.00 83.88 402 GLY A CA 1
ATOM 3155 C C . GLY A 1 402 ? -19.514 19.907 26.904 1.00 83.88 402 GLY A C 1
ATOM 3156 O O . GLY A 1 402 ? -18.825 20.669 26.230 1.00 83.88 402 GLY A O 1
ATOM 3157 N N . GLU A 1 403 ? -19.450 18.582 26.778 1.00 86.88 403 GLU A N 1
ATOM 3158 C CA . GLU A 1 403 ? -18.633 17.887 25.785 1.00 86.88 403 GLU A CA 1
ATOM 3159 C C . GLU A 1 403 ? -19.485 16.903 24.982 1.00 86.88 403 GLU A C 1
ATOM 3161 O O . GLU A 1 403 ? -20.237 16.115 25.558 1.00 86.88 403 GLU A O 1
ATOM 3166 N N . GLN A 1 404 ? -19.325 16.896 23.657 1.00 90.38 404 GLN A N 1
ATOM 3167 C CA . GLN A 1 404 ? -20.003 15.932 22.791 1.00 90.38 404 GLN A CA 1
ATOM 3168 C C . GLN A 1 404 ? -19.355 14.558 22.925 1.00 90.38 404 GLN A C 1
ATOM 3170 O O . GLN A 1 404 ? -18.179 14.374 22.592 1.00 90.38 404 GLN A O 1
ATOM 3175 N N . ILE A 1 405 ? -20.120 13.583 23.408 1.00 92.75 405 ILE A N 1
ATOM 3176 C CA . ILE A 1 405 ? -19.618 12.227 23.605 1.00 92.75 405 ILE A CA 1
ATOM 3177 C C . ILE A 1 405 ? -19.674 11.445 22.300 1.00 92.75 405 ILE A C 1
ATOM 3179 O O . ILE A 1 405 ? -20.666 11.454 21.574 1.00 92.75 405 ILE A O 1
ATOM 3183 N N . GLU A 1 406 ? -18.621 10.689 22.027 1.00 91.44 406 GLU A N 1
ATOM 3184 C CA . GLU A 1 406 ? -18.584 9.790 20.881 1.00 91.44 406 GLU A CA 1
ATOM 3185 C C . GLU A 1 406 ? -18.670 8.348 21.366 1.00 91.44 406 GLU A C 1
ATOM 3187 O O . GLU A 1 406 ? -17.883 7.900 22.202 1.00 91.44 406 GLU A O 1
ATOM 3192 N N . ILE A 1 407 ? -19.632 7.608 20.829 1.00 94.56 407 ILE A N 1
ATOM 3193 C CA . ILE A 1 407 ? -19.925 6.236 21.246 1.00 94.56 407 ILE A CA 1
ATOM 3194 C C . ILE A 1 407 ? -19.673 5.283 20.084 1.00 94.56 407 ILE A C 1
ATOM 3196 O O . ILE A 1 407 ? -20.132 5.526 18.973 1.00 94.56 407 ILE A O 1
ATOM 3200 N N . VAL A 1 408 ? -18.966 4.186 20.332 1.00 92.56 408 VAL A N 1
ATOM 3201 C CA . VAL A 1 408 ? -18.794 3.082 19.373 1.00 92.56 408 VAL A CA 1
ATOM 3202 C C . VAL A 1 408 ? -18.865 1.742 20.102 1.00 92.56 408 VAL A C 1
ATOM 3204 O O . VAL A 1 408 ? -18.657 1.682 21.314 1.00 92.56 408 VAL A O 1
ATOM 3207 N N . PHE A 1 409 ? -19.116 0.640 19.390 1.00 92.94 409 PHE A N 1
ATOM 3208 C CA . PHE A 1 409 ? -18.954 -0.690 19.988 1.00 92.94 409 PHE A CA 1
ATOM 3209 C C . PHE A 1 409 ? -17.495 -0.928 20.368 1.00 92.94 409 PHE A C 1
ATOM 3211 O O . PHE A 1 409 ? -16.578 -0.677 19.581 1.00 92.94 409 PHE A O 1
ATOM 3218 N N . ALA A 1 410 ? -17.275 -1.416 21.587 1.00 89.62 410 ALA A N 1
ATOM 3219 C CA . ALA A 1 410 ? -15.940 -1.719 22.065 1.00 89.62 410 ALA A CA 1
ATOM 3220 C C . ALA A 1 410 ? -15.357 -2.886 21.259 1.00 89.62 410 ALA A C 1
ATOM 3222 O O . ALA A 1 410 ? -15.950 -3.961 21.175 1.00 89.62 410 ALA A O 1
ATOM 3223 N N . LYS A 1 411 ? -14.167 -2.696 20.683 1.00 84.69 411 LYS A N 1
ATOM 3224 C CA . LYS A 1 411 ? -13.457 -3.798 20.028 1.00 84.69 411 LYS A CA 1
ATOM 3225 C C . LYS A 1 411 ? -13.087 -4.847 21.088 1.00 84.69 411 LYS A C 1
ATOM 3227 O O . LYS A 1 411 ? -12.451 -4.470 22.079 1.00 84.69 411 LYS A O 1
ATOM 3232 N N . PRO A 1 412 ? -13.452 -6.130 20.908 1.00 79.12 412 PRO A N 1
ATOM 3233 C CA . PRO A 1 412 ? -13.072 -7.182 21.839 1.00 79.12 412 PRO A CA 1
ATOM 3234 C C . PRO A 1 412 ? -11.552 -7.216 22.039 1.00 79.12 412 PRO A C 1
ATOM 3236 O O . PRO A 1 412 ? -10.799 -6.963 21.093 1.00 79.12 412 PRO A O 1
ATOM 3239 N N . PRO A 1 413 ? -11.073 -7.513 23.256 1.00 68.50 413 PRO A N 1
ATOM 3240 C CA . PRO A 1 413 ? -9.647 -7.610 23.513 1.00 68.50 413 PRO A CA 1
ATOM 3241 C C . PRO A 1 413 ? -9.035 -8.763 22.707 1.00 68.50 413 PRO A C 1
ATOM 3243 O O . PRO A 1 413 ? -9.301 -9.930 22.975 1.00 68.50 413 PRO A O 1
ATOM 3246 N N . ASP A 1 414 ? -8.178 -8.433 21.740 1.00 66.38 414 ASP A N 1
ATOM 3247 C CA . ASP A 1 414 ? -7.419 -9.428 20.982 1.00 66.38 414 ASP A CA 1
ATOM 3248 C C . ASP A 1 414 ? -6.147 -9.841 21.747 1.00 66.38 414 ASP A C 1
ATOM 3250 O O . ASP A 1 414 ? -5.143 -9.116 21.783 1.00 66.38 414 ASP A O 1
ATOM 3254 N N . GLN A 1 415 ? -6.182 -11.027 22.364 1.00 60.88 415 GLN A N 1
ATOM 3255 C CA . GLN A 1 415 ? -5.027 -11.615 23.051 1.00 60.88 415 GLN A CA 1
ATOM 3256 C C . GLN A 1 415 ? -3.823 -11.794 22.108 1.00 60.88 415 GLN A C 1
ATOM 3258 O O . GLN A 1 415 ? -2.695 -11.494 22.511 1.00 60.88 415 GLN A O 1
ATOM 3263 N N . LYS A 1 416 ? -4.042 -12.144 20.830 1.00 60.88 416 LYS A N 1
ATOM 3264 C CA . LYS A 1 416 ? -2.957 -12.317 19.847 1.00 60.88 416 LYS A CA 1
ATOM 3265 C C . LYS A 1 416 ? -2.274 -10.993 19.513 1.00 60.88 416 LYS A C 1
ATOM 3267 O O . LYS A 1 416 ? -1.071 -10.961 19.256 1.00 60.88 416 LYS A O 1
ATOM 3272 N N . ARG A 1 417 ? -2.988 -9.861 19.518 1.00 64.12 417 ARG A N 1
ATOM 3273 C CA . ARG A 1 417 ? -2.378 -8.526 19.354 1.00 64.12 417 ARG A CA 1
ATOM 3274 C C . ARG A 1 417 ? -1.442 -8.186 20.508 1.00 64.12 417 ARG A C 1
ATOM 3276 O O . ARG A 1 417 ? -0.384 -7.604 20.267 1.00 64.12 417 ARG A O 1
ATOM 3283 N N . LYS A 1 418 ? -1.798 -8.548 21.744 1.00 63.66 418 LYS A N 1
ATOM 3284 C CA . LYS A 1 418 ? -0.944 -8.311 22.919 1.00 63.66 418 LYS A CA 1
ATOM 3285 C C . LYS A 1 418 ? 0.381 -9.071 22.795 1.00 63.66 418 LYS A C 1
ATOM 3287 O O . LYS A 1 418 ? 1.438 -8.482 23.009 1.00 63.66 418 LYS A O 1
ATOM 3292 N N . GLU A 1 419 ? 0.321 -10.325 22.357 1.00 68.19 419 GLU A N 1
ATOM 3293 C CA . GLU A 1 419 ? 1.495 -11.169 22.099 1.00 68.19 419 GLU A CA 1
ATOM 3294 C C . GLU A 1 419 ? 2.348 -10.647 20.934 1.00 68.19 419 GLU A C 1
ATOM 3296 O O . GLU A 1 419 ? 3.552 -10.454 21.092 1.00 68.19 419 GLU A O 1
ATOM 3301 N N . ARG A 1 420 ? 1.735 -10.321 19.786 1.00 67.62 420 ARG A N 1
ATOM 3302 C CA . ARG A 1 420 ? 2.437 -9.750 18.618 1.00 67.62 420 ARG A CA 1
ATOM 3303 C C . ARG A 1 420 ? 3.120 -8.422 18.945 1.00 67.62 420 ARG A C 1
ATOM 3305 O O . ARG A 1 420 ? 4.239 -8.173 18.494 1.00 67.62 420 ARG A O 1
ATOM 3312 N N . LYS A 1 421 ? 2.472 -7.568 19.746 1.00 64.38 421 LYS A N 1
ATOM 3313 C CA . LYS A 1 421 ? 3.049 -6.300 20.213 1.00 64.38 421 LYS A CA 1
ATOM 3314 C C . LYS A 1 421 ? 4.248 -6.548 21.127 1.00 64.38 421 LYS A C 1
ATOM 3316 O O . LYS A 1 421 ? 5.282 -5.918 20.926 1.00 64.38 421 LYS A O 1
ATOM 3321 N N . ALA A 1 422 ? 4.145 -7.503 22.052 1.00 68.94 422 ALA A N 1
ATOM 3322 C CA . ALA A 1 422 ? 5.264 -7.909 22.899 1.00 68.94 422 ALA A CA 1
ATOM 3323 C C . ALA A 1 422 ? 6.440 -8.461 22.071 1.00 68.94 422 ALA A C 1
ATOM 3325 O O . ALA A 1 422 ? 7.576 -8.047 22.285 1.00 68.94 422 ALA A O 1
ATOM 3326 N N . GLN A 1 423 ? 6.175 -9.305 21.068 1.00 67.19 423 GLN A N 1
ATOM 3327 C CA . GLN A 1 423 ? 7.199 -9.851 20.168 1.00 67.19 423 GLN A CA 1
ATOM 3328 C C . GLN A 1 423 ? 7.873 -8.770 19.313 1.00 67.19 423 GLN A C 1
ATOM 3330 O O . GLN A 1 423 ? 9.097 -8.744 19.216 1.00 67.19 423 GLN A O 1
ATOM 3335 N N . ARG A 1 424 ? 7.112 -7.837 18.722 1.00 67.69 424 ARG A N 1
ATOM 3336 C CA . ARG A 1 424 ? 7.683 -6.701 17.970 1.00 67.69 424 ARG A CA 1
ATOM 3337 C C . ARG A 1 424 ? 8.515 -5.787 18.857 1.00 67.69 424 ARG A C 1
ATOM 3339 O O . ARG A 1 424 ? 9.549 -5.294 18.416 1.00 67.69 424 ARG A O 1
ATOM 3346 N N . GLN A 1 425 ? 8.064 -5.544 20.084 1.00 66.81 425 GLN A N 1
ATOM 3347 C CA . GLN A 1 425 ? 8.782 -4.708 21.037 1.00 66.81 425 GLN A CA 1
ATOM 3348 C C . GLN A 1 425 ? 10.079 -5.394 21.480 1.00 66.81 425 GLN A C 1
ATOM 3350 O O . GLN A 1 425 ? 11.126 -4.757 21.448 1.00 66.81 425 GLN A O 1
ATOM 3355 N N . ALA A 1 426 ? 10.043 -6.704 21.736 1.00 66.69 426 ALA A N 1
ATOM 3356 C CA . ALA A 1 426 ? 11.235 -7.513 21.975 1.00 66.69 426 ALA A CA 1
ATOM 3357 C C . ALA A 1 426 ? 12.200 -7.494 20.776 1.00 66.69 426 ALA A C 1
ATOM 3359 O O . ALA A 1 426 ? 13.391 -7.263 20.961 1.00 66.69 426 ALA A O 1
ATOM 3360 N N . ALA A 1 427 ? 11.696 -7.635 19.545 1.00 65.44 427 ALA A N 1
ATOM 3361 C CA . ALA A 1 427 ? 12.510 -7.570 18.331 1.00 65.44 427 ALA A CA 1
ATOM 3362 C C . ALA A 1 427 ? 13.137 -6.180 18.113 1.00 65.44 427 ALA A C 1
ATOM 3364 O O . ALA A 1 427 ? 14.324 -6.090 17.804 1.00 65.44 427 ALA A O 1
ATOM 3365 N N . LYS A 1 428 ? 12.385 -5.085 18.325 1.00 62.16 428 LYS A N 1
ATOM 3366 C CA . LYS A 1 428 ? 12.926 -3.711 18.290 1.00 62.16 428 LYS A CA 1
ATOM 3367 C C . LYS A 1 428 ? 14.024 -3.538 19.346 1.00 62.16 428 LYS A C 1
ATOM 3369 O O . LYS A 1 428 ? 15.093 -3.030 19.018 1.00 62.16 428 LYS A O 1
ATOM 3374 N N . THR A 1 429 ? 13.802 -3.997 20.577 1.00 65.06 429 THR A N 1
ATOM 3375 C CA . THR A 1 429 ? 14.812 -3.951 21.645 1.00 65.06 429 THR A CA 1
ATOM 3376 C C . THR A 1 429 ? 16.053 -4.764 21.280 1.00 65.06 429 THR A C 1
ATOM 3378 O O . THR A 1 429 ? 17.169 -4.293 21.474 1.00 65.06 429 THR A O 1
ATOM 3381 N N . GLN A 1 430 ? 15.886 -5.940 20.676 1.00 61.94 430 GLN A N 1
ATOM 3382 C CA . GLN A 1 430 ? 16.997 -6.790 20.258 1.00 61.94 430 GLN A CA 1
ATOM 3383 C C . GLN A 1 430 ? 17.815 -6.171 19.114 1.00 61.94 430 GLN A C 1
ATOM 3385 O O . GLN A 1 430 ? 19.040 -6.242 19.153 1.00 61.94 430 GLN A O 1
ATOM 3390 N N . ILE A 1 431 ? 17.167 -5.493 18.157 1.00 55.75 431 ILE A N 1
ATOM 3391 C CA . ILE A 1 431 ? 17.840 -4.730 17.090 1.00 55.75 431 ILE A CA 1
ATOM 3392 C C . ILE A 1 431 ? 18.635 -3.549 17.667 1.00 55.75 431 ILE A C 1
ATOM 3394 O O . ILE A 1 431 ? 19.756 -3.275 17.238 1.00 55.75 431 ILE A O 1
ATOM 3398 N N . VAL A 1 432 ? 18.081 -2.842 18.656 1.00 55.16 432 VAL A N 1
ATOM 3399 C CA . VAL A 1 432 ? 18.789 -1.745 19.336 1.00 55.16 432 VAL A CA 1
ATOM 3400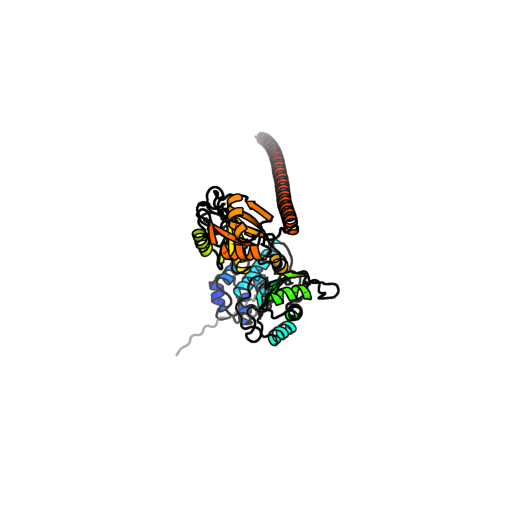 C C . VAL A 1 432 ? 20.016 -2.280 20.076 1.00 55.16 432 VAL A C 1
ATOM 3402 O O . VAL A 1 432 ? 21.102 -1.729 19.920 1.00 55.16 432 VAL A O 1
ATOM 3405 N N . ILE A 1 433 ? 19.880 -3.397 20.796 1.00 57.91 433 ILE A N 1
ATOM 3406 C CA . ILE A 1 433 ? 20.995 -4.060 21.487 1.00 57.91 433 ILE A CA 1
ATOM 3407 C C . ILE A 1 433 ? 22.060 -4.537 20.488 1.00 57.91 433 ILE A C 1
ATOM 3409 O O . ILE A 1 433 ? 23.254 -4.338 20.722 1.00 57.91 433 ILE A O 1
ATOM 3413 N N . SER A 1 434 ? 21.665 -5.121 19.351 1.00 47.91 434 SER A N 1
ATOM 3414 C CA . SER A 1 434 ? 22.626 -5.548 18.329 1.00 47.91 434 SER A CA 1
ATOM 3415 C C . SER A 1 434 ? 23.358 -4.363 17.704 1.00 47.91 434 SER A C 1
ATOM 3417 O O . SER A 1 434 ? 24.572 -4.426 17.527 1.00 47.91 434 SER A O 1
ATOM 3419 N N . ASN A 1 435 ? 22.657 -3.258 17.433 1.00 44.28 435 ASN A N 1
ATOM 3420 C CA . ASN A 1 435 ? 23.266 -2.043 16.890 1.00 44.28 435 ASN A CA 1
ATOM 3421 C C . ASN A 1 435 ? 24.222 -1.385 17.896 1.00 44.28 435 ASN A C 1
ATOM 3423 O O . ASN A 1 435 ? 25.298 -0.940 17.501 1.00 44.28 435 ASN A O 1
ATOM 3427 N N . GLN A 1 436 ? 23.886 -1.398 19.190 1.00 48.62 436 GLN A N 1
ATOM 3428 C CA . GLN A 1 436 ? 24.769 -0.949 20.272 1.00 48.62 436 GLN A CA 1
ATOM 3429 C C . GLN A 1 436 ? 26.051 -1.797 20.328 1.00 48.62 436 GLN A C 1
ATOM 3431 O O . GLN A 1 436 ? 27.154 -1.258 20.366 1.00 48.62 436 GLN A O 1
ATOM 3436 N N . SER A 1 437 ? 25.919 -3.125 20.244 1.00 49.72 437 SER A N 1
ATOM 3437 C CA . SER A 1 437 ? 27.060 -4.050 20.236 1.00 49.72 437 SER A CA 1
ATOM 3438 C C . SER A 1 437 ? 27.958 -3.868 19.007 1.00 49.72 437 SER A C 1
ATOM 3440 O O . SER A 1 437 ? 29.184 -3.935 19.115 1.00 49.72 437 SER A O 1
ATOM 3442 N N . ILE A 1 438 ? 27.374 -3.603 17.833 1.00 52.62 438 ILE A N 1
ATOM 3443 C CA . ILE A 1 438 ? 28.128 -3.271 16.616 1.00 52.62 438 ILE A CA 1
ATOM 3444 C C . ILE A 1 438 ? 28.887 -1.955 16.811 1.00 52.62 438 ILE A C 1
ATOM 3446 O O . ILE A 1 438 ? 30.069 -1.887 16.479 1.00 52.62 438 ILE A O 1
ATOM 3450 N N . TYR A 1 439 ? 28.255 -0.942 17.407 1.00 47.75 439 TYR A N 1
ATOM 3451 C CA . TYR A 1 439 ? 28.894 0.343 17.691 1.00 47.75 439 TYR A CA 1
ATOM 3452 C C . TYR A 1 439 ? 30.071 0.197 18.668 1.00 47.75 439 TYR A C 1
ATOM 3454 O O . TYR A 1 439 ? 31.151 0.726 18.416 1.00 47.75 439 TYR A O 1
ATOM 3462 N N . GLU A 1 440 ? 29.913 -0.595 19.731 1.00 49.81 440 GLU A N 1
ATOM 3463 C CA . GLU A 1 440 ? 30.985 -0.901 20.688 1.00 49.81 440 GLU A CA 1
ATOM 3464 C C . GLU A 1 440 ? 32.137 -1.691 20.053 1.00 49.81 440 GLU A C 1
ATOM 3466 O O . GLU A 1 440 ? 33.307 -1.418 20.335 1.00 49.81 440 GLU A O 1
ATOM 3471 N N . LYS A 1 441 ? 31.838 -2.646 19.163 1.00 48.50 441 LYS A N 1
ATOM 3472 C CA . LYS A 1 441 ? 32.860 -3.385 18.401 1.00 48.50 441 LYS A CA 1
ATOM 3473 C C . LYS A 1 441 ? 33.613 -2.471 17.436 1.00 48.50 441 LYS A C 1
ATOM 3475 O O . LYS A 1 441 ? 34.841 -2.525 17.390 1.00 48.50 441 LYS A O 1
ATOM 3480 N N . CYS A 1 442 ? 32.908 -1.602 16.713 1.00 44.75 442 CYS A N 1
ATOM 3481 C CA . CYS A 1 442 ? 33.519 -0.595 15.846 1.00 44.75 442 CYS A CA 1
ATOM 3482 C C . CYS A 1 442 ? 34.392 0.377 16.649 1.00 44.75 442 CYS A C 1
ATOM 3484 O O . CYS A 1 442 ? 35.522 0.650 16.249 1.00 44.75 442 CYS A O 1
ATOM 3486 N N . PHE A 1 443 ? 33.926 0.828 17.816 1.00 47.50 443 PHE A N 1
ATOM 3487 C CA . PHE A 1 443 ? 34.689 1.702 18.704 1.00 47.50 443 PHE A CA 1
ATOM 3488 C C . PHE A 1 443 ? 35.954 1.020 19.243 1.00 47.50 443 PHE A C 1
ATOM 3490 O O . PHE A 1 443 ? 37.031 1.612 19.212 1.00 47.50 443 PHE A O 1
ATOM 3497 N N . ARG A 1 444 ? 35.870 -0.252 19.662 1.00 51.47 444 ARG A N 1
ATOM 3498 C CA . ARG A 1 444 ? 37.045 -1.041 20.076 1.00 51.47 444 ARG A CA 1
ATOM 3499 C C . ARG A 1 444 ? 38.052 -1.210 18.942 1.00 51.47 444 ARG A C 1
ATOM 3501 O O . ARG A 1 444 ? 39.245 -1.039 19.177 1.00 51.47 444 ARG A O 1
ATOM 3508 N N . ASN A 1 445 ? 37.590 -1.500 17.727 1.00 49.34 445 ASN A N 1
ATOM 3509 C CA . ASN A 1 445 ? 38.463 -1.624 16.558 1.00 49.34 445 ASN A CA 1
ATOM 3510 C C . ASN A 1 445 ? 39.143 -0.291 16.217 1.00 49.34 445 ASN A C 1
ATOM 3512 O O . ASN A 1 445 ? 40.347 -0.270 15.968 1.00 49.34 445 ASN A O 1
ATOM 3516 N N . TYR A 1 446 ? 38.408 0.821 16.290 1.00 46.78 446 TYR A N 1
ATOM 3517 C CA . TYR A 1 446 ? 38.947 2.161 16.066 1.00 46.78 446 TYR A CA 1
ATOM 3518 C C . TYR A 1 446 ? 39.980 2.553 17.136 1.00 46.78 446 TYR A C 1
ATOM 3520 O O . TYR A 1 446 ? 41.073 3.014 16.807 1.00 46.78 446 TYR A O 1
ATOM 3528 N N . ALA A 1 447 ? 39.701 2.275 18.413 1.00 51.56 447 ALA A N 1
ATOM 3529 C CA . ALA A 1 447 ? 40.643 2.488 19.510 1.00 51.56 447 ALA A CA 1
ATOM 3530 C C . ALA A 1 447 ? 41.915 1.629 19.361 1.00 51.56 447 ALA A C 1
ATOM 3532 O O . ALA A 1 447 ? 43.025 2.127 19.552 1.00 51.56 447 ALA A O 1
ATOM 3533 N N . CYS A 1 448 ? 41.781 0.364 18.947 1.00 51.72 448 CYS A N 1
ATOM 3534 C CA . CYS A 1 448 ? 42.919 -0.509 18.642 1.00 51.72 448 CYS A CA 1
ATOM 3535 C C . CYS A 1 448 ? 43.760 0.030 17.475 1.00 51.72 448 CYS A C 1
ATOM 3537 O O . CYS A 1 448 ? 44.989 -0.030 17.518 1.00 51.72 448 CYS A O 1
ATOM 3539 N N . MET A 1 449 ? 43.112 0.585 16.448 1.00 49.78 449 MET A N 1
ATOM 3540 C CA . MET A 1 449 ? 43.789 1.196 15.305 1.00 49.78 449 MET A CA 1
ATOM 3541 C C . MET A 1 449 ? 44.585 2.439 15.724 1.00 49.78 449 MET A C 1
ATOM 3543 O O . MET A 1 449 ? 45.744 2.569 15.338 1.00 49.78 449 MET A O 1
ATOM 3547 N N . ILE A 1 450 ? 44.022 3.293 16.587 1.00 53.38 450 ILE A N 1
ATOM 3548 C CA . ILE A 1 450 ? 44.721 4.459 17.153 1.00 53.38 450 ILE A CA 1
ATOM 3549 C C . ILE A 1 450 ? 45.934 4.029 17.987 1.00 53.38 450 ILE A C 1
ATOM 3551 O O . ILE A 1 450 ? 47.008 4.609 17.839 1.00 53.38 450 ILE A O 1
ATOM 3555 N N . ILE A 1 451 ? 45.803 2.997 18.830 1.00 55.66 451 ILE A N 1
ATOM 3556 C CA . ILE A 1 451 ? 46.924 2.477 19.633 1.00 55.66 451 ILE A CA 1
ATOM 3557 C C . ILE A 1 451 ? 48.036 1.934 18.726 1.00 55.66 451 ILE A C 1
ATOM 3559 O O . ILE A 1 451 ? 49.206 2.250 18.946 1.00 55.66 451 ILE A O 1
ATOM 3563 N N . LYS A 1 452 ? 47.686 1.185 17.670 1.00 53.03 452 LYS A N 1
ATOM 3564 C CA . LYS A 1 452 ? 48.652 0.697 16.671 1.00 53.03 452 LYS A CA 1
ATOM 3565 C C . LYS A 1 452 ? 49.352 1.842 15.939 1.00 53.03 452 LYS A C 1
ATOM 3567 O O . LYS A 1 452 ? 50.568 1.795 15.792 1.00 53.03 452 LYS A O 1
ATOM 3572 N N . TYR A 1 453 ? 48.620 2.884 15.542 1.00 51.41 453 TYR A N 1
ATOM 3573 C CA . TYR A 1 453 ? 49.199 4.080 14.920 1.00 51.41 453 TYR A CA 1
ATOM 3574 C C . TYR A 1 453 ? 50.145 4.830 15.865 1.00 51.41 453 TYR A C 1
ATOM 3576 O O . TYR A 1 453 ? 51.198 5.299 15.436 1.00 51.41 453 TYR A O 1
ATOM 3584 N N . ARG A 1 454 ? 49.820 4.899 17.162 1.00 53.97 454 ARG A N 1
ATOM 3585 C CA . ARG A 1 454 ? 50.695 5.496 18.182 1.00 53.97 454 ARG A CA 1
ATOM 3586 C C . ARG A 1 454 ? 51.984 4.691 18.365 1.00 53.97 454 ARG A C 1
ATOM 3588 O O . ARG A 1 454 ? 53.057 5.282 18.407 1.00 53.97 454 ARG A O 1
ATOM 3595 N N . PHE A 1 455 ? 51.892 3.360 18.389 1.00 53.38 455 PHE A N 1
ATOM 3596 C CA . PHE A 1 455 ? 53.057 2.469 18.439 1.00 53.38 455 PHE A CA 1
ATOM 3597 C C . PHE A 1 455 ? 53.934 2.585 17.186 1.00 53.38 455 PHE A C 1
ATOM 3599 O O . PHE A 1 455 ? 55.153 2.681 17.306 1.00 53.38 455 PHE A O 1
ATOM 3606 N N . LEU A 1 456 ? 53.325 2.641 15.994 1.00 54.16 456 LEU A N 1
ATOM 3607 C CA . LEU A 1 456 ? 54.049 2.866 14.739 1.00 54.16 456 LEU A CA 1
ATOM 3608 C C . LEU A 1 456 ? 54.753 4.229 14.731 1.00 54.16 456 LEU A C 1
ATOM 3610 O O . LEU A 1 456 ? 55.889 4.325 14.279 1.00 54.16 456 LEU A O 1
ATOM 3614 N N . SER A 1 457 ? 54.102 5.273 15.256 1.00 53.34 457 SER A N 1
ATOM 3615 C CA . SER A 1 457 ? 54.686 6.613 15.356 1.00 53.34 457 SER A CA 1
ATOM 3616 C C . SER A 1 457 ? 55.900 6.653 16.284 1.00 53.34 457 SER A C 1
ATOM 3618 O O . SER A 1 457 ? 56.877 7.316 15.946 1.00 53.34 457 SER A O 1
ATOM 3620 N N . GLU A 1 458 ? 55.862 5.975 17.432 1.00 56.88 458 GLU A N 1
ATOM 3621 C CA . GLU A 1 458 ? 57.009 5.911 18.349 1.00 56.88 458 GLU A CA 1
ATOM 3622 C C . GLU A 1 458 ? 58.155 5.075 17.759 1.00 56.88 458 GLU A C 1
ATOM 3624 O O . GLU A 1 458 ? 59.319 5.471 17.840 1.00 56.88 458 GLU A O 1
ATOM 3629 N N . HIS A 1 459 ? 57.839 3.985 17.050 1.00 59.06 459 HIS A N 1
ATOM 3630 C CA . HIS A 1 459 ? 58.837 3.216 16.300 1.00 59.06 459 HIS A CA 1
ATOM 3631 C C . HIS A 1 459 ? 59.487 4.034 15.175 1.00 59.06 459 HIS A C 1
ATOM 3633 O O . HIS A 1 459 ? 60.701 3.956 14.991 1.00 59.06 459 HIS A O 1
ATOM 3639 N N . LEU A 1 460 ? 58.714 4.851 14.449 1.00 53.94 460 LEU A N 1
ATOM 3640 C CA . LEU A 1 460 ? 59.259 5.755 13.434 1.00 53.94 460 LEU A CA 1
ATOM 3641 C C . LEU A 1 460 ? 60.162 6.826 14.055 1.00 53.94 460 LEU A C 1
ATOM 3643 O O . LEU A 1 460 ? 61.221 7.105 13.501 1.00 53.94 460 LEU A O 1
ATOM 3647 N N . LYS A 1 461 ? 59.786 7.398 15.207 1.00 55.09 461 LYS A N 1
ATOM 3648 C CA . LYS A 1 461 ? 60.629 8.363 15.936 1.00 55.09 461 LYS A CA 1
ATOM 3649 C C . LYS A 1 461 ? 61.953 7.736 16.376 1.00 55.09 461 LYS A C 1
ATOM 3651 O O . LYS A 1 461 ? 62.996 8.361 16.206 1.00 55.09 461 LYS A O 1
ATOM 3656 N N . MET A 1 462 ? 61.926 6.497 16.870 1.00 55.88 462 MET A N 1
ATOM 3657 C CA . MET A 1 462 ? 63.128 5.726 17.213 1.00 55.88 462 MET A CA 1
ATOM 3658 C C . MET A 1 462 ? 64.012 5.461 15.986 1.00 55.88 462 MET A C 1
ATOM 3660 O O . MET A 1 462 ? 65.231 5.624 16.058 1.00 55.88 462 MET A O 1
ATOM 3664 N N . LEU A 1 463 ? 63.410 5.116 14.841 1.00 54.66 463 LEU A N 1
ATOM 3665 C CA . LEU A 1 463 ? 64.141 4.918 13.585 1.00 54.66 463 LEU A CA 1
ATOM 3666 C C . LEU A 1 463 ? 64.790 6.221 13.096 1.00 54.66 463 LEU A C 1
ATOM 3668 O O . LEU A 1 463 ? 65.965 6.229 12.746 1.00 54.66 463 LEU A O 1
ATOM 3672 N N . LEU A 1 464 ? 64.051 7.334 13.126 1.00 53.34 464 LEU A N 1
ATOM 3673 C CA . LEU A 1 464 ? 64.550 8.667 12.775 1.00 53.34 464 LEU A CA 1
ATOM 3674 C C . LEU A 1 464 ? 65.685 9.120 13.701 1.00 53.34 464 LEU A C 1
ATOM 3676 O O . LEU A 1 464 ? 66.661 9.700 13.228 1.00 53.34 464 LEU A O 1
ATOM 3680 N N . TYR A 1 465 ? 65.604 8.817 14.998 1.00 52.22 465 TYR A N 1
ATOM 3681 C CA . TYR A 1 465 ? 66.673 9.105 15.957 1.00 52.22 465 TYR A CA 1
ATOM 3682 C C . TYR A 1 465 ? 67.937 8.280 15.669 1.00 52.22 465 TYR A C 1
ATOM 3684 O O . TYR A 1 465 ? 69.050 8.809 15.673 1.00 52.22 465 TYR A O 1
ATOM 3692 N N . SER A 1 466 ? 67.773 6.995 15.339 1.00 52.22 466 SER A N 1
ATOM 3693 C CA . SER A 1 466 ? 68.874 6.112 14.938 1.00 52.22 466 SER A CA 1
ATOM 3694 C C . SER A 1 466 ? 69.538 6.564 13.627 1.00 52.22 466 SER A C 1
ATOM 3696 O O . SER A 1 466 ? 70.765 6.639 13.553 1.00 52.22 466 SER A O 1
ATOM 3698 N N . ILE A 1 467 ? 68.744 6.975 12.630 1.00 53.94 467 ILE A N 1
ATOM 3699 C CA . ILE A 1 467 ? 69.239 7.515 11.353 1.00 53.94 467 ILE A CA 1
ATOM 3700 C C . ILE A 1 467 ? 69.990 8.836 11.572 1.00 53.94 467 ILE A C 1
ATOM 3702 O O . ILE A 1 467 ? 71.081 9.007 11.031 1.00 53.94 467 ILE A O 1
ATOM 3706 N N . ASN A 1 468 ? 69.475 9.744 12.410 1.00 52.25 468 ASN A N 1
ATOM 3707 C CA . ASN A 1 468 ? 70.168 10.997 12.732 1.00 52.25 468 ASN A CA 1
ATOM 3708 C C . ASN A 1 468 ? 71.502 10.754 13.450 1.00 52.25 468 ASN A C 1
ATOM 3710 O O . ASN A 1 468 ? 72.503 11.393 13.130 1.00 52.25 468 ASN A O 1
ATOM 3714 N N . THR A 1 469 ? 71.548 9.788 14.368 1.00 53.19 469 THR A N 1
ATOM 3715 C CA . THR A 1 469 ? 72.776 9.431 15.093 1.00 53.19 469 THR A CA 1
ATOM 3716 C C . THR A 1 469 ? 73.821 8.826 14.145 1.00 53.19 469 THR A C 1
ATOM 3718 O O . THR A 1 469 ? 75.000 9.175 14.216 1.00 53.19 469 THR A O 1
ATOM 3721 N N . ALA A 1 470 ? 73.388 7.990 13.194 1.00 53.44 470 ALA A N 1
ATOM 3722 C CA . ALA A 1 470 ? 74.251 7.419 12.161 1.00 53.44 470 ALA A CA 1
ATOM 3723 C C . ALA A 1 470 ? 74.763 8.477 11.162 1.00 53.44 470 ALA A C 1
ATOM 3725 O O . ALA A 1 470 ? 75.939 8.451 10.793 1.00 53.44 470 ALA A O 1
ATOM 3726 N N . CYS A 1 471 ? 73.926 9.443 10.765 1.00 51.47 471 CYS A N 1
ATOM 3727 C CA . CYS A 1 471 ? 74.328 10.564 9.908 1.00 51.47 471 CYS A CA 1
ATOM 3728 C C . CYS A 1 471 ? 75.350 11.485 10.593 1.00 51.47 471 CYS A C 1
ATOM 3730 O O . CYS A 1 471 ? 76.336 11.869 9.964 1.00 51.47 471 CYS A O 1
ATOM 3732 N N . ILE A 1 472 ? 75.176 11.779 11.887 1.00 53.38 472 ILE A N 1
ATOM 3733 C CA . ILE A 1 472 ? 76.138 12.566 12.677 1.00 53.38 472 ILE A CA 1
ATOM 3734 C C . ILE A 1 472 ? 77.487 11.836 12.784 1.00 53.38 472 ILE A C 1
ATOM 3736 O O . ILE A 1 472 ? 78.542 12.464 12.671 1.00 53.38 472 ILE A O 1
ATOM 3740 N N . PHE A 1 473 ? 77.478 10.508 12.935 1.00 50.28 473 PHE A N 1
ATOM 3741 C CA . PHE A 1 473 ? 78.706 9.708 12.977 1.00 50.28 473 PHE A CA 1
ATOM 3742 C C . PHE A 1 473 ? 79.438 9.705 11.626 1.00 50.28 473 PHE A C 1
ATOM 3744 O O . PHE A 1 473 ? 80.657 9.867 11.579 1.00 50.28 473 PHE A O 1
ATOM 3751 N N . LYS A 1 474 ? 78.697 9.606 10.514 1.00 50.50 474 LYS A N 1
ATOM 3752 C CA . LYS A 1 474 ? 79.258 9.638 9.152 1.00 50.50 474 LYS A CA 1
ATOM 3753 C C . LYS A 1 474 ? 79.844 11.010 8.793 1.00 50.50 474 LYS A C 1
ATOM 3755 O O . LYS A 1 474 ? 80.913 11.068 8.193 1.00 50.50 474 LYS A O 1
ATOM 3760 N N . LEU A 1 475 ? 79.205 12.102 9.220 1.00 49.09 475 LEU A N 1
ATOM 3761 C CA . LEU A 1 475 ? 79.715 13.468 9.034 1.00 49.09 475 LEU A CA 1
ATOM 3762 C C . LEU A 1 475 ? 80.986 13.742 9.856 1.00 49.09 475 LEU A C 1
ATOM 3764 O O . LEU A 1 475 ? 81.892 14.410 9.363 1.00 49.09 475 LEU A O 1
ATOM 3768 N N . ARG A 1 476 ? 81.110 13.172 11.064 1.00 49.78 476 ARG A N 1
ATOM 3769 C CA . ARG A 1 476 ? 82.348 13.250 11.865 1.00 49.78 476 ARG A CA 1
ATOM 3770 C C . ARG A 1 476 ? 83.524 12.520 11.214 1.00 49.78 476 ARG A C 1
ATOM 3772 O O . ARG A 1 476 ? 84.626 13.056 11.204 1.00 49.78 476 ARG A O 1
ATOM 3779 N N . VAL A 1 477 ? 83.292 11.339 10.636 1.00 52.22 477 VAL A N 1
ATOM 3780 C CA . VAL A 1 477 ? 84.340 10.569 9.939 1.00 52.22 477 VAL A CA 1
ATOM 3781 C C . VAL A 1 477 ? 84.804 11.285 8.667 1.00 52.22 477 VAL A C 1
ATOM 3783 O O . VAL A 1 477 ? 86.000 11.325 8.396 1.00 52.22 477 VAL A O 1
ATOM 3786 N N . ILE A 1 478 ? 83.891 11.920 7.923 1.00 51.38 478 ILE A N 1
ATOM 3787 C CA . ILE A 1 478 ? 84.248 12.714 6.736 1.00 51.38 478 ILE A CA 1
ATOM 3788 C C . ILE A 1 478 ? 85.044 13.972 7.134 1.00 51.38 478 ILE A C 1
ATOM 3790 O O . ILE A 1 478 ? 86.040 14.284 6.487 1.00 51.38 478 ILE A O 1
ATOM 3794 N N . GLY A 1 479 ? 84.685 14.643 8.236 1.00 45.56 479 GLY A N 1
ATOM 3795 C CA . GLY A 1 479 ? 85.439 15.794 8.756 1.00 45.56 479 GLY A CA 1
ATOM 3796 C C . GLY A 1 479 ? 86.867 15.458 9.210 1.00 45.56 479 GLY A C 1
ATOM 3797 O O . GLY A 1 479 ? 87.778 16.256 9.008 1.00 45.56 479 GLY A O 1
ATOM 3798 N N . SER A 1 480 ? 87.099 14.262 9.762 1.00 48.03 480 SER A N 1
ATOM 3799 C CA . SER A 1 480 ? 88.447 13.819 10.156 1.00 48.03 480 SER A CA 1
ATOM 3800 C C . SER A 1 480 ? 89.349 13.440 8.974 1.00 48.03 480 SER A C 1
ATOM 3802 O O . SER A 1 480 ? 90.564 13.543 9.100 1.00 48.03 480 SER A O 1
ATOM 3804 N N . VAL A 1 481 ? 88.785 13.042 7.827 1.00 51.31 481 VAL A N 1
ATOM 3805 C CA . VAL A 1 481 ? 89.558 12.679 6.620 1.00 51.31 481 VAL A CA 1
ATOM 3806 C C . VAL A 1 481 ? 89.951 13.910 5.791 1.00 51.31 481 VAL A C 1
ATOM 3808 O O . VAL A 1 481 ? 90.972 13.885 5.108 1.00 51.31 481 VAL A O 1
ATOM 3811 N N . VAL A 1 482 ? 89.197 15.011 5.879 1.00 48.97 482 VAL A N 1
ATOM 3812 C CA . VAL A 1 482 ? 89.531 16.271 5.185 1.00 48.97 482 VAL A CA 1
ATOM 3813 C C . VAL A 1 482 ? 90.689 17.020 5.869 1.00 48.97 482 VAL A C 1
ATOM 3815 O O . VAL A 1 482 ? 91.508 17.608 5.176 1.00 48.97 482 VAL A O 1
ATOM 3818 N N . ASN A 1 483 ? 90.855 16.900 7.193 1.00 46.75 483 ASN A N 1
ATOM 3819 C CA . ASN A 1 483 ? 91.952 17.536 7.948 1.00 46.75 483 ASN A CA 1
ATOM 3820 C C . ASN A 1 483 ? 93.315 16.806 7.884 1.00 46.75 483 ASN A C 1
ATOM 3822 O O . ASN A 1 483 ? 94.256 17.229 8.546 1.00 46.75 483 ASN A O 1
ATOM 3826 N N . GLN A 1 484 ? 93.445 15.709 7.127 1.00 47.19 484 GLN A N 1
ATOM 3827 C CA . GLN A 1 484 ? 94.726 15.004 6.909 1.00 47.19 484 GLN A CA 1
ATOM 3828 C C . GLN A 1 484 ? 95.291 15.190 5.486 1.00 47.19 484 GLN A C 1
ATOM 3830 O O . GLN A 1 484 ? 96.206 14.473 5.084 1.00 47.19 484 GLN A O 1
ATOM 3835 N N . LYS A 1 485 ? 94.747 16.139 4.713 1.00 47.12 485 LYS A N 1
ATOM 3836 C CA . LYS A 1 485 ? 95.256 16.538 3.388 1.00 47.12 485 LYS A CA 1
ATOM 3837 C C . LYS A 1 485 ? 95.557 18.044 3.282 1.00 47.12 485 LYS A C 1
ATOM 3839 O O . LYS A 1 485 ? 95.451 18.601 2.192 1.00 47.12 485 LYS A O 1
ATOM 3844 N N . GLU A 1 486 ? 95.968 18.659 4.390 1.00 38.19 486 GLU A N 1
ATOM 3845 C CA . GLU A 1 486 ? 96.798 19.876 4.407 1.00 38.19 486 GLU A CA 1
ATOM 3846 C C . GLU A 1 486 ? 98.180 19.551 4.974 1.00 38.19 486 GLU A C 1
ATOM 3848 O O . GLU A 1 486 ? 98.235 18.785 5.968 1.00 38.19 486 GLU A O 1
#

Sequence (486 aa):
MQAYMATEHINGNGTDEPVESSVAVTHSEHFQTLLDAGLPRTVAVKLDEIYIAGLVTHSDLDDRAIEALKEFNEEGALQVLLQFKDSDLSHVQNKSAFLCGVMKTYRQREKQGTKVSDSTKGPDEAKIIALLERTGYTLDVTTGQRKYGGPPPGSTHAGVQPTVGTEIFVGKIPRDLFEDELVPLFEKAGPIWDLRLMMDPLSGLNRGYAFITFCTKEAAQQAVKLCNNNEIRPGKHIGVCISVANNRLFVGSIPKSKTKEQIVEEFAKVTEGLNDVILYHQPDDKKKNRGFCFLEYEDHKTAAQARRRLMSGKVKVWGNVVTVEWADPIEDPDPEVMAKVKVLFVRNLASTVTEELLEKTFCQFGKLERVKKLKDYAFIHFEERDSAVKALAEMHGKDLEGEQIEIVFAKPPDQKRKERKAQRQAAKTQIVISNQSIYEKCFRNYACMIIKYRFLSEHLKMLLYSINTACIFKLRVIGSVVNQKE

Foldseek 3Di:
DDDDDDDDDDDDDDDDDPPPPPPPPDFDPCLVVLVVLPDDNLLSSLVRVCCVVVVDHPVLADSVLSVLLVVDDPVLSNVLSVVLSPDPCVQAPRSNQQSVQSSVLSVVCVVVVHDDDPADDADDVVLVVVVCVVQVWGWHDHLFKIKTAAAGPVVQDPDDDADAQQKKKKAQADFRDDCSLVVVLLCVLHAWRMKIFTADSNRRTTPRMIMTGHNDNSSLVSSQVRQAQDPSDVVGGMHMDGDQFLQKKKKAQAFFQDDQVNVVVQLVVQFPQFDGKAWDADLVDNNTTPRIIMTGGPGPVRSVVSQCRLVVVPDARVNHRIDIDRDDGDDDPDPVVLLPFQKKKKAQADQPDDQVNVCVVLCVLHDWPDWADDGRIIMTGHPDNRSSVVCQVPQAQDDDPNTGMHMDGDDPDDPVVVVVVVVVVVVVVVVVVVVVVVVVVVVVVVVVVVVVVVVVVVVVVVVVVVVVVVVVVVVVVVVVVVVVPD

InterPro domains:
  IPR000504 RNA recognition motif domain [PF00076] (168-232)
  IPR000504 RNA recognition motif domain [PF00076] (249-311)
  IPR000504 RNA recognition motif domain [PF00076] (344-405)
  IPR000504 RNA recognition motif domain [PS50102] (166-245)
  IPR000504 RNA recognition motif domain [PS50102] (247-329)
  IPR000504 RNA recognition motif domain [PS50102] (342-412)
  IPR000504 RNA recognition motif domain [SM00360] (167-241)
  IPR000504 RNA recognition motif domain [SM00360] (248-325)
  IPR000504 RNA recognition motif domain [SM00360] (343-408)
  IPR006535 HnRNP R/Q splicing factor [TIGR01648] (107-439)
  IPR012677 Nucleotide-binding alpha-beta plait domain superfamily [G3DSA:3.30.70.330] (104-246)
  IPR012677 Nucleotide-binding alpha-beta plait domain superfamily [G3DSA:3.30.70.330] (247-328)
  IPR012677 Nucleotide-binding alpha-beta plait domain superfamily [G3DSA:3.30.70.330] (335-432)
  IPR034544 Heterogeneous nuclear ribonucleoprotein Q, RNA recognition motif 1 [cd12483] (161-244)
  IPR034548 Heterogeneous nuclear ribonucleoprotein Q, RNA recognition motif 2 [cd12489] (245-329)
  IPR035979 RNA-binding domain superfamily [SSF54928] (144-242)
  IPR035979 RNA-binding domain superfamily [SSF54928] (246-414)
  IPR041337 Heterogeneous nuclear ribonucleoprotein Q acidic domain [PF18360] (38-107)

Nearest PDB structures (foldseek):
  6es4-assembly1_A  TM=9.488E-01  e=3.317E-29  Drosophila melanogaster
  6es4-assembly1_B  TM=9.289E-01  e=1.086E-27  Dr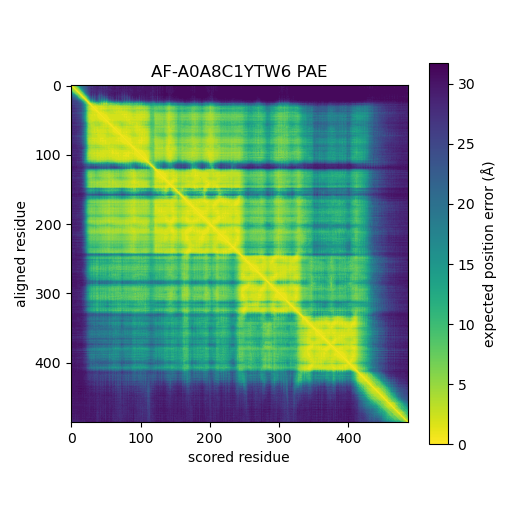osophila melanogaster
  6kor-assembly1_A  TM=5.053E-01  e=1.206E-25  Homo sapiens
  7q4l-assembly1_A  TM=7.457E-01  e=3.601E-18  Homo sapiens
  9f7h-assembly1_A  TM=4.220E-01  e=2.726E-10  Homo sapiens

Secondary structure (DSSP, 8-state):
----------------------------TTHHHHHHTT--HHHHHHHHHHHHTTSS-GGGS-HHHHHHHHTS-HHHHHHHHHHHHTS--TT-S-HHHHHHHHHHHHHHHHHHTPPPPP------HHHHHHHHHHH---EEEETTEEEEESSPPTTT---PPPPTT-EEEEES--TT--HHHHHHHHGGGS-EEEEEEEE-TTTSSEEEEEEEEESSHHHHHHHHHHHTT-EEETTEE-EEEE-----EEEEES--TT--HHHHHHHHHTT-S-EEEEEEEEPSS-TTSEEEEEEEEESSHHHHHHHHHHHTTSS--BTTBPPEEEEPPP-PPPPHHHHHT--EEEEES--TT--HHHHHHHHGGGS-EEEEEE-SSEEEEEESSHHHHHHHHHHHTT-EETTEE-EEEEPPP--HHHHHHHHHHHHHHHHHHHHHHHHHHHHHHHHHHHHHHHHHHHHHHHHHHHHHHHHHHHHHHHHHHHHTT--

Organism: Cyprinus carpio (NCBI:txid7962)

Radius of gyration: 35.8 Å; Cα contacts (8 Å, |Δi|>4): 670; chains: 1; bounding box: 129×62×114 Å

pLDDT: mean 81.11, std 18.13, range [28.36, 97.0]

Mean predicted aligned error: 15.0 Å